Protein AF-A0AAD5VU36-F1 (afdb_monomer_lite)

pLDDT: mean 82.87, std 22.37, range [22.38, 98.81]

Foldseek 3Di:
DPQQFKKKWKKAWAFDDDPPPDDDDPDFDDQVLLQVQLLVLLCVPVNPVSCVQWVVFWGFPDADSVGRITIIMTTDVSVVSSVNSQQPRQDGPPGGTHMDGQDMDSDVVVSVVSCVVVSVVSVVVVVVVPPDDPDDDDPDDDDDDDDDDDDDDDDDDPPVVVVVVVVPPPPDDDDDDDDDDDDDDDDDDDDDDDDDDDDPPPPPDPDPPCCVVVDPPDPVNVVVVVVQVVCVVVVNRDDDPDPVVCVVDPDHFAEFAALQFLVLLVDPQLVVLLVVLCVVDPFAWFQPFFCVVGPDPLQVVLFVVLCVVLVFQTKDWAQWLLLVLLLCLAFVADEQAAEEEEPLPDVSVVNSVVNHNYDPLRDHYFYHLDLVSLLVSLVVRVVSHDPPYAYEYEYEQAGDAQRFGRPVVSNLVSNCVSCVVPRYAYEYEQASQALQDAQLRSGVCNNVVNSVSHQWYKYACVGNLVAGIIMIGHHPVSNVSSCVRRCSRGVDGGDGSSRSSSSVSSSVCSVVCVSVVLSVLLQVLLQVLQVVLVVLCVVLVQDVQAWDWDPNCHPPDDRGGQKTWTFGPCAPLLQVQCVVVSHHWDWDAPPSDDHNRTTTITGHHSPDDVVNSVSSSVSNSVSRVVVVVVVVVVVVVVVVVVVVVVVVVVVVVVVD

Sequence (656 aa):
MVRFKNRWLLVEFIPAVVPLDQTAPTSPLDSRKVYNALKQSILTNFGDTGWGAVGLSLTVKYFSAMTNVAIIRVGRDQHRIAWGGVTLLKEVEGWKIIPYVVHVSGTIKHAQLAAIAHNREVVARYRAKSKLPVTILFRSQPRIAQVNRLSLRAPTTKVAWIFALEALQMEHAVARKDGHEMENDGGGRRREETDPFPLPLSSYYCFPSMSSVLKPESALRKKLEAALASREHRWIRRRLPDPATASALTSPLTDFTSNDYLSLSSSKHLRSHFLNKLSKAPDVLGSGGSRLLVNGQAHSDLEDRLRRFFCAEAALVFNSGFDANVGFFSCIPQPGDTIVYDEYIHASVHDGMRASRVERSSLISFDHNSVQALRSALMKARDKLGKGQSVFVAVESLYSMDGTFAPLREMVEVTEEMFPGGNAYFIVDEAHSTGIYGPEGRGRVAMLGLENKVLARLHTFGKALAASGAVVVTNSLIKDYMINYARSLIYTTSLSYANIIAAEASFDMLKDGTASHLSKHLLSLSVYLTTTLTSSLEDHNIPSTLVSLHPSTTPHENDPSPIIPILTPHPRPLSTYLLAHGMNARPITWPTVPKGKDRVRVCLHAGNTKQEVDRLVWGVIRWAEEVLSAEATKRQNRMQVGMIRSDQQVMERSKL

Structure (mmCIF, N/CA/C/O backbone):
data_AF-A0AAD5VU36-F1
#
_entry.id   AF-A0AAD5VU36-F1
#
loop_
_atom_site.group_PDB
_atom_site.id
_atom_site.type_symbol
_atom_site.label_atom_id
_atom_site.label_alt_id
_atom_site.label_comp_id
_atom_site.label_asym_id
_atom_site.label_entity_id
_atom_site.label_seq_id
_atom_site.pdbx_PDB_ins_code
_atom_site.Cartn_x
_atom_site.Cartn_y
_atom_site.Cartn_z
_atom_site.occupancy
_atom_site.B_iso_or_equiv
_atom_site.auth_seq_id
_atom_site.auth_comp_id
_atom_site.auth_asym_id
_atom_site.auth_atom_id
_atom_site.pdbx_PDB_model_num
ATOM 1 N N . MET A 1 1 ? -24.219 6.114 15.633 1.00 36.16 1 MET A N 1
ATOM 2 C CA . MET A 1 1 ? -25.205 6.893 14.840 1.00 36.16 1 MET A CA 1
ATOM 3 C C . MET A 1 1 ? -25.358 8.286 15.464 1.00 36.16 1 MET A C 1
ATOM 5 O O . MET A 1 1 ? -25.946 8.398 16.532 1.00 36.16 1 MET A O 1
ATOM 9 N N . VAL A 1 2 ? -24.784 9.349 14.883 1.00 38.44 2 VAL A N 1
ATOM 10 C CA . VAL A 1 2 ? -24.915 10.712 15.445 1.00 38.44 2 VAL A CA 1
ATOM 11 C C . VAL A 1 2 ? -26.357 11.181 15.230 1.00 38.44 2 VAL A C 1
ATOM 13 O O . VAL A 1 2 ? -26.713 11.668 14.159 1.00 38.44 2 VAL A O 1
ATOM 16 N N . ARG A 1 3 ? -27.235 10.972 16.220 1.00 44.25 3 ARG A N 1
ATOM 17 C CA . ARG A 1 3 ? -28.615 11.472 16.165 1.00 44.25 3 ARG A CA 1
ATOM 18 C C . ARG A 1 3 ? -28.563 13.003 16.175 1.00 44.25 3 ARG A C 1
ATOM 20 O O . ARG A 1 3 ? -28.289 13.615 17.203 1.00 44.25 3 ARG A O 1
ATOM 27 N N . PHE A 1 4 ? -28.816 13.633 15.026 1.00 61.72 4 PHE A N 1
ATOM 28 C CA . PHE A 1 4 ? -28.927 15.091 14.942 1.00 61.72 4 PHE A CA 1
ATOM 29 C C . PHE A 1 4 ? -30.042 15.576 15.873 1.00 61.72 4 PHE A C 1
ATOM 31 O O . PHE A 1 4 ? -31.194 15.188 15.701 1.00 61.72 4 PHE A O 1
ATOM 38 N N . LYS A 1 5 ? -29.698 16.419 16.854 1.00 80.19 5 LYS A N 1
ATOM 39 C CA . LYS A 1 5 ? -30.640 16.904 17.878 1.00 80.19 5 LYS A CA 1
ATOM 40 C C . LYS A 1 5 ? -31.723 17.848 17.327 1.00 80.19 5 LYS A C 1
ATOM 42 O O . LYS A 1 5 ? -32.738 18.048 17.982 1.00 80.19 5 LYS A O 1
ATOM 47 N N . ASN A 1 6 ? -31.532 18.425 16.135 1.00 90.62 6 ASN A N 1
ATOM 48 C CA . ASN A 1 6 ? -32.425 19.440 15.562 1.00 90.62 6 ASN A CA 1
ATOM 49 C C . ASN A 1 6 ? -32.833 19.122 14.114 1.00 90.62 6 ASN A C 1
ATOM 51 O O . ASN A 1 6 ? -32.155 18.374 13.401 1.00 90.62 6 ASN A O 1
ATOM 55 N N . ARG A 1 7 ? -33.907 19.773 13.671 1.00 94.75 7 ARG A N 1
ATOM 56 C CA . ARG A 1 7 ? -34.338 19.914 12.279 1.00 94.75 7 ARG A CA 1
ATOM 57 C C . ARG A 1 7 ? -34.391 21.390 11.900 1.00 94.75 7 ARG A C 1
ATOM 59 O O . ARG A 1 7 ? -34.598 22.249 12.758 1.00 94.75 7 ARG A O 1
ATOM 66 N N . TRP A 1 8 ? -34.160 21.659 10.620 1.00 96.44 8 TRP A N 1
ATOM 67 C CA . TRP A 1 8 ? -34.087 23.008 10.068 1.00 96.44 8 TRP A CA 1
ATOM 68 C C . TRP A 1 8 ? -35.029 23.105 8.874 1.00 96.44 8 TRP A C 1
ATOM 70 O O . TRP A 1 8 ? -34.774 22.481 7.843 1.00 96.44 8 TRP A O 1
ATOM 80 N N . LEU A 1 9 ? -36.113 23.853 9.047 1.00 97.19 9 LEU A N 1
ATOM 81 C CA . LEU A 1 9 ? -37.123 24.136 8.035 1.00 97.19 9 LEU A CA 1
ATOM 82 C C . LEU A 1 9 ? -36.702 25.398 7.275 1.00 97.19 9 LEU A C 1
ATOM 84 O O . LEU A 1 9 ? -36.482 26.442 7.887 1.00 97.19 9 LEU A O 1
ATOM 88 N N . LEU A 1 10 ? -36.574 25.295 5.958 1.00 97.00 10 LEU A N 1
ATOM 89 C CA . LEU A 1 10 ? -36.448 26.427 5.049 1.00 97.00 10 LEU A CA 1
ATOM 90 C C . LEU A 1 10 ? -37.841 26.759 4.520 1.00 97.00 10 LEU A C 1
ATOM 92 O O . LEU A 1 10 ? -38.481 25.897 3.919 1.00 97.00 10 LEU A O 1
ATOM 96 N N . VAL A 1 11 ? -38.298 27.985 4.748 1.00 96.31 11 VAL A N 1
ATOM 97 C CA . VAL A 1 11 ? -39.667 28.407 4.437 1.00 96.31 11 VAL A CA 1
ATOM 98 C C . VAL A 1 11 ? -39.628 29.715 3.662 1.00 96.31 11 VAL A C 1
ATOM 100 O O . VAL A 1 11 ? -38.960 30.650 4.089 1.00 96.31 11 VAL A O 1
ATOM 103 N N . GLU A 1 12 ? -40.339 29.793 2.545 1.00 94.62 12 GLU A N 1
ATOM 104 C CA . GLU A 1 12 ? -40.649 31.045 1.851 1.00 94.62 12 GLU A CA 1
ATOM 105 C C . GLU A 1 12 ? -42.062 31.490 2.247 1.00 94.62 12 GLU A C 1
ATOM 107 O O . GLU A 1 12 ? -43.011 30.719 2.132 1.00 94.62 12 GLU A O 1
ATOM 112 N N . PHE A 1 13 ? -42.216 32.726 2.719 1.00 91.38 13 PHE A N 1
ATOM 113 C CA . PHE A 1 13 ? -43.519 33.319 3.014 1.00 91.38 13 PHE A CA 1
ATOM 114 C C . PHE A 1 13 ? -43.984 34.136 1.809 1.00 91.38 13 PHE A C 1
ATOM 116 O O . PHE A 1 13 ? -43.559 35.275 1.612 1.00 91.38 13 PHE A O 1
ATOM 123 N N . ILE A 1 14 ? -44.836 33.540 0.978 1.00 88.44 14 ILE A N 1
ATOM 124 C CA . ILE A 1 14 ? -45.296 34.156 -0.269 1.00 88.44 14 ILE A CA 1
ATOM 125 C C . ILE A 1 14 ? -46.452 35.111 0.059 1.00 88.44 14 ILE A C 1
ATOM 127 O O . ILE A 1 14 ? -47.455 34.645 0.592 1.00 88.44 14 ILE A O 1
ATOM 131 N N . PRO A 1 15 ? -46.373 36.418 -0.244 1.00 81.50 15 PRO A N 1
ATOM 132 C CA . PRO A 1 15 ? -47.500 37.326 -0.040 1.00 81.50 15 PRO A CA 1
ATOM 133 C C . PRO A 1 15 ? -48.712 36.890 -0.873 1.00 81.50 15 PRO A C 1
ATOM 135 O O . PRO A 1 15 ? -48.594 36.684 -2.084 1.00 81.50 15 PRO A O 1
ATOM 138 N N . ALA A 1 16 ? -49.872 36.743 -0.234 1.00 75.94 16 ALA A N 1
ATOM 139 C CA . ALA A 1 16 ? -51.127 36.505 -0.936 1.00 75.94 16 ALA A CA 1
ATOM 140 C C . ALA A 1 16 ? -51.608 37.813 -1.585 1.00 75.94 16 ALA A C 1
ATOM 142 O O . ALA A 1 16 ? -51.413 38.895 -1.032 1.00 75.94 16 ALA A O 1
ATOM 143 N N . VAL A 1 17 ? -52.234 37.727 -2.762 1.00 65.00 17 VAL A N 1
ATOM 144 C CA . VAL A 1 17 ? -52.776 38.901 -3.463 1.00 65.00 17 VAL A CA 1
ATOM 145 C C . VAL A 1 17 ? -53.882 39.523 -2.606 1.00 65.00 17 VAL A C 1
ATOM 147 O O . VAL A 1 17 ? -54.868 38.862 -2.284 1.00 65.00 17 VAL A O 1
ATOM 150 N N . VAL A 1 18 ? -53.699 40.783 -2.212 1.00 57.94 18 VAL A N 1
ATOM 151 C CA . VAL A 1 18 ? -54.674 41.540 -1.421 1.00 57.94 18 VAL A CA 1
ATOM 152 C C . VAL A 1 18 ? -55.620 42.278 -2.387 1.00 57.94 18 VAL A C 1
ATOM 154 O O . VAL A 1 18 ? -55.124 42.901 -3.327 1.00 57.94 18 VAL A O 1
ATOM 157 N N . PRO A 1 19 ? -56.955 42.214 -2.215 1.00 54.38 19 PRO A N 1
ATOM 158 C CA . PRO A 1 19 ? -57.892 43.052 -2.969 1.00 54.38 19 PRO A CA 1
ATOM 159 C C . PRO A 1 19 ? -57.599 44.546 -2.745 1.00 54.38 19 PRO A C 1
ATOM 161 O O . PRO A 1 19 ? -57.195 44.922 -1.648 1.00 54.38 19 PRO A O 1
ATOM 164 N N . LEU A 1 20 ? -57.830 45.389 -3.759 1.00 52.31 20 LEU A N 1
ATOM 165 C CA . LEU A 1 20 ? -57.458 46.820 -3.809 1.00 52.31 20 LEU A CA 1
ATOM 166 C C . LEU A 1 20 ? -57.952 47.699 -2.633 1.00 52.31 20 LEU A C 1
ATOM 168 O O . LEU A 1 20 ? -57.427 48.794 -2.459 1.00 52.31 20 LEU A O 1
ATOM 172 N N . ASP A 1 21 ? -58.889 47.217 -1.810 1.00 52.03 21 ASP A N 1
ATOM 173 C CA . ASP A 1 21 ? -59.520 47.957 -0.702 1.00 52.03 21 ASP A CA 1
ATOM 174 C C . ASP A 1 21 ? -58.898 47.731 0.693 1.00 52.03 21 ASP A C 1
ATOM 176 O O . ASP A 1 21 ? -59.400 48.259 1.685 1.00 52.03 21 ASP A O 1
ATOM 180 N N . GLN A 1 22 ? -57.814 46.956 0.825 1.00 55.53 22 GLN A N 1
ATOM 181 C CA . GLN A 1 22 ? -57.128 46.775 2.117 1.00 55.53 22 GLN A CA 1
ATOM 182 C C . GLN A 1 22 ? -55.772 47.489 2.118 1.00 55.53 22 GLN A C 1
ATOM 184 O O . GLN A 1 22 ? -54.900 47.209 1.295 1.00 55.53 22 GLN A O 1
ATOM 189 N N . THR A 1 23 ? -55.582 48.410 3.066 1.00 54.50 23 THR A N 1
ATOM 190 C CA . THR A 1 23 ? -54.321 49.132 3.261 1.00 54.50 23 THR A CA 1
ATOM 191 C C . THR A 1 23 ? -53.199 48.153 3.613 1.00 54.50 23 THR A C 1
ATOM 193 O O . THR A 1 23 ? -53.307 47.355 4.544 1.00 54.50 23 THR A O 1
ATOM 196 N N . ALA A 1 24 ? -52.109 48.190 2.841 1.00 55.03 24 ALA A N 1
ATOM 197 C CA . ALA A 1 24 ? -50.944 47.351 3.097 1.00 55.03 24 ALA A CA 1
ATOM 198 C C . ALA A 1 24 ? -50.347 47.674 4.486 1.00 55.03 24 ALA A C 1
ATOM 200 O O . ALA A 1 24 ? -50.258 48.854 4.845 1.00 55.03 24 ALA A O 1
ATOM 201 N N . PRO A 1 25 ? -49.917 46.670 5.274 1.00 60.59 25 PRO A N 1
ATOM 202 C CA . PRO A 1 25 ? -49.359 46.906 6.602 1.00 60.59 25 PRO A CA 1
ATOM 203 C C . PRO A 1 25 ? -48.132 47.829 6.550 1.00 60.59 25 PRO A C 1
ATOM 205 O O . PRO A 1 25 ? -47.252 47.674 5.704 1.00 60.59 25 PRO A O 1
ATOM 208 N N . THR A 1 26 ? -48.037 48.765 7.495 1.00 57.38 26 THR A N 1
ATOM 209 C CA . THR A 1 26 ? -47.053 49.866 7.488 1.00 57.38 26 THR A CA 1
ATOM 210 C C . THR A 1 26 ? -45.616 49.457 7.820 1.00 57.38 26 THR A C 1
ATOM 212 O O . THR A 1 26 ? -44.704 50.266 7.663 1.00 57.38 26 THR A O 1
ATOM 215 N N . SER A 1 27 ? -45.375 48.220 8.277 1.00 69.12 27 SER A N 1
ATOM 216 C CA . SER A 1 27 ? -44.035 47.759 8.661 1.00 69.12 27 SER A CA 1
ATOM 217 C C . SER A 1 27 ? -43.659 46.413 8.023 1.00 69.12 27 SER A C 1
ATOM 219 O O . SER A 1 27 ? -44.480 45.488 8.004 1.00 69.12 27 SER A O 1
ATOM 221 N N . PRO A 1 28 ? -42.411 46.268 7.530 1.00 75.06 28 PRO A N 1
ATOM 222 C CA . PRO A 1 28 ? -41.965 45.072 6.821 1.00 75.06 28 PRO A CA 1
ATOM 223 C C . PRO A 1 28 ? -41.945 43.844 7.735 1.00 75.06 28 PRO A C 1
ATOM 225 O O . PRO A 1 28 ? -41.862 43.956 8.964 1.00 75.06 28 PRO A O 1
ATOM 228 N N . LEU A 1 29 ? -42.020 42.659 7.129 1.00 81.69 29 LEU A N 1
ATOM 229 C CA . LEU A 1 29 ? -41.838 41.398 7.840 1.00 81.69 29 LEU A CA 1
ATOM 230 C C . LEU A 1 29 ? -40.407 41.296 8.385 1.00 81.69 29 LEU A C 1
ATOM 232 O O . LEU A 1 29 ? -39.444 41.686 7.726 1.00 81.69 29 LEU A O 1
ATOM 236 N N . ASP A 1 30 ? -40.273 40.743 9.587 1.00 87.00 30 ASP A N 1
ATOM 237 C CA . ASP A 1 30 ? -38.987 40.467 10.218 1.00 87.00 30 ASP A CA 1
ATOM 238 C C . ASP A 1 30 ? -39.012 39.118 10.959 1.00 87.00 30 ASP A C 1
ATOM 240 O O . ASP A 1 30 ? -40.049 38.459 11.096 1.00 87.00 30 ASP A O 1
ATOM 244 N N . SER A 1 31 ? -37.848 38.686 11.446 1.00 89.12 31 SER A N 1
ATOM 245 C CA . SER A 1 31 ? -37.698 37.398 12.131 1.00 89.12 31 SER A CA 1
ATOM 246 C C . SER A 1 31 ? -38.507 37.291 13.429 1.00 89.12 31 SER A C 1
ATOM 248 O O . SER A 1 31 ? -38.929 36.186 13.783 1.00 89.12 31 SER A O 1
ATOM 250 N N . ARG A 1 32 ? -38.739 38.404 14.137 1.00 91.00 32 ARG A N 1
ATOM 251 C CA . ARG A 1 32 ? -39.485 38.431 15.402 1.00 91.00 32 ARG A CA 1
ATOM 252 C C . ARG A 1 32 ? -40.977 38.255 15.145 1.00 91.00 32 ARG A C 1
ATOM 254 O O . ARG A 1 32 ? -41.613 37.459 15.831 1.00 91.00 32 ARG A O 1
ATOM 261 N N . LYS A 1 33 ? -41.511 38.930 14.127 1.00 91.94 33 LYS A N 1
ATOM 262 C CA . LYS A 1 33 ? -42.907 38.797 13.693 1.00 91.94 33 LYS A CA 1
ATOM 263 C C . LYS A 1 33 ? -43.217 37.380 13.223 1.00 91.94 33 LYS A C 1
ATOM 265 O O . LYS A 1 33 ? -44.189 36.784 13.678 1.00 91.94 33 LYS A O 1
ATOM 270 N N . VAL A 1 34 ? -42.339 36.795 12.402 1.00 92.62 34 VAL A N 1
ATOM 271 C CA . VAL A 1 34 ? -42.470 35.396 11.952 1.00 92.62 34 VAL A CA 1
ATOM 272 C C . VAL A 1 34 ? -42.456 34.427 13.135 1.00 92.62 34 VAL A C 1
ATOM 274 O O . VAL A 1 34 ? -43.263 33.501 13.184 1.00 92.62 34 VAL A O 1
ATOM 277 N N . TYR A 1 35 ? -41.570 34.639 14.112 1.00 95.62 35 TYR A N 1
ATOM 278 C CA . TYR A 1 35 ? -41.531 33.811 15.316 1.00 95.62 35 TYR A CA 1
ATOM 279 C C . TYR A 1 35 ? -42.824 33.916 16.137 1.00 95.62 35 TYR A C 1
ATOM 281 O O . TYR A 1 35 ? -43.376 32.890 16.534 1.00 95.62 35 TYR A O 1
ATOM 289 N N . ASN A 1 36 ? -43.322 35.133 16.371 1.00 94.62 36 ASN A N 1
ATOM 290 C CA . ASN A 1 36 ? -44.547 35.361 17.138 1.00 94.62 36 ASN A CA 1
ATOM 291 C C . ASN A 1 36 ? -45.770 34.746 16.451 1.00 94.62 36 ASN A C 1
ATOM 293 O O . ASN A 1 36 ? -46.542 34.048 17.106 1.00 94.62 36 ASN A O 1
ATOM 297 N N . ALA A 1 37 ? -45.908 34.937 15.138 1.00 94.62 37 ALA A N 1
ATOM 298 C CA . ALA A 1 37 ? -46.989 34.337 14.366 1.00 94.62 37 ALA A CA 1
ATOM 299 C C . ALA A 1 37 ? -46.920 32.806 14.413 1.00 94.62 37 ALA A C 1
ATOM 301 O O . ALA A 1 37 ? -47.924 32.148 14.675 1.00 94.62 37 ALA A O 1
ATOM 302 N N . LEU A 1 38 ? -45.726 32.222 14.257 1.00 95.44 38 LEU A N 1
ATOM 303 C CA . LEU A 1 38 ? -45.553 30.775 14.362 1.00 95.44 38 LEU A CA 1
ATOM 304 C C . LEU A 1 38 ? -45.892 30.249 15.764 1.00 95.44 38 LEU A C 1
ATOM 306 O O . LEU A 1 38 ? -46.557 29.223 15.880 1.00 95.44 38 LEU A O 1
ATOM 310 N N . LYS A 1 39 ? -45.485 30.953 16.826 1.00 95.94 39 LYS A N 1
ATOM 311 C CA . LYS A 1 39 ? -45.876 30.616 18.202 1.00 95.94 39 LYS A CA 1
ATOM 312 C C . LYS A 1 39 ? -47.399 30.595 18.350 1.00 95.94 39 LYS A C 1
ATOM 314 O O . LYS A 1 39 ? -47.931 29.619 18.872 1.00 95.94 39 LYS A O 1
ATOM 319 N N . GLN A 1 40 ? -48.089 31.632 17.875 1.00 95.19 40 GLN A N 1
ATOM 320 C CA . GLN A 1 40 ? -49.549 31.711 17.963 1.00 95.19 40 GLN A CA 1
ATOM 321 C C . GLN A 1 40 ? -50.246 30.639 17.125 1.00 95.19 40 GLN A C 1
ATOM 323 O O . GLN A 1 40 ? -51.196 30.022 17.597 1.00 95.19 40 GLN A O 1
ATOM 328 N N . SER A 1 41 ? -49.737 30.342 15.927 1.00 95.62 41 SER A N 1
ATOM 329 C CA . SER A 1 41 ? -50.240 29.239 15.101 1.00 95.62 41 SER A CA 1
ATOM 330 C C . SER A 1 41 ? -50.123 27.897 15.822 1.00 95.62 41 SER A C 1
ATOM 332 O O . SER A 1 41 ? -51.059 27.100 15.807 1.00 95.62 41 SER A O 1
ATOM 334 N N . ILE A 1 42 ? -49.002 27.653 16.505 1.00 96.00 42 ILE A N 1
ATOM 335 C CA . ILE A 1 42 ? -48.804 26.409 17.252 1.00 96.00 42 ILE A CA 1
ATOM 336 C C . ILE A 1 42 ? -49.737 26.340 18.463 1.00 96.00 42 ILE A C 1
ATOM 338 O O . ILE A 1 42 ? -50.375 25.312 18.657 1.00 96.00 42 ILE A O 1
ATOM 342 N N . LEU A 1 43 ? -49.875 27.425 19.230 1.00 94.88 43 LEU A N 1
ATOM 343 C CA . LEU A 1 43 ? -50.814 27.487 20.356 1.00 94.88 43 LEU A CA 1
ATOM 344 C C . LEU A 1 43 ? -52.265 27.270 19.908 1.00 94.88 43 LEU A C 1
ATOM 346 O O . LEU A 1 43 ? -52.986 26.490 20.517 1.00 94.88 43 LEU A O 1
ATOM 350 N N . THR A 1 44 ? -52.673 27.903 18.810 1.00 95.25 44 THR A N 1
ATOM 351 C CA . THR A 1 44 ? -54.051 27.825 18.302 1.00 95.25 44 THR A CA 1
ATOM 352 C C . THR A 1 44 ? -54.387 26.429 17.780 1.00 95.25 44 THR A C 1
ATOM 354 O O . THR A 1 44 ? -55.461 25.910 18.058 1.00 95.25 44 THR A O 1
ATOM 357 N N . ASN A 1 45 ? -53.478 25.809 17.020 1.00 95.31 45 ASN A N 1
ATOM 358 C CA . ASN A 1 45 ? -53.768 24.558 16.310 1.00 95.31 45 ASN A CA 1
ATOM 359 C C . ASN A 1 45 ? -53.322 23.295 17.065 1.00 95.31 45 ASN A C 1
ATOM 361 O O . ASN A 1 45 ? -53.803 22.206 16.764 1.00 95.31 45 ASN A O 1
ATOM 365 N N . PHE A 1 46 ? -52.391 23.417 18.014 1.00 93.50 46 PHE A N 1
ATOM 366 C CA . PHE A 1 46 ? -51.818 22.287 18.757 1.00 93.50 46 PHE A CA 1
ATOM 367 C C . PHE A 1 46 ? -51.867 22.474 20.283 1.00 93.50 46 PHE A C 1
ATOM 369 O O . PHE A 1 46 ? -51.370 21.615 21.012 1.00 93.50 46 PHE A O 1
ATOM 376 N N . GLY A 1 47 ? -52.461 23.567 20.773 1.00 93.25 47 GLY A N 1
ATOM 377 C CA . GLY A 1 47 ? -52.648 23.842 22.196 1.00 93.25 47 GLY A CA 1
ATOM 378 C C . GLY A 1 47 ? -51.352 24.086 22.975 1.00 93.25 47 GLY A C 1
ATOM 379 O O . GLY A 1 47 ? -50.240 24.116 22.433 1.00 93.25 47 GLY A O 1
ATOM 380 N N . ASP A 1 48 ? -51.498 24.216 24.293 1.00 93.25 48 ASP A N 1
ATOM 381 C CA . ASP A 1 48 ? -50.375 24.413 25.218 1.00 93.25 48 ASP A CA 1
ATOM 382 C C . ASP A 1 48 ? -49.406 23.226 25.227 1.00 93.25 48 ASP A C 1
ATOM 384 O O . ASP A 1 48 ? -48.201 23.405 25.408 1.00 93.25 48 ASP A O 1
ATOM 388 N N . THR A 1 49 ? -49.901 22.013 24.971 1.00 91.19 49 THR A N 1
ATOM 389 C CA . THR A 1 49 ? -49.076 20.802 24.865 1.00 91.19 49 THR A CA 1
ATOM 390 C C . THR A 1 49 ? -48.182 20.843 23.627 1.00 91.19 49 THR A C 1
ATOM 392 O O . THR A 1 49 ? -46.985 20.559 23.719 1.00 91.19 49 THR A O 1
ATOM 395 N N . GLY A 1 50 ? -48.720 21.269 22.480 1.00 92.31 50 GLY A N 1
ATOM 396 C CA . GLY A 1 50 ? -47.953 21.479 21.257 1.00 92.31 50 GLY A CA 1
ATOM 397 C C . GLY A 1 50 ? -46.889 22.559 21.425 1.00 92.31 50 GLY A C 1
ATOM 398 O O . GLY A 1 50 ? -45.734 22.352 21.044 1.00 92.31 50 GLY A O 1
ATOM 399 N N . TRP A 1 51 ? -47.242 23.685 22.055 1.00 95.50 51 TRP A N 1
ATOM 400 C CA . TRP A 1 51 ? -46.274 24.738 22.361 1.00 95.50 51 TRP A CA 1
ATOM 401 C C . TRP A 1 51 ? -45.208 24.276 23.359 1.00 95.50 51 TRP A C 1
ATOM 403 O O . TRP A 1 51 ? -44.021 24.499 23.118 1.00 95.50 51 TRP A O 1
ATOM 413 N N . GLY A 1 52 ? -45.589 23.573 24.427 1.00 90.62 52 GLY A N 1
ATOM 414 C CA . GLY A 1 52 ? -44.661 23.006 25.407 1.00 90.62 52 GLY A CA 1
ATOM 415 C C . GLY A 1 52 ? -43.649 22.042 24.779 1.00 90.62 52 GLY A C 1
ATOM 416 O O . GLY A 1 52 ? -42.474 22.050 25.148 1.00 90.62 52 GLY A O 1
ATOM 417 N N . ALA A 1 53 ? -44.066 21.280 23.764 1.00 90.56 53 ALA A N 1
ATOM 418 C CA . ALA A 1 53 ? -43.212 20.326 23.061 1.00 90.56 53 ALA A CA 1
ATOM 419 C C . ALA A 1 53 ? -42.119 20.985 22.195 1.00 90.56 53 ALA A C 1
ATOM 421 O O . ALA A 1 53 ? -41.032 20.423 22.038 1.00 90.56 53 ALA A O 1
ATOM 422 N N . VAL A 1 54 ? -42.377 22.167 21.620 1.00 94.12 54 VAL A N 1
ATOM 423 C CA . VAL A 1 54 ? -41.432 22.825 20.695 1.00 94.12 54 VAL A CA 1
ATOM 424 C C . VAL A 1 54 ? -40.794 24.096 21.246 1.00 94.12 54 VAL A C 1
ATOM 426 O O . VAL A 1 54 ? -39.689 24.430 20.814 1.00 94.12 54 VAL A O 1
ATOM 429 N N . GLY A 1 55 ? -41.434 24.786 22.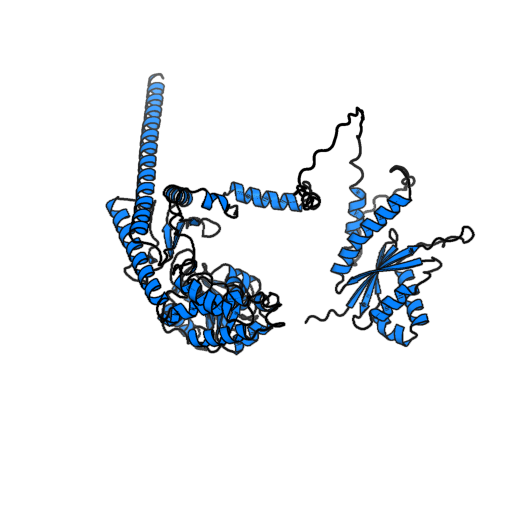191 1.00 90.69 55 GLY A N 1
ATOM 430 C CA . GLY A 1 55 ? -41.146 26.173 22.570 1.00 90.69 55 GLY A CA 1
ATOM 431 C C . GLY A 1 55 ? -39.711 26.425 23.029 1.00 90.69 55 GLY A C 1
ATOM 432 O O . GLY A 1 55 ? -39.116 27.429 22.652 1.00 90.69 55 GLY A O 1
ATOM 433 N N . LEU A 1 56 ? -39.100 25.477 23.750 1.00 90.00 56 LEU A N 1
ATOM 434 C CA . LEU A 1 56 ? -37.698 25.581 24.189 1.00 90.00 56 LEU A CA 1
ATOM 435 C C . LEU A 1 56 ? -36.681 25.431 23.044 1.00 90.00 56 LEU A C 1
ATOM 437 O O . LEU A 1 56 ? -35.528 25.842 23.164 1.00 90.00 56 LEU A O 1
ATOM 441 N N . SER A 1 57 ? -37.081 24.804 21.937 1.00 92.38 57 SER A N 1
ATOM 442 C CA . SER A 1 57 ? -36.191 24.449 20.825 1.00 92.38 57 SER A CA 1
ATOM 443 C C . SER A 1 57 ? -36.444 25.252 19.546 1.00 92.38 57 SER A C 1
ATOM 445 O O . SER A 1 57 ? -35.568 25.304 18.673 1.00 92.38 57 SER A O 1
ATOM 447 N N . LEU A 1 58 ? -37.625 25.865 19.434 1.00 96.00 58 LEU A N 1
ATOM 448 C CA . LEU A 1 58 ? -38.079 26.601 18.266 1.00 96.00 58 LEU A CA 1
ATOM 449 C C . LEU A 1 58 ? -37.388 27.965 18.189 1.00 96.00 58 LEU A C 1
ATOM 451 O O . LEU A 1 58 ? -37.514 28.786 19.089 1.00 96.00 58 LEU A O 1
ATOM 455 N N . THR A 1 59 ? -36.665 28.234 17.103 1.00 94.88 59 THR A N 1
ATOM 456 C CA . THR A 1 59 ? -36.043 29.548 16.866 1.00 94.88 59 THR A CA 1
ATOM 457 C C . THR A 1 59 ? -36.014 29.891 15.379 1.00 94.88 59 THR A C 1
ATOM 459 O O . THR A 1 59 ? -35.651 29.051 14.556 1.00 94.88 59 THR A O 1
ATOM 462 N N . VAL A 1 60 ? -36.320 31.141 15.022 1.00 95.44 60 VAL A N 1
ATOM 463 C CA . VAL A 1 60 ? -36.076 31.671 13.670 1.00 95.44 60 VAL A CA 1
ATOM 464 C C . VAL A 1 60 ? -34.625 32.140 13.611 1.00 95.44 60 VAL A C 1
ATOM 466 O O . VAL A 1 60 ? -34.235 33.091 14.283 1.00 95.44 60 VAL A O 1
ATOM 469 N N . LYS A 1 61 ? -33.788 31.420 12.866 1.00 92.69 61 LYS A N 1
ATOM 470 C CA . LYS A 1 61 ? -32.334 31.639 12.821 1.00 92.69 61 LYS A CA 1
ATOM 471 C C . LYS A 1 61 ? -31.903 32.611 11.737 1.00 92.69 61 LYS A C 1
ATOM 473 O O . LYS A 1 61 ? -30.821 33.180 11.835 1.00 92.69 61 LYS A O 1
ATOM 478 N N . TYR A 1 62 ? -32.734 32.778 10.719 1.00 91.56 62 TYR A N 1
ATOM 479 C CA . TYR A 1 62 ? -32.514 33.697 9.616 1.00 91.56 62 TYR A CA 1
ATOM 480 C C . TYR A 1 62 ? -33.864 34.091 9.025 1.00 91.56 62 TYR A C 1
ATOM 482 O O . TYR A 1 62 ? -34.757 33.247 8.952 1.00 91.56 62 TYR A O 1
ATOM 490 N N . PHE A 1 63 ? -33.982 35.344 8.596 1.00 92.81 63 PHE A N 1
ATOM 491 C CA . PHE A 1 63 ? -35.082 35.846 7.782 1.00 92.81 63 PHE A CA 1
ATOM 492 C C . PHE A 1 63 ? -34.534 36.882 6.793 1.00 92.81 63 PHE A C 1
ATOM 494 O O . PHE A 1 63 ? -33.725 37.727 7.175 1.00 92.81 63 PHE A O 1
ATOM 501 N N . SER A 1 64 ? -34.968 36.811 5.538 1.00 88.00 64 SER A N 1
ATOM 502 C CA . SER A 1 64 ? -34.648 37.775 4.484 1.00 88.00 64 SER A CA 1
ATOM 503 C C . SER A 1 64 ? -35.877 38.619 4.177 1.00 88.00 64 SER A C 1
ATOM 505 O O . SER A 1 64 ? -36.830 38.099 3.606 1.00 88.00 64 SER A O 1
ATOM 507 N N . ALA A 1 65 ? -35.846 39.918 4.482 1.00 82.88 65 ALA A N 1
ATOM 508 C CA . ALA A 1 65 ? -36.941 40.832 4.137 1.00 82.88 65 ALA A CA 1
ATOM 509 C C . ALA A 1 65 ? -37.076 41.072 2.619 1.00 82.88 65 ALA A C 1
ATOM 511 O O . ALA A 1 65 ? -38.126 41.488 2.151 1.00 82.88 65 ALA A O 1
ATOM 512 N N . MET A 1 66 ? -36.027 40.786 1.837 1.00 80.75 66 MET A N 1
ATOM 513 C CA . MET A 1 66 ? -36.045 40.941 0.378 1.00 80.75 66 MET A CA 1
ATOM 514 C C . MET A 1 66 ? -36.733 39.767 -0.329 1.00 80.75 66 MET A C 1
ATOM 516 O O . MET A 1 66 ? -37.355 39.944 -1.371 1.00 80.75 66 MET A O 1
ATOM 520 N N . THR A 1 67 ? -36.592 38.554 0.208 1.00 85.56 67 THR A N 1
ATOM 521 C CA . THR A 1 67 ? -37.103 37.325 -0.425 1.00 85.56 67 THR A CA 1
ATOM 522 C C . THR A 1 67 ? -38.184 36.623 0.389 1.00 85.56 67 THR A C 1
ATOM 524 O O . THR A 1 67 ? -38.732 35.631 -0.072 1.00 85.56 67 THR A O 1
ATOM 527 N N . ASN A 1 68 ? -38.495 37.120 1.588 1.00 90.25 68 ASN A N 1
ATOM 528 C CA . ASN A 1 68 ? -39.389 36.506 2.572 1.00 90.25 68 ASN A CA 1
ATOM 529 C C . ASN A 1 68 ? -39.020 35.057 2.935 1.00 90.25 68 ASN A C 1
ATOM 531 O O . ASN A 1 68 ? -39.875 34.255 3.303 1.00 90.25 68 ASN A O 1
ATOM 535 N N . VAL A 1 69 ? -37.734 34.710 2.845 1.00 93.25 69 VAL A N 1
ATOM 536 C CA . VAL A 1 69 ? -37.227 33.369 3.165 1.00 93.25 69 VAL A CA 1
ATOM 537 C C . VAL A 1 69 ? -36.712 33.316 4.600 1.00 93.25 69 VAL A C 1
ATOM 539 O O . VAL A 1 69 ? -35.919 34.164 5.012 1.00 93.25 69 VAL A O 1
ATOM 542 N N . ALA A 1 70 ? -37.107 32.282 5.342 1.00 95.31 70 ALA A N 1
ATOM 543 C CA . ALA A 1 70 ? -36.711 32.025 6.719 1.00 95.31 70 ALA A CA 1
ATOM 544 C C . ALA A 1 70 ? -36.053 30.653 6.901 1.00 95.31 70 ALA A C 1
ATOM 546 O O . ALA A 1 70 ? -36.437 29.673 6.264 1.00 95.31 70 ALA A O 1
ATOM 547 N N . ILE A 1 71 ? -35.113 30.564 7.846 1.00 96.75 71 ILE A N 1
ATOM 548 C CA . ILE A 1 71 ? -34.611 29.285 8.368 1.00 96.75 71 ILE A CA 1
ATOM 549 C C . ILE A 1 71 ? -35.078 29.137 9.812 1.00 96.75 71 ILE A C 1
ATOM 551 O O . ILE A 1 71 ? -34.682 29.914 10.684 1.00 96.75 71 ILE A O 1
ATOM 555 N N . ILE A 1 72 ? -35.874 28.106 10.074 1.00 97.06 72 ILE A N 1
ATOM 556 C CA . ILE A 1 72 ? -36.486 27.831 11.373 1.00 97.06 72 ILE A CA 1
ATOM 557 C C . ILE A 1 72 ? -35.879 26.552 11.943 1.00 97.06 72 ILE A C 1
ATOM 559 O O . ILE A 1 72 ? -35.913 25.492 11.322 1.00 97.06 72 ILE A O 1
ATOM 563 N N . ARG A 1 73 ? -35.297 26.648 13.136 1.00 96.31 73 ARG A N 1
ATOM 564 C CA . ARG A 1 73 ? -34.752 25.515 13.886 1.00 96.31 73 ARG A CA 1
ATOM 565 C C . ARG A 1 73 ? -35.799 25.009 14.869 1.00 96.31 73 ARG A C 1
ATOM 567 O O . ARG A 1 73 ? -36.407 25.815 15.561 1.00 96.31 73 ARG A O 1
ATOM 574 N N . VAL A 1 74 ? -35.913 23.692 14.996 1.00 96.06 74 VAL A N 1
ATOM 575 C CA . VAL A 1 74 ? -36.724 23.009 16.017 1.00 96.06 74 VAL A CA 1
ATOM 576 C C . VAL A 1 74 ? -36.046 21.703 16.447 1.00 96.06 74 VAL A C 1
ATOM 578 O O . VAL A 1 74 ? -35.221 21.154 15.710 1.00 96.06 74 VAL A O 1
ATOM 581 N N . GLY A 1 75 ? -36.353 21.198 17.642 1.00 93.25 75 GLY A N 1
ATOM 582 C CA . GLY A 1 75 ? -35.933 19.870 18.093 1.00 93.25 75 GLY A CA 1
ATOM 583 C C . GLY A 1 75 ? -36.385 18.766 17.130 1.00 93.25 75 GLY A C 1
ATOM 584 O O . GLY A 1 75 ? -37.442 18.857 16.505 1.00 93.25 75 GLY A O 1
ATOM 585 N N . ARG A 1 76 ? -35.565 17.721 16.969 1.00 90.38 76 ARG A N 1
ATOM 586 C CA . ARG A 1 76 ? -35.815 16.665 15.974 1.00 90.38 76 ARG A CA 1
ATOM 587 C C . ARG A 1 76 ? -37.143 15.948 16.192 1.00 90.38 76 ARG A C 1
ATOM 589 O O . ARG A 1 76 ? -37.856 15.727 15.220 1.00 90.38 76 ARG A O 1
ATOM 596 N N . ASP A 1 77 ? -37.451 15.565 17.421 1.00 87.50 77 ASP A N 1
ATOM 597 C CA . ASP A 1 77 ? -38.556 14.636 17.670 1.00 87.50 77 ASP A CA 1
ATOM 598 C C . ASP A 1 77 ? -39.922 15.309 17.469 1.00 87.50 77 ASP A C 1
ATOM 600 O O . ASP A 1 77 ? -40.865 14.665 17.027 1.00 87.50 77 ASP A O 1
ATOM 604 N N . GLN A 1 78 ? -39.984 16.635 17.641 1.00 87.00 78 GLN A N 1
ATOM 605 C CA . GLN A 1 78 ? -41.213 17.434 17.563 1.00 87.00 78 GLN A CA 1
ATOM 606 C C . GLN A 1 78 ? -41.270 18.363 16.337 1.00 87.00 78 GLN A C 1
ATOM 608 O O . GLN A 1 78 ? -42.111 19.256 16.245 1.00 87.00 78 GLN A O 1
ATOM 613 N N . HIS A 1 79 ? -40.393 18.158 15.345 1.00 92.06 79 HIS A N 1
ATOM 614 C CA . HIS A 1 79 ? -40.323 19.029 14.164 1.00 92.06 79 HIS A CA 1
ATOM 615 C C . HIS A 1 79 ? -41.602 19.042 13.317 1.00 92.06 79 HIS A C 1
ATOM 617 O O . HIS A 1 79 ? -41.848 20.022 12.619 1.00 92.06 79 HIS A O 1
ATOM 623 N N . ARG A 1 80 ? -42.412 17.976 13.378 1.00 94.31 80 ARG A N 1
ATOM 624 C CA . ARG A 1 80 ? -43.694 17.887 12.663 1.00 94.31 80 ARG A CA 1
ATOM 625 C C . ARG A 1 80 ? -44.722 18.886 13.195 1.00 94.31 80 ARG A C 1
ATOM 627 O O . ARG A 1 80 ? -45.470 19.425 12.394 1.00 94.31 80 ARG A O 1
ATOM 634 N N . ILE A 1 81 ? -44.705 19.189 14.496 1.00 94.25 81 ILE A N 1
ATOM 635 C CA . ILE A 1 81 ? -45.578 20.209 15.102 1.00 94.25 81 ILE A CA 1
ATOM 636 C C . ILE A 1 81 ? -45.189 21.596 14.583 1.00 94.25 81 ILE A C 1
ATOM 638 O O . ILE A 1 81 ? -46.042 22.355 14.139 1.00 94.25 81 ILE A O 1
ATOM 642 N N . ALA A 1 82 ? -43.890 21.909 14.553 1.00 93.94 82 ALA A N 1
ATOM 643 C CA . ALA A 1 82 ? -43.417 23.176 13.996 1.00 93.94 82 ALA A CA 1
ATOM 644 C C . ALA A 1 82 ? -43.671 23.291 12.486 1.00 93.94 82 ALA A C 1
ATOM 646 O O . ALA A 1 82 ? -44.034 24.366 12.021 1.00 93.94 82 ALA A O 1
ATOM 647 N N . TRP A 1 83 ? -43.521 22.200 11.724 1.00 95.94 83 TRP A N 1
ATOM 648 C CA . TRP A 1 83 ? -43.905 22.172 10.310 1.00 95.94 83 TRP A CA 1
ATOM 649 C C . TRP A 1 83 ? -45.406 22.444 10.165 1.00 95.94 83 TRP A C 1
ATOM 651 O O . TRP A 1 83 ? -45.771 23.387 9.471 1.00 95.94 83 TRP A O 1
ATOM 661 N N . GLY A 1 84 ? -46.257 21.694 10.871 1.00 94.56 84 GLY A N 1
ATOM 662 C CA . GLY A 1 84 ? -47.707 21.888 10.868 1.00 94.56 84 GLY A CA 1
ATOM 663 C C . GLY A 1 84 ? -48.103 23.328 11.202 1.00 94.56 84 GLY A C 1
ATOM 664 O O . GLY A 1 84 ? -48.861 23.952 10.462 1.00 94.56 84 GLY A O 1
ATOM 665 N N . GLY A 1 85 ? -47.505 23.896 12.252 1.00 95.00 85 GLY A N 1
ATOM 666 C CA . GLY A 1 85 ? -47.695 25.292 12.640 1.00 95.00 85 GLY A CA 1
ATOM 667 C C . GLY A 1 85 ? -47.294 26.282 11.547 1.00 95.00 85 GLY A C 1
ATOM 668 O O . GLY A 1 85 ? -48.018 27.245 11.318 1.00 95.00 85 GLY A O 1
ATOM 669 N N . VAL A 1 86 ? -46.190 26.037 10.830 1.00 95.25 86 VAL A N 1
ATOM 670 C CA . VAL A 1 86 ? -45.796 26.859 9.675 1.00 95.25 86 VAL A CA 1
ATOM 671 C C . VAL A 1 86 ? -46.828 26.751 8.562 1.00 95.25 86 VAL A C 1
ATOM 673 O O . VAL A 1 86 ? -47.258 27.778 8.062 1.00 95.25 86 VAL A O 1
ATOM 676 N N . THR A 1 87 ? -47.236 25.542 8.173 1.00 92.38 87 THR A N 1
ATOM 677 C CA . THR A 1 87 ? -48.152 25.330 7.038 1.00 92.38 87 THR A CA 1
ATOM 678 C C . THR A 1 87 ? -49.555 25.881 7.267 1.00 92.38 87 THR A C 1
ATOM 680 O O . THR A 1 87 ? -50.253 26.172 6.303 1.00 92.38 87 THR A O 1
ATOM 683 N N . LEU A 1 88 ? -49.966 26.034 8.529 1.00 92.94 88 LEU A N 1
ATOM 684 C CA . LEU A 1 88 ? -51.273 26.574 8.907 1.00 92.94 88 LEU A CA 1
ATOM 685 C C . LEU A 1 88 ? -51.276 28.102 9.078 1.00 92.94 88 LEU A C 1
ATOM 687 O O . LEU A 1 88 ? -52.332 28.680 9.338 1.00 92.94 88 LEU A O 1
ATOM 691 N N . LEU A 1 89 ? -50.129 28.775 8.920 1.00 91.56 89 LEU A N 1
ATOM 692 C CA . LEU A 1 89 ? -50.081 30.235 8.930 1.00 91.56 89 LEU A CA 1
ATOM 693 C C . LEU A 1 89 ? -50.815 30.802 7.714 1.00 91.56 89 LEU A C 1
ATOM 695 O O . LEU A 1 89 ? -50.474 30.497 6.576 1.00 91.56 89 LEU A O 1
ATOM 699 N N . LYS A 1 90 ? -51.794 31.668 7.976 1.00 87.31 90 LYS A N 1
ATOM 700 C CA . LYS A 1 90 ? -52.521 32.430 6.948 1.00 87.31 90 LYS A CA 1
ATOM 701 C C . LYS A 1 90 ? -52.078 33.890 6.891 1.00 87.31 90 LYS A C 1
ATOM 703 O O . LYS A 1 90 ? -52.183 34.536 5.850 1.00 87.31 90 LYS A O 1
ATOM 708 N N . GLU A 1 91 ? -51.569 34.406 8.006 1.00 88.38 91 GLU A N 1
ATOM 709 C CA . GLU A 1 91 ? -51.092 35.777 8.122 1.00 88.38 91 GLU A CA 1
ATOM 710 C C . GLU A 1 91 ? -49.942 35.911 9.126 1.00 88.38 91 GLU A C 1
ATOM 712 O O . GLU A 1 91 ? -49.778 35.086 10.027 1.00 88.38 91 GLU A O 1
ATOM 717 N N . VAL A 1 92 ? -49.141 36.964 8.964 1.00 88.00 92 VAL A N 1
ATOM 718 C CA . VAL A 1 92 ? -48.094 37.376 9.907 1.00 88.00 92 VAL A CA 1
ATOM 719 C C . VAL A 1 92 ? -48.211 38.885 10.107 1.00 88.00 92 VAL A C 1
ATOM 721 O O . VAL A 1 92 ? -47.853 39.644 9.212 1.00 88.00 92 VAL A O 1
ATOM 724 N N . GLU A 1 93 ? -48.706 39.329 11.268 1.00 82.06 93 GLU A N 1
ATOM 725 C CA . GLU A 1 93 ? -48.840 40.763 11.613 1.00 82.06 93 GLU A CA 1
ATOM 726 C C . GLU A 1 93 ? -49.562 41.570 10.512 1.00 82.06 93 GLU A C 1
ATOM 728 O O . GLU A 1 93 ? -49.045 42.561 9.993 1.00 82.06 93 GLU A O 1
ATOM 733 N N . GLY A 1 94 ? -50.733 41.081 10.085 1.00 75.88 94 GLY A N 1
ATOM 734 C CA . GLY A 1 94 ? -51.560 41.690 9.034 1.00 75.88 94 GLY A CA 1
ATOM 735 C C . GLY A 1 94 ? -51.124 41.387 7.594 1.00 75.88 94 GLY A C 1
ATOM 736 O O . GLY A 1 94 ? -51.872 41.661 6.657 1.00 75.88 94 GLY A O 1
ATOM 737 N N . TRP A 1 95 ? -49.951 40.782 7.378 1.00 80.88 95 TRP A N 1
ATOM 738 C CA . TRP A 1 95 ? -49.545 40.309 6.053 1.00 80.88 95 TRP A CA 1
ATOM 739 C C . TRP A 1 95 ? -50.194 38.963 5.750 1.00 80.88 95 TRP A C 1
ATOM 741 O O . TRP A 1 95 ? -49.785 37.955 6.324 1.00 80.88 95 TRP A O 1
ATOM 751 N N . LYS A 1 96 ? -51.148 38.913 4.814 1.00 85.38 96 LYS A N 1
ATOM 752 C CA . LYS A 1 96 ? -51.662 37.637 4.291 1.00 85.38 96 LYS A CA 1
ATOM 753 C C . LYS A 1 96 ? -50.556 36.917 3.525 1.00 85.38 96 LYS A C 1
ATOM 755 O O . LYS A 1 96 ? -50.019 37.458 2.556 1.00 85.38 96 LYS A O 1
ATOM 760 N N . ILE A 1 97 ? -50.210 35.706 3.955 1.00 88.75 97 ILE A N 1
ATOM 761 C CA . ILE A 1 97 ? -49.115 34.924 3.374 1.00 88.75 97 ILE A CA 1
ATOM 762 C C . ILE A 1 97 ? -49.526 33.478 3.110 1.00 88.75 97 ILE A C 1
ATOM 764 O O . ILE A 1 97 ? -50.422 32.935 3.748 1.00 88.75 97 ILE A O 1
ATOM 768 N N . ILE A 1 98 ? -48.837 32.856 2.159 1.00 90.50 98 ILE A N 1
ATOM 769 C CA . ILE A 1 98 ? -48.886 31.429 1.870 1.00 90.50 98 ILE A CA 1
ATOM 770 C C . ILE A 1 98 ? -47.498 30.866 2.208 1.00 90.50 98 ILE A C 1
ATOM 772 O O . ILE A 1 98 ? -46.523 31.173 1.514 1.00 90.50 98 ILE A O 1
ATOM 776 N N . PRO A 1 99 ? -47.367 30.089 3.293 1.00 92.62 99 PRO A N 1
ATOM 777 C CA . PRO A 1 99 ? -46.096 29.520 3.709 1.00 92.62 99 PRO A CA 1
ATOM 778 C C . PRO A 1 99 ? -45.736 28.330 2.812 1.00 92.62 99 PRO A C 1
ATOM 780 O O . PRO A 1 99 ? -46.445 27.326 2.765 1.00 92.62 99 PRO A O 1
ATOM 783 N N . TYR A 1 100 ? -44.599 28.415 2.129 1.00 93.56 100 TYR A N 1
ATOM 784 C CA . TYR A 1 100 ? -44.057 27.342 1.304 1.00 93.56 100 TYR A CA 1
ATOM 785 C C . TYR A 1 100 ? -42.811 26.752 1.964 1.00 93.56 100 TYR A C 1
ATOM 787 O O . TYR A 1 100 ? -41.753 27.382 2.020 1.00 93.56 100 TYR A O 1
ATOM 795 N N . VAL A 1 101 ? -42.927 25.534 2.501 1.00 94.50 101 VAL A N 1
ATOM 796 C CA . VAL A 1 101 ? -41.787 24.820 3.095 1.00 94.50 101 VAL A CA 1
ATOM 797 C C . VAL A 1 101 ? -40.948 24.213 1.974 1.00 94.50 101 VAL A C 1
ATOM 799 O O . VAL A 1 101 ? -41.266 23.157 1.440 1.00 94.50 101 VAL A O 1
ATOM 802 N N . VAL A 1 102 ? -39.860 24.895 1.635 1.00 92.62 102 VAL A N 1
ATOM 803 C CA . VAL A 1 102 ? -38.961 24.558 0.524 1.00 92.62 102 VAL A CA 1
ATOM 804 C C . VAL A 1 102 ? -38.134 23.312 0.832 1.00 92.62 102 VAL A C 1
ATOM 806 O O . VAL A 1 102 ? -37.896 22.473 -0.033 1.00 92.62 102 VAL A O 1
ATOM 809 N N . HIS A 1 103 ? -37.627 23.203 2.062 1.00 92.81 103 HIS A N 1
ATOM 810 C CA . HIS A 1 103 ? -36.696 22.138 2.423 1.00 92.81 103 HIS A CA 1
ATOM 811 C C . HIS A 1 103 ? -36.682 21.862 3.927 1.00 92.81 103 HIS A C 1
ATOM 813 O O . HIS A 1 103 ? -36.778 22.783 4.738 1.00 92.81 103 HIS A O 1
ATOM 819 N N . VAL A 1 104 ? -36.468 20.601 4.316 1.00 93.88 104 VAL A N 1
ATOM 820 C CA . VAL A 1 104 ? -36.248 20.206 5.714 1.00 93.88 104 VAL A CA 1
ATOM 821 C C . VAL A 1 104 ? -34.942 19.441 5.825 1.00 93.88 104 VAL A C 1
ATOM 823 O O . VAL A 1 104 ? -34.777 18.380 5.232 1.00 93.88 104 VAL A O 1
ATOM 826 N N . SER A 1 105 ? -34.008 19.962 6.618 1.00 91.62 105 SER A N 1
ATOM 827 C CA . SER A 1 105 ? -32.658 19.404 6.714 1.00 91.62 105 SER A CA 1
ATOM 828 C C . SER A 1 105 ? -32.272 18.977 8.129 1.00 91.62 105 SER A C 1
ATOM 830 O O . SER A 1 105 ? -32.817 19.434 9.140 1.00 91.62 105 SER A O 1
ATOM 832 N N . GLY A 1 106 ? -31.293 18.069 8.205 1.00 89.94 106 GLY A N 1
ATOM 833 C CA . GLY A 1 106 ? -30.717 17.594 9.465 1.00 89.94 106 GLY A CA 1
ATOM 834 C C . GLY A 1 106 ? -29.663 18.525 10.076 1.00 89.94 106 GLY A C 1
ATOM 835 O O . GLY A 1 106 ? -29.382 18.413 11.268 1.00 89.94 106 GLY A O 1
ATOM 836 N N . THR A 1 107 ? -29.088 19.455 9.302 1.00 89.00 107 THR A N 1
ATOM 837 C CA . THR A 1 107 ? -28.055 20.393 9.777 1.00 89.00 107 THR A CA 1
ATOM 838 C C . THR A 1 107 ? -28.245 21.794 9.196 1.00 89.00 107 THR A C 1
ATOM 840 O O . THR A 1 107 ? -28.700 21.946 8.065 1.00 89.00 107 THR A O 1
ATOM 843 N N . ILE A 1 108 ? -27.816 22.825 9.936 1.00 89.12 108 ILE A N 1
ATOM 844 C CA . ILE A 1 108 ? -27.915 24.228 9.495 1.00 89.12 108 ILE A CA 1
ATOM 845 C C . ILE A 1 108 ? -27.181 24.484 8.174 1.00 89.12 108 ILE A C 1
ATOM 847 O O . ILE A 1 108 ? -27.658 25.261 7.357 1.00 89.12 108 ILE A O 1
ATOM 851 N N . LYS A 1 109 ? -26.056 23.795 7.930 1.00 86.56 109 LYS A N 1
ATOM 852 C CA . LYS A 1 109 ? -25.264 23.954 6.703 1.00 86.56 109 LYS A CA 1
ATOM 853 C C . LYS A 1 109 ? -26.072 23.577 5.457 1.00 86.56 109 LYS A C 1
ATOM 855 O O . LYS A 1 109 ? -26.009 24.287 4.461 1.00 86.56 109 LYS A O 1
ATOM 860 N N . HIS A 1 110 ? -26.856 22.500 5.519 1.00 88.81 110 HIS A N 1
ATOM 861 C CA . HIS A 1 110 ? -27.716 22.103 4.401 1.00 88.81 110 HIS A CA 1
ATOM 862 C C . HIS A 1 110 ? -28.887 23.076 4.220 1.00 88.81 110 HIS A C 1
ATOM 864 O O . HIS A 1 110 ? -29.163 23.462 3.089 1.00 88.81 110 HIS A O 1
ATOM 870 N N . ALA A 1 111 ? -29.502 23.558 5.310 1.00 88.44 111 ALA A N 1
ATOM 871 C CA . ALA A 1 111 ? -30.514 24.618 5.227 1.00 88.44 111 ALA A CA 1
ATOM 872 C C . ALA A 1 111 ? -29.964 25.906 4.591 1.00 88.44 111 ALA A C 1
ATOM 874 O O . ALA A 1 111 ? -30.641 26.517 3.776 1.00 88.44 111 ALA A O 1
ATOM 875 N N . GLN A 1 112 ? -28.732 26.305 4.925 1.00 85.88 112 GLN A N 1
ATOM 876 C CA . GLN A 1 112 ? -28.081 27.493 4.360 1.00 85.88 112 GLN A CA 1
ATOM 877 C C . GLN A 1 112 ? -27.789 27.340 2.866 1.00 85.88 112 GLN A C 1
ATOM 879 O O . GLN A 1 112 ? -28.039 28.266 2.101 1.00 85.88 112 GLN A O 1
ATOM 884 N N . LEU A 1 113 ? -27.293 26.178 2.434 1.00 87.19 113 LEU A N 1
ATOM 885 C CA . LEU A 1 113 ? -27.057 25.910 1.013 1.00 87.19 113 LEU A CA 1
ATOM 886 C C . LEU A 1 113 ? -28.369 25.897 0.218 1.00 87.19 113 LEU A C 1
ATOM 888 O O . LEU A 1 113 ? -28.440 26.527 -0.837 1.00 87.19 113 LEU A O 1
ATOM 892 N N . ALA A 1 114 ? -29.415 25.259 0.754 1.00 88.31 114 ALA A N 1
ATOM 893 C CA . ALA A 1 114 ? -30.748 25.280 0.158 1.00 88.31 114 ALA A CA 1
ATOM 894 C C . ALA A 1 114 ? -31.323 26.707 0.100 1.00 88.31 114 ALA A C 1
ATOM 896 O O . ALA A 1 114 ? -31.881 27.099 -0.920 1.00 88.31 114 ALA A O 1
ATOM 897 N N . ALA A 1 115 ? -31.116 27.520 1.143 1.00 88.50 115 ALA A N 1
ATOM 898 C CA . ALA A 1 115 ? -31.552 28.915 1.169 1.00 88.50 115 ALA A CA 1
ATOM 899 C C . ALA A 1 115 ? -30.854 29.766 0.101 1.00 88.50 115 ALA A C 1
ATOM 901 O O . ALA A 1 115 ? -31.506 30.579 -0.544 1.00 88.50 115 ALA A O 1
ATOM 902 N N . ILE A 1 116 ? -29.545 29.577 -0.114 1.00 85.56 116 ILE A N 1
ATOM 903 C CA . ILE A 1 116 ? -28.792 30.292 -1.157 1.00 85.56 116 ILE A CA 1
ATOM 904 C C . ILE A 1 116 ? -29.316 29.925 -2.549 1.00 85.56 116 ILE A C 1
ATOM 906 O O . ILE A 1 116 ? -29.511 30.815 -3.376 1.00 85.56 116 ILE A O 1
ATOM 910 N N . ALA A 1 117 ? -29.549 28.635 -2.807 1.00 86.25 117 ALA A N 1
ATOM 911 C CA . ALA A 1 117 ? -30.094 28.174 -4.080 1.00 86.25 117 ALA A CA 1
ATOM 912 C C . ALA A 1 117 ? -31.504 28.740 -4.323 1.00 86.25 117 ALA A C 1
ATOM 914 O O . ALA A 1 117 ? -31.738 29.372 -5.351 1.00 86.25 117 ALA A O 1
ATOM 915 N N . HIS A 1 118 ? -32.395 28.614 -3.336 1.00 88.81 118 HIS A N 1
ATOM 916 C CA . HIS A 1 118 ? -33.779 29.084 -3.427 1.00 88.81 118 HIS A CA 1
ATOM 917 C C . HIS A 1 118 ? -33.883 30.609 -3.545 1.00 88.81 118 HIS A C 1
ATOM 919 O O . HIS A 1 118 ? -34.630 31.124 -4.370 1.00 88.81 118 HIS A O 1
ATOM 925 N N . ASN A 1 119 ? -33.080 31.367 -2.788 1.00 83.94 119 ASN A N 1
ATOM 926 C CA . ASN A 1 119 ? -33.071 32.832 -2.873 1.00 83.94 119 ASN A CA 1
ATOM 927 C C . ASN A 1 119 ? -32.723 33.334 -4.280 1.00 83.94 119 ASN A C 1
ATOM 929 O O . ASN A 1 119 ? -33.288 34.336 -4.715 1.00 83.94 119 ASN A O 1
ATOM 933 N N . ARG A 1 120 ? -31.821 32.658 -5.007 1.00 82.75 120 ARG A N 1
ATOM 934 C CA . ARG A 1 120 ? -31.497 33.027 -6.397 1.00 82.75 120 ARG A CA 1
ATOM 935 C C . ARG A 1 120 ? -32.714 32.889 -7.308 1.00 82.75 120 ARG A C 1
ATOM 937 O O . ARG A 1 120 ? -32.954 33.769 -8.130 1.00 82.75 120 ARG A O 1
ATOM 944 N N . GLU A 1 121 ? -33.496 31.832 -7.123 1.00 84.44 121 GLU A N 1
ATOM 945 C CA . GLU A 1 121 ? -34.729 31.595 -7.873 1.00 84.44 121 GLU A CA 1
ATOM 946 C C . GLU A 1 121 ? -35.820 32.614 -7.516 1.00 84.44 121 GLU A C 1
ATOM 948 O O . GLU A 1 121 ? -36.444 33.190 -8.404 1.00 84.44 121 GLU A O 1
ATOM 953 N N . VAL A 1 122 ? -36.018 32.913 -6.228 1.00 80.81 122 VAL A N 1
ATOM 954 C CA . VAL A 1 122 ? -36.979 33.933 -5.765 1.00 80.81 122 VAL A CA 1
ATOM 955 C C . VAL A 1 122 ? -36.637 35.312 -6.340 1.00 80.81 122 VAL A C 1
ATOM 957 O O . VAL A 1 122 ? -37.505 35.984 -6.893 1.00 80.81 122 VAL A O 1
ATOM 960 N N . VAL A 1 123 ? -35.364 35.722 -6.282 1.00 77.75 123 VAL A N 1
ATOM 961 C CA . VAL A 1 123 ? -34.909 37.003 -6.849 1.00 77.75 123 VAL A CA 1
ATOM 962 C C . VAL A 1 123 ? -35.108 37.038 -8.365 1.00 77.75 123 VAL A C 1
ATOM 964 O O . VAL A 1 123 ? -35.554 38.056 -8.893 1.00 77.75 123 VAL A O 1
ATOM 967 N N . ALA A 1 124 ? -34.827 35.941 -9.075 1.00 72.81 124 ALA A N 1
ATOM 968 C CA . ALA A 1 124 ? -35.094 35.848 -10.508 1.00 72.81 124 ALA A CA 1
ATOM 969 C C . ALA A 1 124 ? -36.598 35.973 -10.821 1.00 72.81 124 ALA A C 1
ATOM 971 O O . ALA A 1 124 ? -36.967 36.723 -11.725 1.00 72.81 124 ALA A O 1
ATOM 972 N N . ARG A 1 125 ? -37.469 35.326 -10.031 1.00 79.31 125 ARG A N 1
ATOM 973 C CA . ARG A 1 125 ? -38.934 35.438 -10.154 1.00 79.31 125 ARG A CA 1
ATOM 974 C C . ARG A 1 125 ? -39.426 36.868 -9.917 1.00 79.31 125 ARG A C 1
ATOM 976 O O . ARG A 1 125 ? -40.251 37.352 -10.690 1.00 79.31 125 ARG A O 1
ATOM 983 N N . TYR A 1 126 ? -38.914 37.567 -8.901 1.00 71.25 126 TYR A N 1
ATOM 984 C CA . TYR A 1 126 ? -39.278 38.969 -8.660 1.00 71.25 126 TYR A CA 1
ATOM 985 C C . TYR A 1 126 ? -38.792 39.900 -9.773 1.00 71.25 126 TYR A C 1
ATOM 987 O O . TYR A 1 126 ? -39.568 40.737 -10.226 1.00 71.25 126 TYR A O 1
ATOM 995 N N . ARG A 1 127 ? -37.572 39.698 -10.291 1.00 65.31 127 ARG A N 1
ATOM 996 C CA . ARG A 1 127 ? -37.051 40.452 -11.447 1.00 65.31 127 ARG A CA 1
ATOM 997 C C . ARG A 1 127 ? -37.883 40.239 -12.712 1.00 65.31 127 ARG A C 1
ATOM 999 O O . ARG A 1 127 ? -38.127 41.190 -13.445 1.00 65.31 127 ARG A O 1
ATOM 1006 N N . ALA A 1 128 ? -38.340 39.011 -12.959 1.00 67.88 128 ALA A N 1
ATOM 1007 C CA . ALA A 1 128 ? -39.196 38.701 -14.104 1.00 67.88 128 ALA A CA 1
ATOM 1008 C C . ALA A 1 128 ? -40.584 39.359 -13.988 1.00 67.88 128 ALA A C 1
ATOM 1010 O O . ALA A 1 128 ? -41.137 39.813 -14.988 1.00 67.88 128 ALA A O 1
ATOM 1011 N N . LYS A 1 129 ? -41.137 39.453 -12.769 1.00 61.25 129 LYS A N 1
ATOM 1012 C CA . LYS A 1 129 ? -42.438 40.092 -12.514 1.00 61.25 129 LYS A CA 1
ATOM 1013 C C . LYS A 1 129 ? -42.396 41.624 -12.558 1.00 61.25 129 LYS A C 1
ATOM 1015 O O . LYS A 1 129 ? -43.411 42.224 -12.891 1.00 61.25 129 LYS A O 1
ATOM 1020 N N . SER A 1 130 ? -41.267 42.266 -12.247 1.00 55.38 130 SER A N 1
ATOM 1021 C CA . SER A 1 130 ? -41.202 43.727 -12.086 1.00 55.38 130 SER A CA 1
ATOM 1022 C C . SER A 1 130 ? -41.073 44.547 -13.381 1.00 55.38 130 SER A C 1
ATOM 1024 O O . SER A 1 130 ? -41.091 45.765 -13.271 1.00 55.38 130 SER A O 1
ATOM 1026 N N . LYS A 1 131 ? -40.932 43.933 -14.577 1.00 48.03 131 LYS A N 1
ATOM 1027 C CA . LYS A 1 131 ? -40.834 44.583 -15.920 1.00 48.03 131 LYS A CA 1
ATOM 1028 C C . LYS A 1 131 ? -40.132 45.971 -15.960 1.00 48.03 131 LYS A C 1
ATOM 1030 O O . LYS A 1 131 ? -40.523 46.837 -16.736 1.00 48.03 131 LYS A O 1
ATOM 1035 N N . LEU A 1 132 ? -39.087 46.200 -15.163 1.00 33.06 132 LEU A N 1
ATOM 1036 C CA . LEU A 1 132 ? -38.385 47.490 -15.085 1.00 33.06 132 LEU A CA 1
ATOM 1037 C C . LEU A 1 132 ? -36.972 47.374 -15.678 1.00 33.06 132 LEU A C 1
ATOM 1039 O O . LEU A 1 132 ? -36.257 46.430 -15.324 1.00 33.06 132 LEU A O 1
ATOM 1043 N N . PRO A 1 133 ? -36.538 48.318 -16.539 1.00 35.94 133 PRO A N 1
ATOM 1044 C CA . PRO A 1 133 ? -35.152 48.400 -16.982 1.00 35.94 133 PRO A CA 1
ATOM 1045 C C . PRO A 1 133 ? -34.233 48.836 -15.833 1.00 35.94 133 PRO A C 1
ATOM 1047 O O . PRO A 1 133 ? -34.614 49.605 -14.948 1.00 35.94 133 PRO A O 1
ATOM 1050 N N . VAL A 1 134 ? -32.995 48.348 -15.864 1.00 40.97 134 VAL A N 1
ATOM 1051 C CA . VAL A 1 134 ? -31.960 48.570 -14.845 1.00 40.97 134 VAL A CA 1
ATOM 1052 C C . VAL A 1 134 ? -31.431 50.009 -14.915 1.00 40.97 134 VAL A C 1
ATOM 1054 O O . VAL A 1 134 ? -30.375 50.222 -15.499 1.00 40.97 134 VAL A O 1
ATOM 1057 N N . THR A 1 135 ? -32.131 51.020 -14.373 1.00 33.91 135 THR A N 1
ATOM 1058 C CA . THR A 1 135 ? -31.489 52.341 -14.113 1.00 33.91 135 THR A CA 1
ATOM 1059 C C . THR A 1 135 ? -32.142 53.286 -13.088 1.00 33.91 135 THR A C 1
ATOM 1061 O O . THR A 1 135 ? -31.559 54.330 -12.819 1.00 33.91 135 THR A O 1
ATOM 1064 N N . ILE A 1 136 ? -33.291 53.016 -12.456 1.00 32.22 136 ILE A N 1
ATOM 1065 C CA . ILE A 1 136 ? -33.893 54.020 -11.545 1.00 32.22 136 ILE A CA 1
ATOM 1066 C C . ILE A 1 136 ? -34.363 53.376 -10.244 1.00 32.22 136 ILE A C 1
ATOM 1068 O O . ILE A 1 136 ? -35.474 52.873 -10.177 1.00 32.22 136 ILE A O 1
ATOM 1072 N N . LEU A 1 137 ? -33.503 53.397 -9.219 1.00 27.41 137 LEU A N 1
ATOM 1073 C CA . LEU A 1 137 ? -33.868 53.356 -7.790 1.00 27.41 137 LEU A CA 1
ATOM 1074 C C . LEU A 1 137 ? -32.653 53.726 -6.905 1.00 27.41 137 LEU A C 1
ATOM 1076 O O . LEU A 1 137 ? -32.357 53.072 -5.917 1.00 27.41 137 LEU A O 1
ATOM 1080 N N . PHE A 1 138 ? -31.925 54.788 -7.260 1.00 31.11 138 PHE A N 1
ATOM 1081 C CA . PHE A 1 138 ? -30.998 55.460 -6.340 1.00 31.11 138 PHE A CA 1
ATOM 1082 C C . PHE A 1 138 ? -31.061 56.969 -6.573 1.00 31.11 138 PHE A C 1
ATOM 1084 O O . PHE A 1 138 ? -30.316 57.539 -7.365 1.00 31.11 138 PHE A O 1
ATOM 1091 N N . ARG A 1 139 ? -31.981 57.633 -5.873 1.00 27.70 139 ARG A N 1
ATOM 1092 C CA . ARG A 1 139 ? -31.933 59.084 -5.678 1.00 27.70 139 ARG A CA 1
ATOM 1093 C C . ARG A 1 139 ? -32.475 59.441 -4.296 1.00 27.70 139 ARG A C 1
ATOM 1095 O O . ARG A 1 139 ? -33.637 59.794 -4.161 1.00 27.70 139 ARG A O 1
ATOM 1102 N N . SER A 1 140 ? -31.602 59.321 -3.296 1.00 26.45 140 SER A N 1
ATOM 1103 C CA . SER A 1 140 ? -31.509 60.204 -2.118 1.00 26.45 140 SER A CA 1
ATOM 1104 C C . SER A 1 140 ? -30.470 59.649 -1.128 1.00 26.45 140 SER A C 1
ATOM 1106 O O . SER A 1 140 ? -30.732 58.725 -0.366 1.00 26.45 140 SER A O 1
ATOM 1108 N N . GLN A 1 141 ? -29.254 60.205 -1.142 1.00 31.80 141 GLN A N 1
ATOM 1109 C CA . GLN A 1 141 ? -28.392 60.189 0.051 1.00 31.80 141 GLN A CA 1
ATOM 1110 C C . GLN A 1 141 ? -28.883 61.267 1.047 1.00 31.80 141 GLN A C 1
ATOM 1112 O O . GLN A 1 141 ? -29.606 62.176 0.631 1.00 31.80 141 GLN A O 1
ATOM 1117 N N . PRO A 1 142 ? -28.446 61.243 2.323 1.00 31.80 142 PRO A N 1
ATOM 1118 C CA . PRO A 1 142 ? -27.251 62.035 2.640 1.00 31.80 142 PRO A CA 1
ATOM 1119 C C . PRO A 1 142 ? -26.243 61.366 3.603 1.00 31.80 142 PRO A C 1
ATOM 1121 O O . PRO A 1 142 ? -26.593 60.829 4.646 1.00 31.80 142 PRO A O 1
ATOM 1124 N N . ARG A 1 143 ? -24.967 61.469 3.204 1.00 28.98 143 ARG A N 1
ATOM 1125 C CA . ARG A 1 143 ? -23.740 61.778 3.976 1.00 28.98 143 ARG A CA 1
ATOM 1126 C C . ARG A 1 143 ? -23.670 61.432 5.479 1.00 28.98 143 ARG A C 1
ATOM 1128 O O . ARG A 1 143 ? -24.311 62.074 6.300 1.00 28.98 143 ARG A O 1
ATOM 1135 N N . ILE A 1 144 ? -22.685 60.598 5.831 1.00 27.58 144 ILE A N 1
ATOM 1136 C CA . ILE A 1 144 ? -21.994 60.558 7.140 1.00 27.58 144 ILE A CA 1
ATOM 1137 C C . ILE A 1 144 ? -20.491 60.441 6.806 1.00 27.58 144 ILE A C 1
ATOM 1139 O O . ILE A 1 144 ? -20.076 59.449 6.217 1.00 27.58 144 ILE A O 1
ATOM 1143 N N . ALA A 1 145 ? -19.711 61.527 6.802 1.00 25.23 145 ALA A N 1
ATOM 1144 C CA . ALA A 1 145 ? -19.032 62.164 7.941 1.00 25.23 145 ALA A CA 1
ATOM 1145 C C . ALA A 1 145 ? -18.023 61.236 8.654 1.00 25.23 145 ALA A C 1
ATOM 1147 O O . ALA A 1 145 ? -18.390 60.263 9.305 1.00 25.23 145 ALA A O 1
ATOM 1148 N N . GLN A 1 146 ? -16.735 61.570 8.517 1.00 29.42 146 GLN A N 1
ATOM 1149 C CA . GLN A 1 146 ? -15.622 60.996 9.275 1.00 29.42 146 GLN A CA 1
ATOM 1150 C C . GLN A 1 146 ? -15.842 61.181 10.784 1.00 29.42 146 GLN A C 1
ATOM 1152 O O . GLN A 1 146 ? -16.022 62.311 11.231 1.00 29.42 146 GLN A O 1
ATOM 1157 N N . VAL A 1 147 ? -15.726 60.106 11.573 1.00 27.38 147 VAL A N 1
ATOM 1158 C CA . VAL A 1 147 ? -15.451 60.188 13.017 1.00 27.38 147 VAL A CA 1
ATOM 1159 C C . VAL A 1 147 ? -14.418 59.129 13.411 1.00 27.38 147 VAL A C 1
ATOM 1161 O O . VAL A 1 147 ? -14.481 57.969 13.007 1.00 27.38 147 VAL A O 1
ATOM 1164 N N . ASN A 1 148 ? -13.443 59.610 14.179 1.00 25.02 148 ASN A N 1
ATOM 1165 C CA . ASN A 1 148 ? -12.249 58.962 14.705 1.00 25.02 148 ASN A CA 1
ATOM 1166 C C . ASN A 1 148 ? -12.494 57.774 15.651 1.00 25.02 148 ASN A C 1
ATOM 1168 O O . ASN A 1 148 ? -13.556 57.606 16.245 1.00 25.02 148 ASN A O 1
ATOM 1172 N N . ARG A 1 149 ? -11.411 57.008 15.846 1.00 29.81 149 ARG A N 1
ATOM 1173 C CA . ARG A 1 149 ? -11.198 56.018 16.913 1.00 29.81 149 ARG A CA 1
ATOM 1174 C C . ARG A 1 149 ? -11.667 56.527 18.284 1.00 29.81 149 ARG A C 1
ATOM 1176 O O . ARG A 1 149 ? -11.119 57.511 18.765 1.00 29.81 149 ARG A O 1
ATOM 1183 N N . LEU A 1 150 ? -12.529 55.754 18.950 1.00 22.38 150 LEU A N 1
ATOM 1184 C CA . LEU A 1 150 ? -12.393 55.339 20.356 1.00 22.38 150 LEU A CA 1
ATOM 1185 C C . LEU A 1 150 ? -13.465 54.289 20.719 1.00 22.38 150 LEU A C 1
ATOM 1187 O O . LEU A 1 150 ? -14.651 54.521 20.544 1.00 22.38 150 LEU A O 1
ATOM 1191 N N . SER A 1 151 ? -12.990 53.148 21.237 1.00 26.98 151 SER A N 1
ATOM 1192 C CA . SER A 1 151 ? -13.607 52.281 22.259 1.00 26.98 151 SER A CA 1
ATOM 1193 C C . SER A 1 151 ? -15.089 51.864 22.124 1.00 26.98 151 SER A C 1
ATOM 1195 O O . SER A 1 151 ? -15.968 52.666 22.407 1.00 26.98 151 SER A O 1
ATOM 1197 N N . LEU A 1 152 ? -15.358 50.563 21.889 1.00 23.23 152 LEU A N 1
ATOM 1198 C CA . LEU A 1 152 ? -16.149 49.677 22.784 1.00 23.23 152 LEU A CA 1
ATOM 1199 C C . LEU A 1 152 ? -16.492 48.306 22.140 1.00 23.23 152 LEU A C 1
ATOM 1201 O O . LEU A 1 152 ? -17.012 48.224 21.037 1.00 23.23 152 LEU A O 1
ATOM 1205 N N . ARG A 1 153 ? -16.171 47.247 22.900 1.00 23.78 153 ARG A N 1
ATOM 1206 C CA . ARG A 1 153 ? -16.774 45.898 23.054 1.00 23.78 153 ARG A CA 1
ATOM 1207 C C . ARG A 1 153 ? -17.587 45.255 21.902 1.00 23.78 153 ARG A C 1
ATOM 1209 O O . ARG A 1 153 ? -18.584 45.777 21.426 1.00 23.78 153 ARG A O 1
ATOM 1216 N N . ALA A 1 154 ? -17.205 44.012 21.584 1.00 27.06 154 ALA A N 1
ATOM 1217 C CA . ALA A 1 154 ? -17.892 43.058 20.699 1.00 27.06 154 ALA A CA 1
ATOM 1218 C C . ALA A 1 154 ? -19.372 42.787 21.086 1.00 27.06 154 ALA A C 1
ATOM 1220 O O . ALA A 1 154 ? -19.736 42.947 22.251 1.00 27.06 154 ALA A O 1
ATOM 1221 N N . PRO A 1 155 ? -20.203 42.280 20.146 1.00 30.81 155 PRO A N 1
ATOM 1222 C CA . PRO A 1 155 ? -20.257 40.828 19.973 1.00 30.81 155 PRO A CA 1
ATOM 1223 C C . PRO A 1 155 ? -20.178 40.336 18.518 1.00 30.81 155 PRO A C 1
ATOM 1225 O O . PRO A 1 155 ? -20.472 41.006 17.533 1.00 30.81 155 PRO A O 1
ATOM 1228 N N . THR A 1 156 ? -19.749 39.087 18.431 1.00 42.09 156 THR A N 1
ATOM 1229 C CA . THR A 1 156 ? -19.473 38.254 17.267 1.00 42.09 156 THR A CA 1
ATOM 1230 C C . THR A 1 156 ? -20.727 37.867 16.476 1.00 42.09 156 THR A C 1
ATOM 1232 O O . THR A 1 156 ? -21.516 37.053 16.933 1.00 42.09 156 THR A O 1
ATOM 1235 N N . THR A 1 157 ? -20.849 38.303 15.216 1.00 32.84 157 THR A N 1
ATOM 1236 C CA . THR A 1 157 ? -21.418 37.465 14.137 1.00 32.84 157 THR A CA 1
ATOM 1237 C C . THR A 1 157 ? -20.836 37.853 12.769 1.00 32.84 157 THR A C 1
ATOM 1239 O O . THR A 1 157 ? -21.045 38.941 12.247 1.00 32.84 157 THR A O 1
ATOM 1242 N N . LYS A 1 158 ? -20.121 36.909 12.143 1.00 33.28 158 LYS A N 1
ATOM 1243 C CA . LYS A 1 158 ? -19.482 37.002 10.809 1.00 33.28 158 LYS A CA 1
ATOM 1244 C C . LYS A 1 158 ? -20.465 37.131 9.624 1.00 33.28 158 LYS A C 1
ATOM 1246 O O . LYS A 1 158 ? -20.035 37.103 8.477 1.00 33.28 158 LYS A O 1
ATOM 1251 N N . VAL A 1 159 ? -21.772 37.218 9.879 1.00 36.41 159 VAL A N 1
ATOM 1252 C CA . VAL A 1 159 ? -22.825 37.037 8.862 1.00 36.41 159 VAL A CA 1
ATOM 1253 C C . VAL A 1 159 ? -23.239 38.356 8.199 1.00 36.41 159 VAL A C 1
ATOM 1255 O O . VAL A 1 159 ? -23.584 38.347 7.024 1.00 36.41 159 VAL A O 1
ATOM 1258 N N . ALA A 1 160 ? -23.121 39.496 8.885 1.00 31.97 160 ALA A N 1
ATOM 1259 C CA . ALA A 1 160 ? -23.440 40.802 8.297 1.00 31.97 160 ALA A CA 1
ATOM 1260 C C . ALA A 1 160 ? -22.368 41.296 7.298 1.00 31.97 160 ALA A C 1
ATOM 1262 O O . ALA A 1 160 ? -22.685 41.953 6.312 1.00 31.97 160 ALA A O 1
ATOM 1263 N N . TRP A 1 161 ? -21.101 40.922 7.512 1.00 31.20 161 TRP A N 1
ATOM 1264 C CA . TRP A 1 161 ? -19.959 41.414 6.729 1.00 31.20 161 TRP A CA 1
ATOM 1265 C C . TRP A 1 161 ? -19.879 40.871 5.294 1.00 31.20 161 TRP A C 1
ATOM 1267 O O . TRP A 1 161 ? -19.368 41.558 4.416 1.00 31.20 161 TRP A O 1
ATOM 1277 N N . ILE A 1 162 ? -20.393 39.665 5.032 1.00 37.88 162 ILE A N 1
ATOM 1278 C CA . ILE A 1 162 ? -20.324 39.044 3.695 1.00 37.88 162 ILE A CA 1
ATOM 1279 C C . ILE A 1 162 ? -21.335 39.680 2.729 1.00 37.88 162 ILE A C 1
ATOM 1281 O O . ILE A 1 162 ? -21.046 39.811 1.546 1.00 37.88 162 ILE A O 1
ATOM 1285 N N . PHE A 1 163 ? -22.482 40.146 3.230 1.00 35.69 163 PHE A N 1
ATOM 1286 C CA . PHE A 1 163 ? -23.523 40.749 2.392 1.00 35.69 163 PHE A CA 1
ATOM 1287 C C . PHE A 1 163 ? -23.273 42.231 2.072 1.00 35.69 163 PHE A C 1
ATOM 1289 O O . PHE A 1 163 ? -23.688 42.695 1.015 1.00 35.69 163 PHE A O 1
ATOM 1296 N N . ALA A 1 164 ? -22.561 42.966 2.934 1.00 31.44 164 ALA A N 1
ATOM 1297 C CA . ALA A 1 164 ? -22.219 44.369 2.680 1.00 31.44 164 ALA A CA 1
ATOM 1298 C C . ALA A 1 164 ? -21.143 44.544 1.586 1.00 31.44 164 ALA A C 1
ATOM 1300 O O . ALA A 1 164 ? -21.136 45.556 0.892 1.00 31.44 164 ALA A O 1
ATOM 1301 N N . LEU A 1 165 ? -20.251 43.559 1.404 1.00 33.34 165 LEU A N 1
ATOM 1302 C CA . LEU A 1 165 ? -19.145 43.644 0.442 1.00 33.34 165 LEU A CA 1
ATOM 1303 C C . LEU A 1 165 ? -19.557 43.369 -1.016 1.00 33.34 165 LEU A C 1
ATOM 1305 O O . LEU A 1 165 ? -18.948 43.929 -1.924 1.00 33.34 165 LEU A O 1
ATOM 1309 N N . GLU A 1 166 ? -20.586 42.552 -1.263 1.00 38.31 166 GLU A N 1
ATOM 1310 C CA . GLU A 1 166 ? -21.033 42.240 -2.635 1.00 38.31 166 GLU A CA 1
ATOM 1311 C C . GLU A 1 166 ? -21.881 43.357 -3.266 1.00 38.31 166 GLU A C 1
ATOM 1313 O O . GLU A 1 166 ? -21.922 43.469 -4.490 1.00 38.31 166 GLU A O 1
ATOM 1318 N N . ALA A 1 167 ? -22.498 44.233 -2.463 1.00 30.59 167 ALA A N 1
ATOM 1319 C CA . ALA A 1 167 ? -23.258 45.377 -2.975 1.00 30.59 167 ALA A CA 1
ATOM 1320 C C . ALA A 1 167 ? -22.362 46.465 -3.608 1.00 30.59 167 ALA A C 1
ATOM 1322 O O . ALA A 1 167 ? -22.816 47.191 -4.486 1.00 30.59 167 ALA A O 1
ATOM 1323 N N . LEU A 1 168 ? -21.087 46.548 -3.205 1.00 29.36 168 LEU A N 1
ATOM 1324 C CA . LEU A 1 168 ? -20.121 47.555 -3.673 1.00 29.36 168 LEU A CA 1
ATOM 1325 C C . LEU A 1 168 ? -19.360 47.160 -4.953 1.00 29.36 168 LEU A C 1
ATOM 1327 O O . LEU A 1 168 ? -18.740 48.013 -5.575 1.00 29.36 168 LEU A O 1
ATOM 1331 N N . GLN A 1 169 ? -19.379 45.888 -5.372 1.00 32.97 169 GLN A N 1
ATOM 1332 C CA . GLN A 1 169 ? -18.553 45.405 -6.496 1.00 32.97 169 GLN A CA 1
ATOM 1333 C C . GLN A 1 169 ? -19.270 45.339 -7.858 1.00 32.97 169 GLN A C 1
ATOM 1335 O O . GLN A 1 169 ? -18.657 44.927 -8.843 1.00 32.97 169 GLN A O 1
ATOM 1340 N N . MET A 1 170 ? -20.538 45.755 -7.953 1.00 34.09 170 MET A N 1
ATOM 1341 C CA . MET A 1 170 ? -21.336 45.649 -9.188 1.00 34.09 170 MET A CA 1
ATOM 1342 C C . MET A 1 170 ? -21.445 46.932 -10.036 1.00 34.09 170 MET A C 1
ATOM 1344 O O . MET A 1 170 ? -22.118 46.907 -11.062 1.00 34.09 170 MET A O 1
ATOM 1348 N N . GLU A 1 171 ? -20.759 48.027 -9.692 1.00 29.98 171 GLU A N 1
ATOM 1349 C CA . GLU A 1 171 ? -20.883 49.307 -10.421 1.00 29.98 171 GLU A CA 1
ATOM 1350 C C . GLU A 1 171 ? -20.144 49.393 -11.775 1.00 29.98 171 GLU A C 1
ATOM 1352 O O . GLU A 1 171 ? -20.353 50.357 -12.502 1.00 29.98 171 GLU A O 1
ATOM 1357 N N . HIS A 1 172 ? -19.322 48.415 -12.182 1.00 30.03 172 HIS A N 1
ATOM 1358 C CA . HIS A 1 172 ? -18.326 48.667 -13.243 1.00 30.03 172 HIS A CA 1
ATOM 1359 C C . HIS A 1 172 ? -18.392 47.863 -14.552 1.00 30.03 172 HIS A C 1
ATOM 1361 O O . HIS A 1 172 ? -17.445 47.941 -15.333 1.00 30.03 172 HIS A O 1
ATOM 1367 N N . ALA A 1 173 ? -19.459 47.125 -14.874 1.00 28.14 173 ALA A N 1
ATOM 1368 C CA . ALA A 1 173 ? -19.436 46.338 -16.116 1.00 28.14 173 ALA A CA 1
ATOM 1369 C C . ALA A 1 173 ? -20.794 46.110 -16.793 1.00 28.14 173 ALA A C 1
ATOM 1371 O O . ALA A 1 173 ? -21.264 44.978 -16.831 1.00 28.14 173 ALA A O 1
ATOM 1372 N N . VAL A 1 174 ? -21.378 47.148 -17.407 1.00 25.97 174 VAL A N 1
ATOM 1373 C CA . VAL A 1 174 ? -22.225 46.985 -18.608 1.00 25.97 174 VAL A CA 1
ATOM 1374 C C . VAL A 1 174 ? -22.088 48.217 -19.510 1.00 25.97 174 VAL A C 1
ATOM 1376 O O . VAL A 1 174 ? -22.691 49.252 -19.252 1.00 25.97 174 VAL A O 1
ATOM 1379 N N . ALA A 1 175 ? -21.341 48.089 -20.607 1.00 24.80 175 ALA A N 1
ATOM 1380 C CA . ALA A 1 175 ? -21.553 48.894 -21.804 1.00 24.80 175 ALA A CA 1
ATOM 1381 C C . ALA A 1 175 ? -21.157 48.081 -23.046 1.00 24.80 175 ALA A C 1
ATOM 1383 O O . ALA A 1 175 ? -20.023 47.621 -23.152 1.00 24.80 175 ALA A O 1
ATOM 1384 N N . ARG A 1 176 ? -22.110 48.017 -23.982 1.00 28.36 176 ARG A N 1
ATOM 1385 C CA . ARG A 1 176 ? -22.060 47.547 -25.378 1.00 28.36 176 ARG A CA 1
ATOM 1386 C C . ARG A 1 176 ? -22.555 46.128 -25.661 1.00 28.36 176 ARG A C 1
ATOM 1388 O O . ARG A 1 176 ? -21.989 45.118 -25.255 1.00 28.36 176 ARG A O 1
ATOM 1395 N N . LYS A 1 177 ? -23.639 46.145 -26.428 1.00 30.44 177 LYS A N 1
ATOM 1396 C CA . LYS A 1 177 ? -24.348 45.084 -27.125 1.00 30.44 177 LYS A CA 1
ATOM 1397 C C . LYS A 1 177 ? -24.609 45.609 -28.555 1.00 30.44 177 LYS A C 1
ATOM 1399 O O . LYS A 1 177 ? -24.446 46.808 -28.781 1.00 30.44 177 LYS A O 1
ATOM 1404 N N . ASP A 1 178 ? -25.083 44.705 -29.412 1.00 28.30 178 ASP A N 1
ATOM 1405 C CA . ASP A 1 178 ? -25.842 44.910 -30.669 1.00 28.30 178 ASP A CA 1
ATOM 1406 C C . ASP A 1 178 ? -25.023 44.837 -31.980 1.00 28.30 178 ASP A C 1
ATOM 1408 O O . ASP A 1 178 ? -23.898 45.322 -32.027 1.00 28.30 178 ASP A O 1
ATOM 1412 N N . GLY A 1 179 ? -25.494 44.210 -33.075 1.00 25.09 179 GLY A N 1
ATOM 1413 C CA . GLY A 1 179 ? -26.787 43.560 -33.372 1.00 25.09 179 GLY A CA 1
ATOM 1414 C C . GLY A 1 179 ? -26.848 42.914 -34.786 1.00 25.09 179 GLY A C 1
ATOM 1415 O O . GLY A 1 179 ? -25.822 42.872 -35.457 1.00 25.09 179 GLY A O 1
ATOM 1416 N N . HIS A 1 180 ? -28.067 42.476 -35.180 1.00 26.75 180 HIS A N 1
ATOM 1417 C CA . HIS A 1 180 ? -28.631 42.170 -36.534 1.00 26.75 180 HIS A CA 1
ATOM 1418 C C . HIS A 1 180 ? -28.042 40.991 -37.369 1.00 26.75 180 HIS A C 1
ATOM 1420 O O . HIS A 1 180 ? -26.885 40.650 -37.188 1.00 26.75 180 HIS A O 1
ATOM 1426 N N . GLU A 1 181 ? -28.743 40.247 -38.253 1.00 25.33 181 GLU A N 1
ATOM 1427 C CA . GLU A 1 181 ? -30.032 40.382 -38.981 1.00 25.33 181 GLU A CA 1
ATOM 1428 C C . GLU A 1 181 ? -30.510 39.013 -39.578 1.00 25.33 181 GLU A C 1
ATOM 1430 O O . GLU A 1 181 ? -29.771 38.032 -39.513 1.00 25.33 181 GLU A O 1
ATOM 1435 N N . MET A 1 182 ? -31.740 38.935 -40.128 1.00 26.97 182 MET A N 1
ATOM 1436 C CA . MET A 1 182 ? -32.382 37.754 -40.769 1.00 26.97 182 MET A CA 1
ATOM 1437 C C . MET A 1 182 ? -32.266 37.760 -42.309 1.00 26.97 182 MET A C 1
ATOM 1439 O O . MET A 1 182 ? -32.259 38.849 -42.864 1.00 26.97 182 MET A O 1
ATOM 1443 N N . GLU A 1 183 ? -32.379 36.596 -42.985 1.00 26.41 183 GLU A N 1
ATOM 1444 C CA . GLU A 1 183 ? -33.060 36.473 -44.303 1.00 26.41 183 GLU A CA 1
ATOM 1445 C C . GLU A 1 183 ? -33.430 35.020 -44.721 1.00 26.41 183 GLU A C 1
ATOM 1447 O O . GLU A 1 183 ? -32.866 34.050 -44.213 1.00 26.41 183 GLU A O 1
ATOM 1452 N N . ASN A 1 184 ? -34.431 34.912 -45.612 1.00 28.16 184 ASN A N 1
ATOM 1453 C CA . ASN A 1 184 ? -35.214 33.747 -46.086 1.00 28.16 184 ASN A CA 1
ATOM 1454 C C . ASN A 1 184 ? -34.783 33.236 -47.484 1.00 28.16 184 ASN A C 1
ATOM 1456 O O . ASN A 1 184 ? -34.323 34.038 -48.282 1.00 28.16 184 ASN A O 1
ATOM 1460 N N . ASP A 1 185 ? -35.068 31.957 -47.797 1.00 26.78 185 ASP A N 1
ATOM 1461 C CA . ASP A 1 185 ? -35.597 31.381 -49.075 1.00 26.78 185 ASP A CA 1
ATOM 1462 C C . ASP A 1 185 ? -35.398 29.844 -49.046 1.00 26.78 185 ASP A C 1
ATOM 1464 O O . ASP A 1 185 ? -34.502 29.362 -48.362 1.00 26.78 185 ASP A O 1
ATOM 1468 N N . GLY A 1 186 ? -36.130 28.928 -49.691 1.00 25.75 186 GLY A N 1
ATOM 1469 C CA . GLY A 1 186 ? -37.215 28.894 -50.676 1.00 25.75 186 GLY A CA 1
ATOM 1470 C C . GLY A 1 186 ? -37.485 27.394 -50.985 1.00 25.75 186 GLY A C 1
ATOM 1471 O O . GLY A 1 186 ? -36.624 26.546 -50.750 1.00 25.75 186 GLY A O 1
ATOM 1472 N N . GLY A 1 187 ? -38.702 27.022 -51.403 1.00 25.27 187 GLY A N 1
ATOM 1473 C CA . GLY A 1 187 ? -39.202 25.631 -51.380 1.00 25.27 187 GLY A CA 1
ATOM 1474 C C . GLY A 1 187 ? -38.883 24.712 -52.578 1.00 25.27 187 GLY A C 1
ATOM 1475 O O . GLY A 1 187 ? -38.394 25.143 -53.615 1.00 25.27 187 GLY A O 1
ATOM 1476 N N . GLY A 1 188 ? -39.262 23.427 -52.455 1.00 25.66 188 GLY A N 1
ATOM 1477 C CA . GLY A 1 188 ? -39.300 22.460 -53.566 1.00 25.66 188 GLY A CA 1
ATOM 1478 C C . GLY A 1 188 ? -39.693 21.028 -53.151 1.00 25.66 188 GLY A C 1
ATOM 1479 O O . GLY A 1 188 ? -38.993 20.386 -52.380 1.00 25.66 188 GLY A O 1
ATOM 1480 N N . ARG A 1 189 ? -40.823 20.518 -53.669 1.00 28.81 189 ARG A N 1
ATOM 1481 C CA . ARG A 1 189 ? -41.346 19.142 -53.477 1.00 28.81 189 ARG A CA 1
ATOM 1482 C C . ARG A 1 189 ? -40.609 18.112 -54.353 1.00 28.81 189 ARG A C 1
ATOM 1484 O O . ARG A 1 189 ? -40.456 18.383 -55.542 1.00 28.81 189 ARG A O 1
ATOM 1491 N N . ARG A 1 190 ? -40.384 16.881 -53.855 1.00 26.50 190 ARG A N 1
ATOM 1492 C CA . ARG A 1 190 ? -40.561 15.619 -54.624 1.00 26.50 190 ARG A CA 1
ATOM 1493 C C . ARG A 1 190 ? -40.569 14.344 -53.750 1.00 26.50 190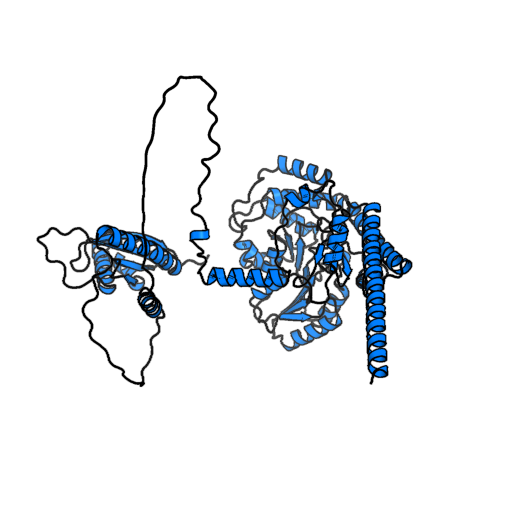 ARG A C 1
ATOM 1495 O O . ARG A 1 190 ? -39.673 14.136 -52.952 1.00 26.50 190 ARG A O 1
ATOM 1502 N N . ARG A 1 191 ? -41.642 13.575 -53.979 1.00 25.98 191 ARG A N 1
ATOM 1503 C CA . ARG A 1 191 ? -41.938 12.125 -53.926 1.00 25.98 191 ARG A CA 1
ATOM 1504 C C . ARG A 1 191 ? -41.124 11.132 -53.074 1.00 25.98 191 ARG A C 1
ATOM 1506 O O . ARG A 1 191 ? -39.910 11.052 -53.158 1.00 25.98 191 ARG A O 1
ATOM 1513 N N . GLU A 1 192 ? -41.937 10.325 -52.389 1.00 30.62 192 GLU A N 1
ATOM 1514 C CA . GLU A 1 192 ? -41.775 8.977 -51.832 1.00 30.62 192 GLU A CA 1
ATOM 1515 C C . GLU A 1 192 ? -40.732 8.075 -52.503 1.00 30.62 192 GLU A C 1
ATOM 1517 O O . GLU A 1 192 ? -40.832 7.781 -53.691 1.00 30.62 192 GLU A O 1
ATOM 1522 N N . GLU A 1 193 ? -39.842 7.527 -51.677 1.00 27.25 193 GLU A N 1
ATOM 1523 C CA . GLU A 1 193 ? -39.331 6.164 -51.800 1.00 27.25 193 GLU A CA 1
ATOM 1524 C C . GLU A 1 193 ? -39.099 5.626 -50.381 1.00 27.25 193 GLU A C 1
ATOM 1526 O O . GLU A 1 193 ? -38.542 6.294 -49.509 1.00 27.25 193 GLU A O 1
ATOM 1531 N N . THR A 1 194 ? -39.665 4.454 -50.122 1.00 37.34 194 THR A N 1
ATOM 1532 C CA . THR A 1 194 ? -39.626 3.730 -48.854 1.00 37.34 194 THR A CA 1
ATOM 1533 C C . THR A 1 194 ? -38.240 3.140 -48.627 1.00 37.34 194 THR A C 1
ATOM 1535 O O . THR A 1 194 ? -37.854 2.234 -49.360 1.00 37.34 194 THR A O 1
ATOM 1538 N N . ASP A 1 195 ? -37.548 3.588 -47.581 1.00 29.00 195 ASP A N 1
ATOM 1539 C CA . ASP A 1 195 ? -36.337 2.945 -47.066 1.00 29.00 195 ASP A CA 1
ATOM 1540 C C . ASP A 1 195 ? -36.357 2.941 -45.521 1.00 29.00 195 ASP A C 1
ATOM 1542 O O . ASP A 1 195 ? -36.992 3.804 -44.900 1.00 29.00 195 ASP A O 1
ATOM 1546 N N . PRO A 1 196 ? -35.754 1.930 -44.871 1.00 30.94 196 PRO A N 1
ATOM 1547 C CA . PRO A 1 196 ? -36.019 1.572 -43.485 1.00 30.94 196 PRO A CA 1
ATOM 1548 C C . PRO A 1 196 ? -35.486 2.642 -42.535 1.00 30.94 196 PRO A C 1
ATOM 1550 O O . PRO A 1 196 ? -34.327 3.033 -42.627 1.00 30.94 196 PRO A O 1
ATOM 1553 N N . PHE A 1 197 ? -36.334 3.079 -41.598 1.00 26.91 197 PHE A N 1
ATOM 1554 C CA . PHE A 1 197 ? -36.008 4.012 -40.514 1.00 26.91 197 PHE A CA 1
ATOM 1555 C C . PHE A 1 197 ? -34.582 3.797 -39.965 1.00 26.91 197 PHE A C 1
ATOM 1557 O O . PHE A 1 197 ? -34.363 2.852 -39.200 1.00 26.91 197 PHE A O 1
ATOM 1564 N N . PRO A 1 198 ? -33.615 4.690 -40.252 1.00 32.56 198 PRO A N 1
ATOM 1565 C CA . PRO A 1 198 ? -32.421 4.774 -39.444 1.00 32.56 198 PRO A CA 1
ATOM 1566 C C . PRO A 1 198 ? -32.821 5.548 -38.190 1.00 32.56 198 PRO A C 1
ATOM 1568 O O . PRO A 1 198 ? -33.113 6.744 -38.237 1.00 32.56 198 PRO A O 1
ATOM 1571 N N . LEU A 1 199 ? -32.886 4.859 -37.051 1.00 31.88 199 LEU A N 1
ATOM 1572 C CA . LEU A 1 199 ? -32.968 5.525 -35.754 1.00 31.88 199 LEU A CA 1
ATOM 1573 C C . LEU A 1 199 ? -31.808 6.535 -35.664 1.00 31.88 199 LEU A C 1
ATOM 1575 O O . LEU A 1 199 ? -30.651 6.125 -35.795 1.00 31.88 199 LEU A O 1
ATOM 1579 N N . PRO A 1 200 ? -32.063 7.837 -35.442 1.00 32.84 200 PRO A N 1
ATOM 1580 C CA . PRO A 1 200 ? -30.987 8.802 -35.330 1.00 32.84 200 PRO A CA 1
ATOM 1581 C C . PRO A 1 200 ? -30.254 8.575 -34.004 1.00 32.84 200 PRO A C 1
ATOM 1583 O O . PRO A 1 200 ? -30.713 8.960 -32.928 1.00 32.84 200 PRO A O 1
ATOM 1586 N N . LEU A 1 201 ? -29.078 7.953 -34.093 1.00 38.81 201 LEU A N 1
ATOM 1587 C CA . LEU A 1 201 ? -28.046 7.931 -33.058 1.00 38.81 201 LEU A CA 1
ATOM 1588 C C . LEU A 1 201 ? -27.468 9.348 -32.870 1.00 38.81 201 LEU A C 1
ATOM 1590 O O . LEU A 1 201 ? -26.321 9.604 -33.217 1.00 38.81 201 LEU A O 1
ATOM 1594 N N . SER A 1 202 ? -28.246 10.305 -32.352 1.00 38.06 202 SER A N 1
ATOM 1595 C CA . SER A 1 202 ? -27.685 11.604 -31.934 1.00 38.06 202 SER A CA 1
ATOM 1596 C C . SER A 1 202 ? -28.495 12.380 -30.885 1.00 38.06 202 SER A C 1
ATOM 1598 O O . SER A 1 202 ? -28.354 13.598 -30.780 1.00 38.06 202 SER A O 1
ATOM 1600 N N . SER A 1 203 ? -29.331 11.723 -30.078 1.00 34.62 203 SER A N 1
ATOM 1601 C CA . SER A 1 203 ? -30.095 12.388 -29.005 1.00 34.62 203 SER A CA 1
ATOM 1602 C C . SER A 1 203 ? -29.584 12.093 -27.587 1.00 34.62 203 SER A C 1
ATOM 1604 O O . SER A 1 203 ? -30.301 12.302 -26.609 1.00 34.62 203 SER A O 1
ATOM 1606 N N . TYR A 1 204 ? -28.328 11.661 -27.431 1.00 39.44 204 TYR A N 1
ATOM 1607 C CA . TYR A 1 204 ? -27.727 11.501 -26.106 1.00 39.44 204 TYR A CA 1
ATOM 1608 C C . TYR A 1 204 ? -27.135 12.826 -25.599 1.00 39.44 204 TYR A C 1
ATOM 1610 O O . TYR A 1 204 ? -26.032 13.219 -25.956 1.00 39.44 204 TYR A O 1
ATOM 1618 N N . TYR A 1 205 ? -27.903 13.481 -24.725 1.00 40.41 205 TYR A N 1
ATOM 1619 C CA . TYR A 1 205 ? -27.465 14.399 -23.667 1.00 40.41 205 TYR A CA 1
ATOM 1620 C C . TYR A 1 205 ? -26.483 15.517 -24.057 1.00 40.41 205 TYR A C 1
ATOM 1622 O O . TYR A 1 205 ? -25.276 15.434 -23.829 1.00 40.41 205 TYR A O 1
ATOM 1630 N N . CYS A 1 206 ? -27.027 16.663 -24.473 1.00 36.94 206 CYS A N 1
ATOM 1631 C CA . CYS A 1 206 ? -26.339 17.938 -24.286 1.00 36.94 206 CYS A CA 1
ATOM 1632 C C . CYS A 1 206 ? -26.334 18.261 -22.780 1.00 36.94 206 CYS A C 1
ATOM 1634 O O . CYS A 1 206 ? -27.273 18.855 -22.249 1.00 36.94 206 CYS A O 1
ATOM 1636 N N . PHE A 1 207 ? -25.312 17.800 -22.053 1.00 44.41 207 PHE A N 1
ATOM 1637 C CA . PHE A 1 207 ? -25.079 18.276 -20.692 1.00 44.41 207 PHE A CA 1
ATOM 1638 C C . PHE A 1 207 ? -24.806 19.787 -20.764 1.00 44.41 207 PHE A C 1
ATOM 1640 O O . PHE A 1 207 ? -23.925 20.186 -21.533 1.00 44.41 207 PHE A O 1
ATOM 1647 N N . PRO A 1 208 ? -25.479 20.648 -19.972 1.00 48.69 208 PRO A N 1
ATOM 1648 C CA . PRO A 1 208 ? -24.993 22.010 -19.792 1.00 48.69 208 PRO A CA 1
ATOM 1649 C C . PRO A 1 208 ? -23.532 21.906 -19.350 1.00 48.69 208 PRO A C 1
ATOM 1651 O O . PRO A 1 208 ? -23.220 21.183 -18.399 1.00 48.69 208 PRO A O 1
ATOM 1654 N N . SER A 1 209 ? -22.620 22.540 -20.092 1.00 50.12 209 SER A N 1
ATOM 1655 C CA . SER A 1 209 ? -21.196 22.280 -19.908 1.00 50.12 209 SER A CA 1
ATOM 1656 C C . SER A 1 209 ? -20.817 22.557 -18.450 1.00 50.12 209 SER A C 1
ATOM 1658 O O . SER A 1 209 ? -21.097 23.631 -17.910 1.00 50.12 209 SER A O 1
ATOM 1660 N N . MET A 1 210 ? -20.161 21.604 -17.776 1.00 52.75 210 MET A N 1
ATOM 1661 C CA . MET A 1 210 ? -19.662 21.822 -16.406 1.00 52.75 210 MET A CA 1
ATOM 1662 C C . MET A 1 210 ? -18.692 23.018 -16.328 1.00 52.75 210 MET A C 1
ATOM 1664 O O . MET A 1 210 ? -18.443 23.547 -15.244 1.00 52.75 210 MET A O 1
ATOM 1668 N N . SER A 1 211 ? -18.186 23.501 -17.473 1.00 54.16 211 SER A N 1
ATOM 1669 C CA . SER A 1 211 ? -17.435 24.755 -17.577 1.00 54.16 211 SER A CA 1
ATOM 1670 C C . SER A 1 211 ? -18.249 26.003 -17.206 1.00 54.16 211 SER A C 1
ATOM 1672 O O . SER A 1 211 ? -17.649 27.005 -16.825 1.00 54.16 211 SER A O 1
ATOM 1674 N N . SER A 1 212 ? -19.586 25.943 -17.218 1.00 58.66 212 SER A N 1
ATOM 1675 C CA . SER A 1 212 ? -20.459 27.020 -16.724 1.00 58.66 212 SER A CA 1
ATOM 1676 C C . SER A 1 212 ? -20.418 27.191 -15.195 1.00 58.66 212 SER A C 1
ATOM 1678 O O . SER A 1 212 ? -20.669 28.287 -14.691 1.00 58.66 212 SER A O 1
ATOM 1680 N N . VAL A 1 213 ? -20.055 26.138 -14.448 1.00 74.50 213 VAL A N 1
ATOM 1681 C CA . VAL A 1 213 ? -20.004 26.149 -12.973 1.00 74.50 213 VAL A CA 1
ATOM 1682 C C . VAL A 1 213 ? -18.659 26.669 -12.465 1.00 74.50 213 VAL A C 1
ATOM 1684 O O . VAL A 1 213 ? -18.614 27.481 -11.540 1.00 74.50 213 VAL A O 1
ATOM 1687 N N . LEU A 1 214 ? -17.554 26.235 -13.078 1.00 78.88 214 LEU A N 1
ATOM 1688 C CA . LEU A 1 214 ? -16.206 26.688 -12.736 1.00 78.88 214 LEU A CA 1
ATOM 1689 C C . LEU A 1 214 ? -15.711 27.717 -13.762 1.00 78.88 214 LEU A C 1
ATOM 1691 O O . LEU A 1 214 ? -14.886 27.421 -14.635 1.00 78.88 214 LEU A O 1
ATOM 1695 N N . LYS A 1 215 ? -16.234 28.942 -13.637 1.00 83.75 215 LYS A N 1
ATOM 1696 C CA . LYS A 1 215 ? -15.934 30.032 -14.570 1.00 83.75 215 LYS A CA 1
ATOM 1697 C C . LYS A 1 215 ? -14.421 30.317 -14.668 1.00 83.75 215 LYS A C 1
ATOM 1699 O O . LYS A 1 215 ? -13.729 30.196 -13.644 1.00 83.75 215 LYS A O 1
ATOM 1704 N N . PRO A 1 216 ? -13.903 30.699 -15.854 1.00 79.19 216 PRO A N 1
ATOM 1705 C CA . PRO A 1 216 ? -12.491 31.040 -16.088 1.00 79.19 216 PRO A CA 1
ATOM 1706 C C . PRO A 1 216 ? -11.892 31.988 -15.041 1.00 79.19 216 PRO A C 1
ATOM 1708 O O . PRO A 1 216 ? -10.795 31.776 -14.530 1.00 79.19 216 PRO A O 1
ATOM 1711 N N . GLU A 1 217 ? -12.651 33.004 -14.652 1.00 83.75 217 GLU A N 1
ATOM 1712 C CA . GLU A 1 217 ? -12.243 34.043 -13.714 1.00 83.75 217 GLU A CA 1
ATOM 1713 C C . GLU A 1 217 ? -12.249 33.600 -12.241 1.00 83.75 217 GLU A C 1
ATOM 1715 O O . GLU A 1 217 ? -11.716 34.315 -11.386 1.00 83.75 217 GLU A O 1
ATOM 1720 N N . SER A 1 218 ? -12.806 32.424 -11.926 1.00 91.00 218 SER A N 1
ATOM 1721 C CA . SER A 1 218 ? -12.973 31.974 -10.544 1.00 91.00 218 SER A CA 1
ATOM 1722 C C . SER A 1 218 ? -11.634 31.742 -9.838 1.00 91.00 218 SER A C 1
ATOM 1724 O O . SER A 1 218 ? -10.696 31.137 -10.364 1.00 91.00 218 SER A O 1
ATOM 1726 N N . ALA A 1 219 ? -11.558 32.179 -8.579 1.00 93.19 219 ALA A N 1
ATOM 1727 C CA . ALA A 1 219 ? -10.356 32.021 -7.764 1.00 93.19 219 ALA A CA 1
ATOM 1728 C C . ALA A 1 219 ? -9.958 30.546 -7.572 1.00 93.19 219 ALA A C 1
ATOM 1730 O O . ALA A 1 219 ? -8.770 30.235 -7.494 1.00 93.19 219 ALA A O 1
ATOM 1731 N N . LEU A 1 220 ? -10.936 29.632 -7.504 1.00 91.50 220 LEU A N 1
ATOM 1732 C CA . LEU A 1 220 ? -10.670 28.198 -7.403 1.00 91.50 220 LEU A CA 1
ATOM 1733 C C . LEU A 1 220 ? -9.986 27.678 -8.669 1.00 91.50 220 LEU A C 1
ATOM 1735 O O . LEU A 1 220 ? -8.949 27.030 -8.561 1.00 91.50 220 LEU A O 1
ATOM 1739 N N . ARG A 1 221 ? -10.517 28.003 -9.854 1.00 92.38 221 ARG A N 1
ATOM 1740 C CA . ARG A 1 221 ? -9.929 27.579 -11.127 1.00 92.38 221 ARG A CA 1
ATOM 1741 C C . ARG A 1 221 ? -8.493 28.054 -11.273 1.00 92.38 221 ARG A C 1
ATOM 1743 O O . ARG A 1 221 ? -7.619 27.221 -11.477 1.00 92.38 221 ARG A O 1
ATOM 1750 N N . LYS A 1 222 ? -8.243 29.347 -11.039 1.00 92.31 222 LYS A N 1
ATOM 1751 C CA . LYS A 1 222 ? -6.893 29.932 -11.087 1.00 92.31 222 LYS A CA 1
ATOM 1752 C C . LYS A 1 222 ? -5.914 29.192 -10.172 1.00 92.31 222 LYS A C 1
ATOM 1754 O O . LYS A 1 222 ? -4.803 28.879 -10.586 1.00 92.31 222 LYS A O 1
ATOM 1759 N N . LYS A 1 223 ? -6.326 28.858 -8.941 1.00 94.69 223 LYS A N 1
ATOM 1760 C CA . LYS A 1 223 ? -5.491 28.093 -7.996 1.00 94.69 223 LYS A CA 1
ATOM 1761 C C . LYS A 1 223 ? -5.217 26.665 -8.478 1.00 94.69 223 LYS A C 1
ATOM 1763 O O . LYS A 1 223 ? -4.088 26.196 -8.352 1.00 94.69 223 LYS A O 1
ATOM 1768 N N . LEU A 1 224 ? -6.225 25.975 -9.017 1.00 94.94 224 LEU A N 1
ATOM 1769 C CA . LEU A 1 224 ? -6.075 24.612 -9.538 1.00 94.94 224 LEU A CA 1
ATOM 1770 C C . LEU A 1 224 ? -5.192 24.579 -10.793 1.00 94.94 224 LEU A C 1
ATOM 1772 O O . LEU A 1 224 ? -4.272 23.767 -10.864 1.00 94.94 224 LEU A O 1
ATOM 1776 N N . GLU A 1 225 ? -5.420 25.484 -11.745 1.00 94.19 225 GLU A N 1
ATOM 1777 C CA . GLU A 1 225 ? -4.613 25.630 -12.961 1.00 94.19 225 GLU A CA 1
ATOM 1778 C C . GLU A 1 225 ? -3.165 25.983 -12.621 1.00 94.19 225 GLU A C 1
ATOM 1780 O O . GLU A 1 225 ? -2.261 25.310 -13.104 1.00 94.19 225 GLU A O 1
ATOM 1785 N N . ALA A 1 226 ? -2.926 26.938 -11.716 1.00 93.44 226 ALA A N 1
ATOM 1786 C CA . ALA A 1 226 ? -1.578 27.265 -11.254 1.00 93.44 226 ALA A CA 1
ATOM 1787 C C . ALA A 1 226 ? -0.878 26.056 -10.605 1.00 93.44 226 ALA A C 1
ATOM 1789 O O . ALA A 1 226 ? 0.295 25.792 -10.875 1.00 93.44 226 ALA A O 1
ATOM 1790 N N . ALA A 1 227 ? -1.590 25.271 -9.787 1.00 93.06 227 ALA A N 1
ATOM 1791 C CA . ALA A 1 227 ? -1.036 24.065 -9.173 1.00 93.06 227 ALA A CA 1
ATOM 1792 C C . ALA A 1 227 ? -0.716 22.964 -10.203 1.00 93.06 227 ALA A C 1
ATOM 1794 O O . ALA A 1 227 ? 0.286 22.258 -10.058 1.00 93.06 227 ALA A O 1
ATOM 1795 N N . LEU A 1 228 ? -1.546 22.804 -11.239 1.00 95.06 228 LEU A N 1
ATOM 1796 C CA . LEU A 1 228 ? -1.311 21.853 -12.328 1.00 95.06 228 LEU A CA 1
ATOM 1797 C C . LEU A 1 228 ? -0.188 22.320 -13.260 1.00 95.06 228 LEU A C 1
ATOM 1799 O O . LEU A 1 228 ? 0.679 21.511 -13.577 1.00 95.06 228 LEU A O 1
ATOM 1803 N N . ALA A 1 229 ? -0.141 23.603 -13.620 1.00 93.50 229 ALA A N 1
ATOM 1804 C CA . ALA A 1 229 ? 0.933 24.210 -14.404 1.00 93.50 229 ALA A CA 1
ATOM 1805 C C . ALA A 1 229 ? 2.280 24.121 -13.671 1.00 93.50 229 ALA A C 1
ATOM 1807 O O . ALA A 1 229 ? 3.281 23.734 -14.263 1.00 93.50 229 ALA A O 1
ATOM 1808 N N . SER A 1 230 ? 2.300 24.353 -12.352 1.00 92.25 230 SER A N 1
ATOM 1809 C CA . SER A 1 230 ? 3.485 24.128 -11.510 1.00 92.25 230 SER A CA 1
ATOM 1810 C C . SER A 1 230 ? 3.967 22.675 -11.549 1.00 92.25 230 SER A C 1
ATOM 1812 O O . SER A 1 230 ? 5.171 22.413 -11.500 1.00 92.25 230 SER A O 1
ATOM 1814 N N . ARG A 1 231 ? 3.045 21.704 -11.600 1.00 90.81 231 ARG A N 1
ATOM 1815 C CA . ARG A 1 231 ? 3.406 20.289 -11.753 1.00 90.81 231 ARG A CA 1
ATOM 1816 C C . ARG A 1 231 ? 3.872 19.966 -13.169 1.00 90.81 231 ARG A C 1
ATOM 1818 O O . ARG A 1 231 ? 4.797 19.177 -13.296 1.00 90.81 231 ARG A O 1
ATOM 1825 N N . GLU A 1 232 ? 3.267 20.558 -14.194 1.00 91.06 232 GLU A N 1
ATOM 1826 C CA . GLU A 1 232 ? 3.671 20.399 -15.597 1.00 91.06 232 GLU A CA 1
ATOM 1827 C C . GLU A 1 232 ? 5.090 20.935 -15.818 1.00 91.06 232 GLU A C 1
ATOM 1829 O O . GLU A 1 232 ? 5.942 20.210 -16.311 1.00 91.06 232 GLU A O 1
ATOM 1834 N N . HIS A 1 233 ? 5.382 22.149 -15.344 1.00 88.19 233 HIS A N 1
ATOM 1835 C CA . HIS A 1 233 ? 6.698 22.782 -15.465 1.00 88.19 233 HIS A CA 1
ATOM 1836 C C . HIS A 1 233 ? 7.809 21.995 -14.753 1.00 88.19 233 HIS A C 1
ATOM 1838 O O . HIS A 1 233 ? 8.934 21.908 -15.232 1.00 88.19 233 HIS A O 1
ATOM 1844 N N . ARG A 1 234 ? 7.482 21.372 -13.614 1.00 81.75 234 ARG A N 1
ATOM 1845 C CA . ARG A 1 234 ? 8.385 20.457 -12.894 1.00 81.75 234 ARG A CA 1
ATOM 1846 C C . ARG A 1 234 ? 8.361 19.030 -13.439 1.00 81.75 234 ARG A C 1
ATOM 1848 O O . ARG A 1 234 ? 8.998 18.155 -12.863 1.00 81.75 234 ARG A O 1
ATOM 1855 N N . TRP A 1 235 ? 7.590 18.778 -14.491 1.00 79.12 235 TRP A N 1
ATOM 1856 C CA . TRP A 1 235 ? 7.393 17.471 -15.101 1.00 79.12 235 TRP A CA 1
ATOM 1857 C C . TRP A 1 235 ? 6.930 16.372 -14.130 1.00 79.12 235 TRP A C 1
ATOM 1859 O O . TRP A 1 235 ? 7.323 15.218 -14.261 1.00 79.12 235 TRP A O 1
ATOM 1869 N N . ILE A 1 236 ? 6.107 16.712 -13.139 1.00 82.69 236 ILE A N 1
ATOM 1870 C CA . ILE A 1 236 ? 5.543 15.784 -12.138 1.00 82.69 236 ILE A CA 1
ATOM 1871 C C . ILE A 1 236 ? 4.009 15.763 -12.156 1.00 82.69 236 ILE A C 1
ATOM 1873 O O . ILE A 1 236 ? 3.358 15.334 -11.195 1.00 82.69 236 ILE A O 1
ATOM 1877 N N . ARG A 1 237 ? 3.392 16.280 -13.223 1.00 87.62 237 ARG A N 1
ATOM 1878 C CA . ARG A 1 237 ? 1.946 16.166 -13.409 1.00 87.62 237 ARG A CA 1
ATOM 1879 C C . ARG A 1 237 ? 1.613 14.734 -13.809 1.00 87.62 237 ARG A C 1
ATOM 1881 O O . ARG A 1 237 ? 2.055 14.247 -14.841 1.00 87.62 237 ARG A O 1
ATOM 1888 N N . ARG A 1 238 ? 0.799 14.077 -12.989 1.00 86.12 238 ARG A N 1
ATOM 1889 C CA . ARG A 1 238 ? 0.296 12.729 -13.260 1.00 86.12 238 ARG A CA 1
ATOM 1890 C C . ARG A 1 238 ? -0.842 12.799 -14.275 1.00 86.12 238 ARG A C 1
ATOM 1892 O O . ARG A 1 238 ? -1.667 13.713 -14.211 1.00 86.12 238 ARG A O 1
ATOM 1899 N N . ARG A 1 239 ? -0.888 11.827 -15.180 1.00 83.06 239 ARG A N 1
ATOM 1900 C CA . ARG A 1 239 ? -1.983 11.598 -16.128 1.00 83.06 239 ARG A CA 1
ATOM 1901 C C . ARG A 1 239 ? -2.317 10.113 -16.098 1.00 83.06 239 ARG A C 1
ATOM 1903 O O . ARG A 1 239 ? -1.422 9.300 -15.863 1.00 83.06 239 ARG A O 1
ATOM 1910 N N . LEU A 1 240 ? -3.587 9.774 -16.300 1.00 81.25 240 LEU A N 1
ATOM 1911 C CA . LEU A 1 240 ? -3.930 8.390 -16.603 1.00 81.25 240 LEU A CA 1
ATOM 1912 C C . LEU A 1 240 ? -3.286 8.043 -17.955 1.00 81.25 240 LEU A C 1
ATOM 1914 O O . LEU A 1 240 ? -3.346 8.881 -18.859 1.00 81.25 240 LEU A O 1
ATOM 1918 N N . PRO A 1 241 ? -2.631 6.879 -18.089 1.00 70.94 241 PRO A N 1
ATOM 1919 C CA . PRO A 1 241 ? -2.179 6.406 -19.389 1.00 70.94 241 PRO A CA 1
ATOM 1920 C C . PRO A 1 241 ? -3.378 6.299 -20.331 1.00 70.94 241 PRO A C 1
ATOM 1922 O O . PRO A 1 241 ? -4.430 5.811 -19.919 1.00 70.94 241 PRO A O 1
ATOM 1925 N N . ASP A 1 242 ? -3.227 6.762 -21.568 1.00 71.31 242 ASP A N 1
ATOM 1926 C CA . ASP A 1 242 ? -4.255 6.569 -22.585 1.00 71.31 242 ASP A CA 1
ATOM 1927 C C . ASP A 1 242 ? -4.301 5.070 -22.959 1.00 71.31 242 ASP A C 1
ATOM 1929 O O . ASP A 1 242 ? -3.269 4.513 -23.359 1.00 71.31 242 ASP A O 1
ATOM 1933 N N . PRO A 1 243 ? -5.457 4.391 -22.804 1.00 64.94 243 PRO A N 1
ATOM 1934 C CA . PRO A 1 243 ? -5.602 2.982 -23.161 1.00 64.94 243 PRO A CA 1
ATOM 1935 C C . PRO A 1 243 ? -5.224 2.698 -24.621 1.00 64.94 243 PRO A C 1
ATOM 1937 O O . PRO A 1 243 ? -4.688 1.630 -24.921 1.00 64.94 243 PRO A O 1
ATOM 1940 N N . ALA A 1 244 ? -5.445 3.661 -25.523 1.00 58.91 244 ALA A N 1
ATOM 1941 C CA . ALA A 1 244 ? -5.121 3.523 -26.936 1.00 58.91 244 ALA A CA 1
ATOM 1942 C C . ALA A 1 244 ? -3.609 3.480 -27.181 1.00 58.91 244 ALA A C 1
ATOM 1944 O O . ALA A 1 244 ? -3.172 2.794 -28.093 1.00 58.91 244 ALA A O 1
ATOM 1945 N N . THR A 1 245 ? -2.782 4.125 -26.351 1.00 53.97 245 THR A N 1
ATOM 1946 C CA . THR A 1 245 ? -1.317 4.094 -26.524 1.00 53.97 245 THR A CA 1
ATOM 1947 C C . THR A 1 245 ? -0.727 2.711 -26.235 1.00 53.97 245 THR A C 1
ATOM 1949 O O . THR A 1 245 ? 0.285 2.347 -26.823 1.00 53.97 245 THR A O 1
ATOM 1952 N N . ALA A 1 246 ? -1.366 1.916 -25.369 1.00 51.00 246 ALA A N 1
ATOM 1953 C CA . ALA A 1 246 ? -0.995 0.516 -25.151 1.00 51.00 246 ALA A CA 1
ATOM 1954 C C . ALA A 1 246 ? -1.485 -0.399 -26.291 1.00 51.00 246 ALA A C 1
ATOM 1956 O O . ALA A 1 246 ? -0.817 -1.370 -26.627 1.00 51.00 246 ALA A O 1
ATOM 1957 N N . SER A 1 247 ? -2.628 -0.060 -26.901 1.00 46.03 247 SER A N 1
ATOM 1958 C CA . SER A 1 247 ? -3.235 -0.767 -28.039 1.00 46.03 247 SER A CA 1
ATOM 1959 C C . SER A 1 247 ? -2.630 -0.399 -29.404 1.00 46.03 247 SER A C 1
ATOM 1961 O O . SER A 1 247 ? -2.817 -1.140 -30.363 1.00 46.03 247 SER A O 1
ATOM 1963 N N . ALA A 1 248 ? -1.962 0.754 -29.513 1.00 45.59 248 ALA A N 1
ATOM 1964 C CA . ALA A 1 248 ? -1.344 1.277 -30.736 1.00 45.59 248 ALA A CA 1
ATOM 1965 C C . ALA A 1 248 ? 0.074 0.734 -30.984 1.00 45.59 248 ALA A C 1
ATOM 1967 O O . ALA A 1 248 ? 0.683 1.039 -32.008 1.00 45.59 248 ALA A O 1
ATOM 1968 N N . LEU A 1 249 ? 0.615 -0.054 -30.054 1.00 54.03 249 LEU A N 1
ATOM 1969 C CA . LEU A 1 249 ? 1.878 -0.754 -30.243 1.00 54.03 249 LEU A CA 1
ATOM 1970 C C . LEU A 1 249 ? 1.612 -2.033 -31.040 1.00 54.03 249 LEU A C 1
ATOM 1972 O O . LEU A 1 249 ? 0.735 -2.820 -30.698 1.00 54.03 249 LEU A O 1
ATOM 1976 N N . THR A 1 250 ? 2.372 -2.238 -32.115 1.00 48.19 250 THR A N 1
ATOM 1977 C CA . THR A 1 250 ? 2.216 -3.360 -33.059 1.00 48.19 250 THR A CA 1
ATOM 1978 C C . THR A 1 250 ? 2.546 -4.732 -32.458 1.00 48.19 250 THR A C 1
ATOM 1980 O O . THR A 1 250 ? 2.246 -5.752 -33.071 1.00 48.19 250 THR A O 1
ATOM 1983 N N . SER A 1 251 ? 3.134 -4.771 -31.257 1.00 58.09 251 SER A N 1
ATOM 1984 C CA . SER A 1 251 ? 3.449 -5.980 -30.493 1.00 58.09 251 SER A CA 1
ATOM 1985 C C . SER A 1 251 ? 3.166 -5.744 -29.001 1.00 58.09 251 SER A C 1
ATOM 1987 O O . SER A 1 251 ? 3.425 -4.636 -28.515 1.00 58.09 251 SER A O 1
ATOM 1989 N N . PRO A 1 252 ? 2.641 -6.738 -28.255 1.00 77.25 252 PRO A N 1
ATOM 1990 C CA . PRO A 1 252 ? 2.440 -6.604 -26.817 1.00 77.25 252 PRO A CA 1
ATOM 1991 C C . PRO A 1 252 ? 3.775 -6.343 -26.106 1.00 77.25 252 PRO A C 1
ATOM 1993 O O . PRO A 1 252 ? 4.748 -7.074 -26.287 1.00 77.25 252 PRO A O 1
ATOM 1996 N N . LEU A 1 253 ? 3.818 -5.288 -25.287 1.00 87.12 253 LEU A N 1
ATOM 1997 C CA . LEU A 1 253 ? 4.985 -4.958 -24.469 1.00 87.12 253 LEU A CA 1
ATOM 1998 C C . LEU A 1 253 ? 5.263 -6.064 -23.448 1.00 87.12 253 LEU A C 1
ATOM 2000 O O . LEU A 1 253 ? 4.338 -6.569 -22.811 1.00 87.12 253 LEU A O 1
ATOM 2004 N N . THR A 1 254 ? 6.541 -6.357 -23.216 1.00 93.50 254 THR A N 1
ATOM 2005 C CA . THR A 1 254 ? 6.957 -7.141 -22.050 1.00 93.50 254 THR A CA 1
ATOM 2006 C C . THR A 1 254 ? 6.710 -6.317 -20.788 1.00 93.50 254 THR A C 1
ATOM 2008 O O . THR A 1 254 ? 7.218 -5.198 -20.658 1.00 93.50 254 THR A O 1
ATOM 2011 N N . ASP A 1 255 ? 5.893 -6.838 -19.875 1.00 93.69 255 ASP A N 1
ATOM 2012 C CA . ASP A 1 255 ? 5.562 -6.154 -18.628 1.00 93.69 255 ASP A CA 1
ATOM 2013 C C . ASP A 1 255 ? 6.679 -6.338 -17.597 1.00 93.69 255 ASP A C 1
ATOM 2015 O O . ASP A 1 255 ? 7.024 -7.459 -17.243 1.00 93.69 255 ASP A O 1
ATOM 2019 N N . PHE A 1 256 ? 7.210 -5.216 -17.109 1.00 96.25 256 PHE A N 1
ATOM 2020 C CA . PHE A 1 256 ? 8.139 -5.136 -15.982 1.00 96.25 256 PHE A CA 1
ATOM 2021 C C . PHE A 1 256 ? 7.667 -4.114 -14.935 1.00 96.25 256 PHE A C 1
ATOM 2023 O O . PHE A 1 256 ? 8.466 -3.541 -14.194 1.00 96.25 256 PHE A O 1
ATOM 2030 N N . THR A 1 257 ? 6.371 -3.791 -14.916 1.00 92.62 257 THR A N 1
ATOM 2031 C CA . THR A 1 257 ? 5.814 -2.691 -14.116 1.00 92.62 257 THR A CA 1
ATOM 2032 C C . THR A 1 257 ? 4.702 -3.136 -13.181 1.00 92.62 257 THR A C 1
ATOM 2034 O O . THR A 1 257 ? 4.614 -2.608 -12.066 1.00 92.62 257 THR A O 1
ATOM 2037 N N . SER A 1 258 ? 3.807 -4.024 -13.626 1.00 94.00 258 SER A N 1
ATOM 2038 C CA . SER A 1 258 ? 2.654 -4.400 -12.806 1.00 94.00 258 SER A CA 1
ATOM 2039 C C . SER A 1 258 ? 3.083 -5.095 -11.509 1.00 94.00 258 SER A C 1
ATOM 2041 O O . SER A 1 258 ? 4.193 -5.606 -11.383 1.00 94.00 258 SER A O 1
ATOM 2043 N N . ASN A 1 259 ? 2.190 -5.111 -10.518 1.00 95.94 259 ASN A N 1
ATOM 2044 C CA . ASN A 1 259 ? 2.420 -5.830 -9.264 1.00 95.94 259 ASN A CA 1
ATOM 2045 C C . ASN A 1 259 ? 1.799 -7.246 -9.285 1.00 95.94 259 ASN A C 1
ATOM 2047 O O . ASN A 1 259 ? 1.593 -7.825 -8.219 1.00 95.94 259 ASN A O 1
ATOM 2051 N N . ASP A 1 260 ? 1.461 -7.795 -10.459 1.00 96.19 260 ASP A N 1
ATOM 2052 C CA . ASP A 1 260 ? 0.941 -9.165 -10.604 1.00 96.19 260 ASP A CA 1
ATOM 2053 C C . ASP A 1 260 ? 2.093 -10.180 -10.577 1.00 96.19 260 ASP A C 1
ATOM 2055 O O . ASP A 1 260 ? 2.397 -10.850 -11.560 1.00 96.19 260 ASP A O 1
ATOM 2059 N N . TYR A 1 261 ? 2.795 -10.240 -9.444 1.00 97.75 261 TYR A N 1
ATOM 2060 C CA . TYR A 1 261 ? 4.062 -10.964 -9.291 1.00 97.75 261 TYR A CA 1
ATOM 2061 C C . TYR A 1 261 ? 3.999 -12.431 -9.723 1.00 97.75 261 TYR A C 1
ATOM 2063 O O . TYR A 1 261 ? 4.956 -12.954 -10.280 1.00 97.75 261 TYR A O 1
ATOM 2071 N N . LEU A 1 262 ? 2.872 -13.102 -9.503 1.00 97.75 262 LEU A N 1
ATOM 2072 C CA . LEU A 1 262 ? 2.702 -14.510 -9.861 1.00 97.75 262 LEU A CA 1
ATOM 2073 C C . LEU A 1 262 ? 2.044 -14.703 -11.237 1.00 97.75 262 LEU A C 1
ATOM 2075 O O . LEU A 1 262 ? 1.744 -15.833 -11.611 1.00 97.75 262 LEU A O 1
ATOM 2079 N N . SER A 1 263 ? 1.817 -13.620 -11.988 1.00 96.94 263 SER A N 1
ATOM 2080 C CA . SER A 1 263 ? 1.119 -13.625 -13.280 1.00 96.94 263 SER A CA 1
ATOM 2081 C C . SER A 1 263 ? -0.241 -14.326 -13.218 1.00 96.94 263 SER A C 1
ATOM 2083 O O . SER A 1 263 ? -0.653 -15.024 -14.149 1.00 96.94 263 SER A O 1
ATOM 2085 N N . LEU A 1 264 ? -0.948 -14.176 -12.096 1.00 96.19 264 LEU A N 1
ATOM 2086 C CA . LEU A 1 264 ? -2.218 -14.860 -11.892 1.00 96.19 264 LEU A CA 1
ATOM 2087 C C . LEU A 1 264 ? -3.352 -14.194 -12.673 1.00 96.19 264 LEU A C 1
ATOM 2089 O O . LEU A 1 264 ? -4.301 -14.880 -13.048 1.00 96.19 264 LEU A O 1
ATOM 2093 N N . SER A 1 265 ? -3.245 -12.900 -12.995 1.00 93.69 265 SER A N 1
ATOM 2094 C CA . SER A 1 265 ? -4.295 -12.179 -13.728 1.00 93.69 265 SER A CA 1
ATOM 2095 C C . SER A 1 265 ? -4.531 -12.723 -15.143 1.00 93.69 265 SER A C 1
ATOM 2097 O O . SER A 1 265 ? -5.654 -12.671 -15.646 1.00 93.69 265 SER A O 1
ATOM 2099 N N . SER A 1 266 ? -3.501 -13.300 -15.769 1.00 92.00 266 SER A N 1
ATOM 2100 C CA . SER A 1 266 ? -3.568 -13.951 -17.084 1.00 92.00 266 SER A CA 1
ATOM 2101 C C . SER A 1 266 ? -3.668 -15.483 -17.002 1.00 92.00 266 SER A C 1
ATOM 2103 O O . SER A 1 266 ? -3.758 -16.161 -18.031 1.00 92.00 266 SER A O 1
ATOM 2105 N N . SER A 1 267 ? -3.705 -16.053 -15.791 1.00 94.81 267 SER A N 1
ATOM 2106 C CA . SER A 1 267 ? -3.737 -17.500 -15.578 1.00 94.81 267 SER A CA 1
ATOM 2107 C C . SER A 1 267 ? -5.071 -18.112 -16.011 1.00 94.81 267 SER A C 1
ATOM 2109 O O . SER A 1 267 ? -6.134 -17.856 -15.436 1.00 94.81 267 SER A O 1
ATOM 2111 N N . LYS A 1 268 ? -5.013 -19.019 -16.996 1.00 95.12 268 LYS A N 1
ATOM 2112 C CA . LYS A 1 268 ? -6.168 -19.842 -17.405 1.00 95.12 268 LYS A CA 1
ATOM 2113 C C . LYS A 1 268 ? -6.671 -20.726 -16.261 1.00 95.12 268 LYS A C 1
ATOM 2115 O O . LYS A 1 268 ? -7.871 -20.991 -16.178 1.00 95.12 268 LYS A O 1
ATOM 2120 N N . HIS A 1 269 ? -5.765 -21.162 -15.385 1.00 93.69 269 HIS A N 1
ATOM 2121 C CA . HIS A 1 269 ? -6.102 -21.982 -14.229 1.00 93.69 269 HIS A CA 1
ATOM 2122 C C . HIS A 1 269 ? -6.910 -21.170 -13.208 1.00 93.69 269 HIS A C 1
ATOM 2124 O O . HIS A 1 269 ? -8.037 -21.557 -12.897 1.00 93.69 269 HIS A O 1
ATOM 2130 N N . LEU A 1 270 ? -6.427 -19.980 -12.814 1.00 96.44 270 LEU A N 1
ATOM 2131 C CA . LEU A 1 270 ? -7.179 -19.090 -11.918 1.00 96.44 270 LEU A CA 1
ATOM 2132 C C . LEU A 1 270 ? -8.543 -18.729 -12.507 1.00 96.44 270 LEU A C 1
ATOM 2134 O O . LEU A 1 270 ? -9.562 -18.825 -11.825 1.00 96.44 270 LEU A O 1
ATOM 2138 N N . ARG A 1 271 ? -8.581 -18.367 -13.797 1.00 97.12 271 ARG A N 1
ATOM 2139 C CA . ARG A 1 271 ? -9.830 -18.048 -14.500 1.00 97.12 271 ARG A CA 1
ATOM 2140 C C . ARG A 1 271 ? -10.839 -19.192 -14.407 1.00 97.12 271 ARG A C 1
ATOM 2142 O O . ARG A 1 271 ? -12.016 -18.939 -14.167 1.00 97.12 271 ARG A O 1
ATOM 2149 N N . SER A 1 272 ? -10.394 -20.433 -14.579 1.00 96.00 272 SER A N 1
ATOM 2150 C CA . SER A 1 272 ? -11.267 -21.610 -14.503 1.00 96.00 272 SER A CA 1
ATOM 2151 C C . SER A 1 272 ? -11.799 -21.832 -13.083 1.00 96.00 272 SER A C 1
ATOM 2153 O O . SER A 1 272 ? -13.000 -22.041 -12.911 1.00 96.00 272 SER A O 1
ATOM 2155 N N . HIS A 1 273 ? -10.943 -21.705 -12.060 1.00 95.25 273 HIS A N 1
ATOM 2156 C CA . HIS A 1 273 ? -11.352 -21.781 -10.651 1.00 95.25 273 HIS A CA 1
ATOM 2157 C C . HIS A 1 273 ? -12.372 -20.697 -10.293 1.00 95.25 273 HIS A C 1
ATOM 2159 O O . HIS A 1 273 ? -13.417 -20.995 -9.710 1.00 95.25 273 HIS A O 1
ATOM 2165 N N . PHE A 1 274 ? -12.093 -19.456 -10.693 1.00 97.56 274 PHE A N 1
ATOM 2166 C CA . PHE A 1 274 ? -12.981 -18.322 -10.488 1.00 97.56 274 PHE A CA 1
ATOM 2167 C C . PHE A 1 274 ? -14.348 -18.553 -11.137 1.00 97.56 274 PHE A C 1
ATOM 2169 O O . PHE A 1 274 ? -15.355 -18.477 -10.443 1.00 97.56 274 PHE A O 1
ATOM 2176 N N . LEU A 1 275 ? -14.402 -18.897 -12.431 1.00 97.69 275 LEU A N 1
ATOM 2177 C CA . LEU A 1 275 ? -15.666 -19.114 -13.148 1.00 97.69 275 LEU A CA 1
ATOM 2178 C C . LEU A 1 275 ? -16.485 -20.267 -12.556 1.00 97.69 275 LEU A C 1
ATOM 2180 O O . LEU A 1 275 ? -17.701 -20.148 -12.417 1.00 97.69 275 LEU A O 1
ATOM 2184 N N . ASN A 1 276 ? -15.828 -21.358 -12.156 1.00 97.00 276 ASN A N 1
ATOM 2185 C CA . ASN A 1 276 ? -16.492 -22.481 -11.498 1.00 97.00 276 ASN A CA 1
ATOM 2186 C C . ASN A 1 276 ? -17.131 -22.059 -10.164 1.00 97.00 276 ASN A C 1
ATOM 2188 O O . ASN A 1 276 ? -18.305 -22.354 -9.941 1.00 97.00 276 ASN A O 1
ATOM 2192 N N . LYS A 1 277 ? -16.409 -21.330 -9.300 1.00 96.69 277 LYS A N 1
ATOM 2193 C CA . LYS A 1 277 ? -16.985 -20.805 -8.049 1.00 96.69 277 LYS A CA 1
ATOM 2194 C C . LYS A 1 277 ? -18.097 -19.791 -8.316 1.00 96.69 277 LYS A C 1
ATOM 2196 O O . LYS A 1 277 ? -19.153 -19.880 -7.703 1.00 96.69 277 LYS A O 1
ATOM 2201 N N . LEU A 1 278 ? -17.881 -18.877 -9.263 1.00 96.81 278 LEU A N 1
ATOM 2202 C CA . LEU A 1 278 ? -18.839 -17.841 -9.646 1.00 96.81 278 LEU A CA 1
ATOM 2203 C C . LEU A 1 278 ? -20.177 -18.447 -10.085 1.00 96.81 278 LEU A C 1
ATOM 2205 O O . LEU A 1 278 ? -21.222 -17.980 -9.654 1.00 96.81 278 LEU A O 1
ATOM 2209 N N . SER A 1 279 ? -20.141 -19.517 -10.888 1.00 96.81 279 SER A N 1
ATOM 2210 C CA . SER A 1 279 ? -21.344 -20.204 -11.385 1.00 96.81 279 SER A CA 1
ATOM 2211 C C . SER A 1 279 ? -22.175 -20.898 -10.299 1.00 96.81 279 SER A C 1
ATOM 2213 O O . SER A 1 279 ? -23.346 -21.190 -10.522 1.00 96.81 279 SER A O 1
ATOM 2215 N N . LYS A 1 280 ? -21.571 -21.175 -9.137 1.00 96.00 280 LYS A N 1
ATOM 2216 C CA . LYS A 1 280 ? -22.190 -21.891 -8.010 1.00 96.00 280 LYS A CA 1
ATOM 2217 C C . LYS A 1 280 ? -22.576 -20.967 -6.857 1.00 96.00 280 LYS A C 1
ATOM 2219 O O . LYS A 1 280 ? -23.255 -21.409 -5.934 1.00 96.00 280 LYS A O 1
ATOM 2224 N N . ALA A 1 281 ? -22.104 -19.723 -6.871 1.00 94.94 281 ALA A N 1
ATOM 2225 C CA . ALA A 1 281 ? -22.336 -18.783 -5.789 1.00 94.94 281 ALA A CA 1
ATOM 2226 C C . ALA A 1 281 ? -23.785 -18.261 -5.824 1.00 94.94 281 ALA A C 1
ATOM 2228 O O . ALA A 1 281 ? -24.268 -17.902 -6.900 1.00 94.94 281 ALA A O 1
ATOM 2229 N N . PRO A 1 282 ? -24.473 -18.181 -4.670 1.00 92.81 282 PRO A N 1
ATOM 2230 C CA . PRO A 1 282 ? -25.835 -17.650 -4.607 1.00 92.81 282 PRO A CA 1
ATOM 2231 C C . PRO A 1 282 ? -25.870 -16.144 -4.893 1.00 92.81 282 PRO A C 1
ATOM 2233 O O . PRO A 1 282 ? -26.766 -15.660 -5.579 1.00 92.81 282 PRO A O 1
ATOM 2236 N N . ASP A 1 283 ? -24.853 -15.421 -4.418 1.00 91.19 283 ASP A N 1
ATOM 2237 C CA . ASP A 1 283 ? -24.681 -13.990 -4.613 1.00 91.19 283 ASP A CA 1
ATOM 2238 C C . ASP A 1 283 ? -23.390 -13.719 -5.387 1.00 91.19 283 ASP A C 1
ATOM 2240 O O . ASP A 1 283 ? -22.320 -14.225 -5.047 1.00 91.19 283 ASP A O 1
ATOM 2244 N N . VAL A 1 284 ? -23.482 -12.891 -6.429 1.00 93.31 284 VAL A N 1
ATOM 2245 C CA . VAL A 1 284 ? -22.349 -12.619 -7.332 1.00 93.31 284 VAL A CA 1
ATOM 2246 C C . VAL A 1 284 ? -21.988 -11.136 -7.392 1.00 93.31 284 VAL A C 1
ATOM 2248 O O . VAL A 1 284 ? -20.814 -10.779 -7.466 1.00 93.31 284 VAL A O 1
ATOM 2251 N N . LEU A 1 285 ? -22.976 -10.245 -7.359 1.00 93.69 285 LEU A N 1
ATOM 2252 C CA . LEU A 1 285 ? -22.760 -8.822 -7.621 1.00 93.69 285 LEU A CA 1
ATOM 2253 C C . LEU A 1 285 ? -22.484 -8.031 -6.329 1.00 93.69 285 LEU A C 1
ATOM 2255 O O . LEU A 1 285 ? -21.814 -8.515 -5.417 1.00 93.69 285 LEU A O 1
ATOM 2259 N N . GLY A 1 286 ? -22.870 -6.755 -6.289 1.00 91.25 286 GLY A N 1
ATOM 2260 C CA . GLY A 1 286 ? -22.543 -5.852 -5.186 1.00 91.25 286 GLY A CA 1
ATOM 2261 C C . GLY A 1 286 ? -23.018 -6.362 -3.821 1.00 91.25 286 GLY A C 1
ATOM 2262 O O . GLY A 1 286 ? -24.026 -7.048 -3.713 1.00 91.25 286 GLY A O 1
ATOM 2263 N N . SER A 1 287 ? -22.311 -5.958 -2.767 1.00 92.62 287 SER A N 1
ATOM 2264 C CA . SER A 1 287 ? -22.632 -6.309 -1.376 1.00 92.62 287 SER A CA 1
ATOM 2265 C C . SER A 1 287 ? -23.874 -5.600 -0.820 1.00 92.62 287 SER A C 1
ATOM 2267 O O . SER A 1 287 ? -24.328 -5.924 0.269 1.00 92.62 287 SER A O 1
ATOM 2269 N N . GLY A 1 288 ? -24.413 -4.602 -1.529 1.00 91.06 288 GLY A N 1
ATOM 2270 C CA . GLY A 1 288 ? -25.634 -3.887 -1.141 1.00 91.06 288 GLY A CA 1
ATOM 2271 C C . GLY A 1 288 ? -25.472 -2.862 -0.010 1.00 91.06 288 GLY A C 1
ATOM 2272 O O . GLY A 1 288 ? -26.416 -2.128 0.275 1.00 91.06 288 GLY A O 1
ATOM 2273 N N . GLY A 1 289 ? -24.295 -2.746 0.613 1.00 91.69 289 GLY A N 1
ATOM 2274 C CA . GLY A 1 289 ? -24.068 -1.763 1.672 1.00 91.69 289 GLY A CA 1
ATOM 2275 C C . GLY A 1 289 ? -22.716 -1.879 2.366 1.00 91.69 289 GLY A C 1
ATOM 2276 O O . GLY A 1 289 ? -21.837 -2.644 1.965 1.00 91.69 289 GLY A O 1
ATOM 2277 N N . SER A 1 290 ? -22.533 -1.079 3.418 1.00 91.62 290 SER A N 1
ATOM 2278 C CA . SER A 1 290 ? -21.356 -1.183 4.283 1.00 91.62 290 SER A CA 1
ATOM 2279 C C . SER A 1 290 ? -21.427 -2.404 5.193 1.00 91.62 290 SER A C 1
ATOM 2281 O O . SER A 1 290 ? -22.519 -2.878 5.513 1.00 91.62 290 SER A O 1
ATOM 2283 N N . ARG A 1 291 ? -20.262 -2.879 5.657 1.00 89.06 291 ARG A N 1
ATOM 2284 C CA . ARG A 1 291 ? -20.132 -4.131 6.427 1.00 89.06 291 ARG A CA 1
ATOM 2285 C C . ARG A 1 291 ? -21.045 -4.189 7.649 1.00 89.06 291 ARG A C 1
ATOM 2287 O O . ARG A 1 291 ? -21.562 -5.248 7.962 1.00 89.06 291 ARG A O 1
ATOM 2294 N N . LEU A 1 292 ? -21.270 -3.061 8.327 1.00 88.94 292 LEU A N 1
ATOM 2295 C CA . LEU A 1 292 ? -22.113 -3.012 9.528 1.00 88.94 292 LEU A CA 1
ATOM 2296 C C . LEU A 1 292 ? -23.620 -3.053 9.248 1.00 88.94 292 LEU A C 1
ATOM 2298 O O . LEU A 1 292 ? -24.390 -3.359 10.153 1.00 88.94 292 LEU A O 1
ATOM 2302 N N . LEU A 1 293 ? -24.051 -2.682 8.042 1.00 86.81 293 LEU A N 1
ATOM 2303 C CA . LEU A 1 293 ? -25.468 -2.687 7.670 1.00 86.81 293 LEU A CA 1
ATOM 2304 C C . LEU A 1 293 ? -25.844 -3.960 6.919 1.00 86.81 293 LEU A C 1
ATOM 2306 O O . LEU A 1 293 ? -26.951 -4.461 7.081 1.00 86.81 293 LEU A O 1
ATOM 2310 N N . VAL A 1 294 ? -24.922 -4.456 6.095 1.00 85.00 294 VAL A N 1
ATOM 2311 C CA . VAL A 1 294 ? -25.103 -5.637 5.258 1.00 85.00 294 VAL A CA 1
ATOM 2312 C C . VAL A 1 294 ? -23.812 -6.454 5.331 1.00 85.00 294 VAL A C 1
ATOM 2314 O O . VAL A 1 294 ? -22.857 -6.198 4.595 1.00 85.00 294 VAL A O 1
ATOM 2317 N N . ASN A 1 295 ? -23.762 -7.404 6.270 1.00 83.62 295 ASN A N 1
ATOM 2318 C CA . ASN A 1 295 ? -22.671 -8.374 6.378 1.00 83.62 295 ASN A CA 1
ATOM 2319 C C . ASN A 1 295 ? -23.122 -9.702 5.764 1.00 83.62 295 ASN A C 1
ATOM 2321 O O . ASN A 1 295 ? -23.882 -10.440 6.390 1.00 83.62 295 ASN A O 1
ATOM 2325 N N . GLY A 1 296 ? -22.680 -9.989 4.540 1.00 86.19 296 GLY A N 1
ATOM 2326 C CA . GLY A 1 296 ? -22.971 -11.261 3.882 1.00 86.19 296 GLY A CA 1
ATOM 2327 C C . GLY A 1 296 ? -22.166 -12.411 4.491 1.00 86.19 296 GLY A C 1
ATOM 2328 O O . GLY A 1 296 ? -21.047 -12.207 4.969 1.00 86.19 296 GLY A O 1
ATOM 2329 N N . GLN A 1 297 ? -22.709 -13.631 4.434 1.00 92.06 297 GLN A N 1
ATOM 2330 C CA . GLN A 1 297 ? -22.031 -14.838 4.928 1.00 92.06 297 GLN A CA 1
ATOM 2331 C C . GLN A 1 297 ? -20.658 -15.033 4.262 1.00 92.06 297 GLN A C 1
ATOM 2333 O O . GLN A 1 297 ? -19.681 -15.323 4.944 1.00 92.06 297 GLN A O 1
ATOM 2338 N N . ALA A 1 298 ? -20.551 -14.731 2.964 1.00 94.69 298 ALA A N 1
ATOM 2339 C CA . ALA A 1 298 ? -19.305 -14.819 2.204 1.00 94.69 298 ALA A CA 1
ATOM 2340 C C . ALA A 1 298 ? -18.155 -13.969 2.788 1.00 94.69 298 ALA A C 1
ATOM 2342 O O . ALA A 1 298 ? -16.996 -14.373 2.718 1.00 94.69 298 ALA A O 1
ATOM 2343 N N . HIS A 1 299 ? -18.441 -12.802 3.385 1.00 95.56 299 HIS A N 1
ATOM 2344 C CA . HIS A 1 299 ? -17.404 -11.995 4.044 1.00 95.56 299 HIS A CA 1
ATOM 2345 C C . HIS A 1 299 ? -16.898 -12.674 5.318 1.00 95.56 299 HIS A C 1
ATOM 2347 O O . HIS A 1 299 ? -15.692 -12.689 5.559 1.00 95.56 299 HIS A O 1
ATOM 2353 N N . SER A 1 300 ? -17.813 -13.227 6.118 1.00 94.94 300 SER A N 1
ATOM 2354 C CA . SER A 1 300 ? -17.486 -13.956 7.349 1.00 94.94 300 SER A CA 1
ATOM 2355 C C . SER A 1 300 ? -16.691 -15.229 7.051 1.00 94.94 300 SER A C 1
ATOM 2357 O O . SER A 1 300 ? -15.681 -15.478 7.706 1.00 94.94 300 SER A O 1
ATOM 2359 N N . ASP A 1 301 ? -17.096 -15.988 6.030 1.00 96.69 301 ASP A N 1
ATOM 2360 C CA . ASP A 1 301 ? -16.420 -17.219 5.604 1.00 96.69 301 ASP A CA 1
ATOM 2361 C C . ASP A 1 301 ? -15.006 -16.929 5.093 1.00 96.69 301 ASP A C 1
ATOM 2363 O O . ASP A 1 301 ? -14.051 -17.615 5.468 1.00 96.69 301 ASP A O 1
ATOM 2367 N N . LEU A 1 302 ? -14.847 -15.865 4.294 1.00 97.44 302 LEU A N 1
ATOM 2368 C CA . LEU A 1 302 ? -13.531 -15.418 3.852 1.00 97.44 302 LEU A CA 1
ATOM 2369 C C . LEU A 1 302 ? -12.657 -15.021 5.052 1.00 97.44 302 LEU A C 1
ATOM 2371 O O . LEU A 1 302 ? -11.513 -15.450 5.131 1.00 97.44 302 LEU A O 1
ATOM 2375 N N . GLU A 1 303 ? -13.163 -14.238 6.007 1.00 98.19 303 GLU A N 1
ATOM 2376 C CA . GLU A 1 303 ? -12.397 -13.863 7.206 1.00 98.19 303 GLU A CA 1
ATOM 2377 C C . GLU A 1 303 ? -11.974 -15.082 8.039 1.00 98.19 303 GLU A C 1
ATOM 2379 O O . GLU A 1 303 ? -10.819 -15.174 8.459 1.00 98.19 303 GLU A O 1
ATOM 2384 N N . ASP A 1 304 ? -12.867 -16.045 8.247 1.00 98.44 304 ASP A N 1
ATOM 2385 C CA . ASP A 1 304 ? -12.563 -17.271 8.986 1.00 98.44 304 ASP A CA 1
ATOM 2386 C C . ASP A 1 304 ? -11.527 -18.141 8.254 1.00 98.44 304 ASP A C 1
ATOM 2388 O O . ASP A 1 304 ? -10.568 -18.633 8.857 1.00 98.44 304 ASP A O 1
ATOM 2392 N N . ARG A 1 305 ? -11.633 -18.255 6.926 1.00 98.12 305 ARG A N 1
ATOM 2393 C CA . ARG A 1 305 ? -10.602 -18.882 6.091 1.00 98.12 305 ARG A CA 1
ATOM 2394 C C . ARG A 1 305 ? -9.253 -18.176 6.239 1.00 98.12 305 ARG A C 1
ATOM 2396 O O . ARG A 1 305 ? -8.238 -18.845 6.435 1.00 98.12 305 ARG A O 1
ATOM 2403 N N . LEU A 1 306 ? -9.231 -16.846 6.151 1.00 98.38 306 LEU A N 1
ATOM 2404 C CA . LEU A 1 306 ? -8.001 -16.054 6.195 1.00 98.38 306 LEU A CA 1
ATOM 2405 C C . LEU A 1 306 ? -7.320 -16.132 7.560 1.00 98.38 306 LEU A C 1
ATOM 2407 O O . LEU A 1 306 ? -6.103 -16.292 7.601 1.00 98.38 306 LEU A O 1
ATOM 2411 N N . ARG A 1 307 ? -8.064 -16.091 8.675 1.00 97.75 307 ARG A N 1
ATOM 2412 C CA . ARG A 1 307 ? -7.443 -16.231 10.004 1.00 97.75 307 ARG A CA 1
ATOM 2413 C C . ARG A 1 307 ? -6.760 -17.594 10.154 1.00 97.75 307 ARG A C 1
ATOM 2415 O O . ARG A 1 307 ? -5.662 -17.661 10.692 1.00 97.75 307 ARG A O 1
ATOM 2422 N N . ARG A 1 308 ? -7.376 -18.673 9.645 1.00 97.69 308 ARG A N 1
ATOM 2423 C CA . ARG A 1 308 ? -6.777 -20.018 9.674 1.00 97.69 308 ARG A CA 1
ATOM 2424 C C . ARG A 1 308 ? -5.542 -20.088 8.785 1.00 97.69 308 ARG A C 1
ATOM 2426 O O . ARG A 1 308 ? -4.525 -20.619 9.211 1.00 97.69 308 ARG A O 1
ATOM 2433 N N . PHE A 1 309 ? -5.631 -19.545 7.570 1.00 97.75 309 PHE A N 1
ATOM 2434 C CA . PHE A 1 309 ? -4.522 -19.538 6.619 1.00 97.75 309 PHE A CA 1
ATOM 2435 C C . PHE A 1 309 ? -3.306 -18.781 7.166 1.00 97.75 309 PHE A C 1
ATOM 2437 O O . PHE A 1 309 ? -2.199 -19.300 7.134 1.00 97.75 309 PHE A O 1
ATOM 2444 N N . PHE A 1 310 ? -3.508 -17.591 7.728 1.00 97.31 310 PHE A N 1
ATOM 2445 C CA . PHE A 1 310 ? -2.428 -16.773 8.285 1.00 97.31 310 PHE A CA 1
ATOM 2446 C C . PHE A 1 310 ? -2.074 -17.115 9.740 1.00 97.31 310 PHE A C 1
ATOM 2448 O O . PHE A 1 310 ? -1.357 -16.341 10.367 1.00 97.31 310 PHE A O 1
ATOM 2455 N N . CYS A 1 311 ? -2.578 -18.219 10.306 1.00 95.56 311 CYS A N 1
ATOM 2456 C CA . CYS A 1 311 ? -2.325 -18.603 11.702 1.00 95.56 311 CYS A CA 1
ATOM 2457 C C . CYS A 1 311 ? -2.583 -17.463 12.710 1.00 95.56 311 CYS A C 1
ATOM 2459 O O . CYS A 1 311 ? -1.785 -17.218 13.610 1.00 95.56 311 CYS A O 1
ATOM 2461 N N . ALA A 1 312 ? -3.690 -16.736 12.547 1.00 97.00 312 ALA A N 1
ATOM 2462 C CA . ALA A 1 312 ? -4.058 -15.606 13.392 1.00 97.00 312 ALA A CA 1
ATOM 2463 C C . ALA A 1 312 ? -5.365 -15.864 14.151 1.00 97.00 312 ALA A C 1
ATOM 2465 O O . ALA A 1 312 ? -6.250 -16.605 13.712 1.00 97.00 312 ALA A O 1
ATOM 2466 N N . GLU A 1 313 ? -5.514 -15.203 15.296 1.00 98.00 313 GLU A N 1
ATOM 2467 C CA . GLU A 1 313 ? -6.724 -15.303 16.109 1.00 98.00 313 GLU A CA 1
ATOM 2468 C C . GLU A 1 313 ? -7.935 -14.678 15.403 1.00 98.00 313 GLU A C 1
ATOM 2470 O O . GLU A 1 313 ? -9.029 -15.231 15.475 1.00 98.00 313 GLU A O 1
ATOM 2475 N N . ALA A 1 314 ? -7.743 -13.582 14.666 1.00 98.44 314 ALA A N 1
ATOM 2476 C CA . ALA A 1 314 ? -8.791 -12.878 13.944 1.00 98.44 314 ALA A CA 1
ATOM 2477 C C . ALA A 1 314 ? -8.297 -12.304 12.606 1.00 98.44 314 ALA A C 1
ATOM 2479 O O . ALA A 1 314 ? -7.122 -11.988 12.419 1.00 98.44 314 ALA A O 1
ATOM 2480 N N . ALA A 1 315 ? -9.234 -12.126 11.675 1.00 98.56 315 ALA A N 1
ATOM 2481 C CA . ALA A 1 315 ? -9.016 -11.489 10.382 1.00 98.56 315 ALA A CA 1
ATOM 2482 C C . ALA A 1 315 ? -10.171 -10.532 10.068 1.00 98.56 315 ALA A C 1
ATOM 2484 O O . ALA A 1 315 ? -11.330 -10.839 10.369 1.00 98.56 315 ALA A O 1
ATOM 2485 N N . LEU A 1 316 ? -9.858 -9.381 9.473 1.00 98.38 316 LEU A N 1
ATOM 2486 C CA . LEU A 1 316 ? -10.831 -8.352 9.107 1.00 98.38 316 LEU A CA 1
ATOM 2487 C C . LEU A 1 316 ? -10.567 -7.837 7.691 1.00 98.38 316 LEU A C 1
ATOM 2489 O O . LEU A 1 316 ? -9.497 -7.293 7.410 1.00 98.38 316 LEU A O 1
ATOM 2493 N N . VAL A 1 317 ? -11.543 -8.015 6.799 1.00 98.25 317 VAL A N 1
ATOM 2494 C CA . VAL A 1 317 ? -11.409 -7.691 5.371 1.00 98.25 317 VAL A CA 1
ATOM 2495 C C . VAL A 1 317 ? -11.783 -6.234 5.075 1.00 98.25 317 VAL A C 1
ATOM 2497 O O . VAL A 1 317 ? -12.826 -5.740 5.506 1.00 98.25 317 VAL A O 1
ATOM 2500 N N . PHE A 1 318 ? -10.950 -5.578 4.263 1.00 98.12 318 PHE A N 1
ATOM 2501 C CA . PHE A 1 318 ? -11.095 -4.210 3.756 1.00 98.12 318 PHE A CA 1
ATOM 2502 C C . PHE A 1 318 ? -11.119 -4.185 2.222 1.00 98.12 318 PHE A C 1
ATOM 2504 O O . PHE A 1 318 ? -10.620 -5.092 1.555 1.00 98.12 318 PHE A O 1
ATOM 2511 N N . ASN A 1 319 ? -11.640 -3.099 1.644 1.00 97.12 319 ASN A N 1
ATOM 2512 C CA . ASN A 1 319 ? -11.712 -2.928 0.187 1.00 97.12 319 ASN A CA 1
ATOM 2513 C C . ASN A 1 319 ? -10.347 -2.755 -0.489 1.00 97.12 319 ASN A C 1
ATOM 2515 O O . ASN A 1 319 ? -10.204 -3.035 -1.678 1.00 97.12 319 ASN A O 1
ATOM 2519 N N . SER A 1 320 ? -9.343 -2.291 0.251 1.00 97.94 320 SER A N 1
ATOM 2520 C CA . SER A 1 320 ? -7.982 -2.112 -0.240 1.00 97.94 320 SER A CA 1
ATOM 2521 C C . SER A 1 320 ? -6.983 -2.117 0.916 1.00 97.94 320 SER A C 1
ATOM 2523 O O . SER A 1 320 ? -7.347 -1.871 2.068 1.00 97.94 320 SER A O 1
ATOM 2525 N N . GLY A 1 321 ? -5.701 -2.345 0.610 1.00 98.00 321 GLY A N 1
ATOM 2526 C CA . GLY A 1 321 ? -4.629 -2.209 1.605 1.00 98.00 321 GLY A CA 1
ATOM 2527 C C . GLY A 1 321 ? -4.484 -0.778 2.123 1.00 98.00 321 GLY A C 1
ATOM 2528 O O . GLY A 1 321 ? -4.158 -0.562 3.287 1.00 98.00 321 GLY A O 1
ATOM 2529 N N . PHE A 1 322 ? -4.814 0.209 1.283 1.00 98.38 322 PHE A N 1
ATOM 2530 C CA . PHE A 1 322 ? -4.845 1.608 1.689 1.00 98.38 322 PHE A CA 1
ATOM 2531 C C . PHE A 1 322 ? -5.891 1.840 2.788 1.00 98.38 322 PHE A C 1
ATOM 2533 O O . PHE A 1 322 ? -5.565 2.393 3.837 1.00 98.38 322 PHE A O 1
ATOM 2540 N N . ASP A 1 323 ? -7.123 1.366 2.579 1.00 98.00 323 ASP A N 1
ATOM 2541 C CA . ASP A 1 323 ? -8.219 1.506 3.546 1.00 98.00 323 ASP A CA 1
ATOM 2542 C C . ASP A 1 323 ? -7.927 0.788 4.864 1.00 98.00 323 ASP A C 1
ATOM 2544 O O . ASP A 1 323 ? -8.290 1.295 5.928 1.00 98.00 323 ASP A O 1
ATOM 2548 N N . ALA A 1 324 ? -7.265 -0.369 4.797 1.00 98.44 324 ALA A N 1
ATOM 2549 C CA . ALA A 1 324 ? -6.858 -1.144 5.961 1.00 98.44 324 ALA A CA 1
ATOM 2550 C C . ALA A 1 324 ? -5.823 -0.398 6.816 1.00 98.44 324 ALA A C 1
ATOM 2552 O O . ALA A 1 324 ? -6.053 -0.194 8.008 1.00 98.44 324 ALA A O 1
ATOM 2553 N N . ASN A 1 325 ? -4.736 0.088 6.204 1.00 98.69 325 ASN A N 1
ATOM 2554 C CA . ASN A 1 325 ? -3.712 0.877 6.895 1.00 98.69 325 ASN A CA 1
ATOM 2555 C C . ASN A 1 325 ? -4.293 2.172 7.480 1.00 98.69 325 ASN A C 1
ATOM 2557 O O . ASN A 1 325 ? -4.092 2.466 8.658 1.00 98.69 325 ASN A O 1
ATOM 2561 N N . VAL A 1 326 ? -5.071 2.930 6.695 1.00 98.56 326 VAL A N 1
ATOM 2562 C CA . VAL A 1 326 ? -5.736 4.143 7.199 1.00 98.56 326 VAL A CA 1
ATOM 2563 C C . VAL A 1 326 ? -6.673 3.803 8.357 1.00 98.56 326 VAL A C 1
ATOM 2565 O O . VAL A 1 326 ? -6.677 4.498 9.372 1.00 98.56 326 VAL A O 1
ATOM 2568 N N . GLY A 1 327 ? -7.446 2.723 8.233 1.00 98.12 327 GLY A N 1
ATOM 2569 C CA . GLY A 1 327 ? -8.352 2.242 9.270 1.00 98.12 327 GLY A CA 1
ATOM 2570 C C . GLY A 1 327 ? -7.621 1.936 10.571 1.00 98.12 327 GLY A C 1
ATOM 2571 O O . GLY A 1 327 ? -7.998 2.475 11.605 1.00 98.12 327 GLY A O 1
ATOM 2572 N N . PHE A 1 328 ? -6.544 1.154 10.500 1.00 98.62 328 PHE A N 1
ATOM 2573 C CA . PHE A 1 328 ? -5.742 0.761 11.656 1.00 98.62 328 PHE A CA 1
ATOM 2574 C C . PHE A 1 328 ? -5.099 1.966 12.345 1.00 98.62 328 PHE A C 1
ATOM 2576 O O . PHE A 1 328 ? -5.393 2.254 13.505 1.00 98.62 328 PHE A O 1
ATOM 2583 N N . PHE A 1 329 ? -4.266 2.720 11.622 1.00 98.56 329 PHE A N 1
ATOM 2584 C CA . PHE A 1 329 ? -3.468 3.793 12.221 1.00 98.56 329 PHE A CA 1
ATOM 2585 C C . PHE A 1 329 ? -4.306 5.002 12.649 1.00 98.56 329 PHE A C 1
ATOM 2587 O O . PHE A 1 329 ? -3.870 5.767 13.505 1.00 98.56 329 PHE A O 1
ATOM 2594 N N . SER A 1 330 ? -5.519 5.174 12.110 1.00 97.88 330 SER A N 1
ATOM 2595 C CA . SER A 1 330 ? -6.415 6.252 12.546 1.00 97.88 330 SER A CA 1
ATOM 2596 C C . SER A 1 330 ? -7.138 5.974 13.868 1.00 97.88 330 SER A C 1
ATOM 2598 O O . SER A 1 330 ? -7.611 6.929 14.492 1.00 97.88 330 SER A O 1
ATOM 2600 N N . CYS A 1 331 ? -7.256 4.710 14.299 1.00 97.06 331 CYS A N 1
ATOM 2601 C CA . CYS A 1 331 ? -8.052 4.372 15.481 1.00 97.06 331 CYS A CA 1
ATOM 2602 C C . CYS A 1 331 ? -7.385 3.477 16.522 1.00 97.06 331 CYS A C 1
ATOM 2604 O O . CYS A 1 331 ? -7.818 3.550 17.666 1.00 97.06 331 CYS A O 1
ATOM 2606 N N . ILE A 1 332 ? -6.408 2.635 16.166 1.00 98.12 332 ILE A N 1
ATOM 2607 C CA . ILE A 1 332 ? -5.793 1.697 17.117 1.00 98.12 332 ILE A CA 1
ATOM 2608 C C . ILE A 1 332 ? -4.815 2.400 18.063 1.00 98.12 332 ILE A C 1
ATOM 2610 O O . ILE A 1 332 ? -5.025 2.286 19.270 1.00 98.12 332 ILE A O 1
ATOM 2614 N N . PRO A 1 333 ? -3.829 3.182 17.584 1.00 97.31 333 PRO A N 1
ATOM 2615 C CA . PRO A 1 333 ? -3.048 4.034 18.475 1.00 97.31 333 PRO A CA 1
ATOM 2616 C C . PRO A 1 333 ? -3.953 5.032 19.218 1.00 97.31 333 PRO A C 1
ATOM 2618 O O . PRO A 1 333 ? -4.719 5.779 18.594 1.00 97.31 333 PRO A O 1
ATOM 2621 N N . GLN A 1 334 ? -3.892 5.028 20.549 1.00 95.44 334 GLN A N 1
ATOM 2622 C CA . GLN A 1 334 ? -4.713 5.858 21.427 1.00 95.44 334 GLN A CA 1
ATOM 2623 C C . GLN A 1 334 ? -4.005 7.176 21.789 1.00 95.44 334 GLN A C 1
ATOM 2625 O O . GLN A 1 334 ? -2.794 7.322 21.609 1.00 95.44 334 GLN A O 1
ATOM 2630 N N . PRO A 1 335 ? -4.741 8.184 22.299 1.00 94.88 335 PRO A N 1
ATOM 2631 C CA . PRO A 1 335 ? -4.121 9.393 22.832 1.00 94.88 335 PRO A CA 1
ATOM 2632 C C . PRO A 1 335 ? -3.076 9.068 23.908 1.00 94.88 335 PRO A C 1
ATOM 2634 O O . PRO A 1 335 ? -3.369 8.345 24.857 1.00 94.88 335 PRO A O 1
ATOM 2637 N N . GLY A 1 336 ? -1.881 9.640 23.772 1.00 93.94 336 GLY A N 1
ATOM 2638 C CA . GLY A 1 336 ? -0.740 9.377 24.652 1.00 93.94 336 GLY A CA 1
ATOM 2639 C C . GLY A 1 336 ? 0.218 8.302 24.134 1.00 93.94 336 GLY A C 1
ATOM 2640 O O . GLY A 1 336 ? 1.372 8.294 24.546 1.00 93.94 336 GLY A O 1
ATOM 2641 N N . ASP A 1 337 ? -0.202 7.451 23.199 1.00 97.12 337 ASP A N 1
ATOM 2642 C CA . ASP A 1 337 ? 0.699 6.473 22.587 1.00 97.12 337 ASP A CA 1
ATOM 2643 C C . ASP A 1 337 ? 1.713 7.141 21.645 1.00 97.12 337 ASP A C 1
ATOM 2645 O O . ASP A 1 337 ? 1.549 8.285 21.209 1.00 97.12 337 ASP A O 1
ATOM 2649 N N . THR A 1 338 ? 2.767 6.401 21.303 1.00 97.88 338 THR A N 1
ATOM 2650 C CA . THR A 1 338 ? 3.788 6.817 20.333 1.00 97.88 338 THR A CA 1
ATOM 2651 C C . THR A 1 338 ? 3.799 5.876 19.137 1.00 97.88 338 THR A C 1
ATOM 2653 O O . THR A 1 338 ? 3.720 4.661 19.300 1.00 97.88 338 THR A O 1
ATOM 2656 N N . ILE A 1 339 ? 3.930 6.424 17.927 1.00 98.50 339 ILE A N 1
ATOM 2657 C CA . ILE A 1 339 ? 4.123 5.642 16.703 1.00 98.50 339 ILE A CA 1
ATOM 2658 C C . ILE A 1 339 ? 5.541 5.889 16.199 1.00 98.50 339 ILE A C 1
ATOM 2660 O O . ILE A 1 339 ? 5.889 7.009 15.821 1.00 98.50 339 ILE A O 1
ATOM 2664 N N . VAL A 1 340 ? 6.345 4.833 16.193 1.00 98.62 340 VAL A N 1
ATOM 2665 C CA . VAL A 1 340 ? 7.673 4.782 15.591 1.00 98.62 340 VAL A CA 1
ATOM 2666 C C . VAL A 1 340 ? 7.540 4.114 14.225 1.00 98.62 340 VAL A C 1
ATOM 2668 O O . VAL A 1 340 ? 6.964 3.035 14.128 1.00 98.62 340 VAL A O 1
ATOM 2671 N N . TYR A 1 341 ? 8.012 4.741 13.154 1.00 98.75 341 TYR A N 1
ATOM 2672 C CA . TYR A 1 341 ? 7.799 4.218 11.801 1.00 98.75 341 TYR A CA 1
ATOM 2673 C C . TYR A 1 341 ? 9.017 4.412 10.904 1.00 98.75 341 TYR A C 1
ATOM 2675 O O . TYR A 1 341 ? 9.748 5.393 11.040 1.00 98.75 341 TYR A O 1
ATOM 2683 N N . ASP A 1 342 ? 9.218 3.472 9.986 1.00 98.50 342 ASP A N 1
ATOM 2684 C CA . ASP A 1 342 ? 10.256 3.573 8.961 1.00 98.50 342 ASP A CA 1
ATOM 2685 C C . ASP A 1 342 ? 9.951 4.752 8.028 1.00 98.50 342 ASP A C 1
ATOM 2687 O O . ASP A 1 342 ? 8.807 4.932 7.605 1.00 98.50 342 ASP A O 1
ATOM 2691 N N . GLU A 1 343 ? 10.947 5.573 7.698 1.00 96.31 343 GLU A N 1
ATOM 2692 C CA . GLU A 1 343 ? 10.745 6.752 6.847 1.00 96.31 343 GLU A CA 1
ATOM 2693 C C . GLU A 1 343 ? 10.160 6.439 5.456 1.00 96.31 343 GLU A C 1
ATOM 2695 O O . GLU A 1 343 ? 9.587 7.338 4.833 1.00 96.31 343 GLU A O 1
ATOM 2700 N N . TYR A 1 344 ? 10.286 5.198 4.962 1.00 95.25 344 TYR A N 1
ATOM 2701 C CA . TYR A 1 344 ? 9.775 4.757 3.655 1.00 95.25 344 TYR A CA 1
ATOM 2702 C C . TYR A 1 344 ? 8.457 3.989 3.738 1.00 95.25 344 TYR A C 1
ATOM 2704 O O . TYR A 1 344 ? 7.993 3.480 2.716 1.00 95.25 344 TYR A O 1
ATOM 2712 N N . ILE A 1 345 ? 7.825 3.937 4.914 1.00 97.38 345 ILE A N 1
ATOM 2713 C CA . ILE A 1 345 ? 6.509 3.322 5.083 1.00 97.38 345 ILE A CA 1
ATOM 2714 C C . ILE A 1 345 ? 5.480 3.903 4.095 1.00 97.38 345 ILE A C 1
ATOM 2716 O O . ILE A 1 345 ? 5.441 5.104 3.807 1.00 97.38 345 ILE A O 1
ATOM 2720 N N . HIS A 1 346 ? 4.597 3.049 3.584 1.00 96.25 346 HIS A N 1
ATOM 2721 C CA . HIS A 1 346 ? 3.617 3.422 2.576 1.00 96.25 346 HIS A CA 1
ATOM 2722 C C . HIS A 1 346 ? 2.767 4.649 2.957 1.00 96.25 346 HIS A C 1
ATOM 2724 O O . HIS A 1 346 ? 2.331 4.837 4.098 1.00 96.25 346 HIS A O 1
ATOM 2730 N N . ALA A 1 347 ? 2.404 5.447 1.947 1.00 94.94 347 ALA A N 1
ATOM 2731 C CA . ALA A 1 347 ? 1.594 6.659 2.100 1.00 94.94 347 ALA A CA 1
ATOM 2732 C C . ALA A 1 347 ? 0.266 6.441 2.855 1.00 94.94 347 ALA A C 1
ATOM 2734 O O . ALA A 1 347 ? -0.214 7.349 3.533 1.00 94.94 347 ALA A O 1
ATOM 2735 N N . SER A 1 348 ? -0.321 5.241 2.785 1.00 97.88 348 SER A N 1
ATOM 2736 C CA . SER A 1 348 ? -1.527 4.902 3.553 1.00 97.88 348 SER A CA 1
ATOM 2737 C C . SER A 1 348 ? -1.308 4.937 5.065 1.00 97.88 348 SER A C 1
ATOM 2739 O O . SER A 1 348 ? -2.214 5.325 5.797 1.00 97.88 348 SER A O 1
ATOM 2741 N N . VAL A 1 349 ? -0.119 4.554 5.542 1.00 98.31 349 VAL A N 1
ATOM 2742 C CA . VAL A 1 349 ? 0.229 4.627 6.967 1.00 98.31 349 VAL A CA 1
ATOM 2743 C C . VAL A 1 349 ? 0.357 6.088 7.382 1.00 98.31 349 VAL A C 1
ATOM 2745 O O . VAL A 1 349 ? -0.250 6.496 8.368 1.00 98.31 349 VAL A O 1
ATOM 2748 N N . HIS A 1 350 ? 1.021 6.921 6.575 1.00 97.81 350 HIS A N 1
ATOM 2749 C CA . HIS A 1 350 ? 1.068 8.369 6.805 1.00 97.81 350 HIS A CA 1
ATOM 2750 C C . HIS A 1 350 ? -0.318 9.023 6.849 1.00 97.81 350 HIS A C 1
ATOM 2752 O O . HIS A 1 350 ? -0.566 9.893 7.687 1.00 97.81 350 HIS A O 1
ATOM 2758 N N . ASP A 1 351 ? -1.228 8.625 5.963 1.00 97.81 351 ASP A N 1
ATOM 2759 C CA . ASP A 1 351 ? -2.594 9.148 5.942 1.00 97.81 351 ASP A CA 1
ATOM 2760 C C . ASP A 1 351 ? -3.408 8.668 7.155 1.00 97.81 351 ASP A C 1
ATOM 2762 O O . ASP A 1 351 ? -4.156 9.459 7.736 1.00 97.81 351 ASP A O 1
ATOM 2766 N N . GLY A 1 352 ? -3.196 7.426 7.601 1.00 98.00 352 GLY A N 1
ATOM 2767 C CA . GLY A 1 352 ? -3.743 6.903 8.852 1.00 98.00 352 GLY A CA 1
ATOM 2768 C C . GLY A 1 352 ? -3.230 7.661 10.078 1.00 98.00 352 GLY A C 1
ATOM 2769 O O . GLY A 1 352 ? -4.033 8.160 10.863 1.00 98.00 352 GLY A O 1
ATOM 2770 N N . MET A 1 353 ? -1.911 7.856 10.193 1.00 98.00 353 MET A N 1
ATOM 2771 C CA . MET A 1 353 ? -1.289 8.641 11.267 1.00 98.00 353 MET A CA 1
ATOM 2772 C C . MET A 1 353 ? -1.786 10.091 11.280 1.00 98.00 353 MET A C 1
ATOM 2774 O O . MET A 1 353 ? -2.058 10.642 12.345 1.00 98.00 353 MET A O 1
ATOM 2778 N N . ARG A 1 354 ? -1.983 10.712 10.106 1.00 96.62 354 ARG A N 1
ATOM 2779 C CA . ARG A 1 354 ? -2.537 12.074 10.000 1.00 96.62 354 ARG A CA 1
ATOM 2780 C C . ARG A 1 354 ? -3.976 12.164 10.513 1.00 96.62 354 ARG A C 1
ATOM 2782 O O . ARG A 1 354 ? -4.376 13.225 10.989 1.00 96.62 354 ARG A O 1
ATOM 2789 N N . ALA A 1 355 ? -4.747 11.088 10.376 1.00 95.38 355 ALA A N 1
ATOM 2790 C CA . ALA A 1 355 ? -6.116 10.983 10.870 1.00 95.38 355 ALA A CA 1
ATOM 2791 C C . ALA A 1 355 ? -6.208 10.457 12.317 1.00 95.38 355 ALA A C 1
ATOM 2793 O O . ALA A 1 355 ? -7.304 10.453 12.881 1.00 95.38 355 ALA A O 1
ATOM 2794 N N . SER A 1 356 ? -5.089 10.013 12.897 1.00 95.00 356 SER A N 1
ATOM 2795 C CA . SER A 1 356 ? -5.016 9.459 14.249 1.00 95.00 356 SER A CA 1
ATOM 2796 C C . SER A 1 356 ? -5.242 10.516 15.334 1.00 95.00 356 SER A C 1
ATOM 2798 O O . SER A 1 356 ? -5.238 11.724 15.080 1.00 95.00 356 SER A O 1
ATOM 2800 N N . ARG A 1 357 ? -5.435 10.048 16.572 1.00 92.12 357 ARG A N 1
ATOM 2801 C CA . ARG A 1 357 ? -5.506 10.901 17.772 1.00 92.12 357 ARG A CA 1
ATOM 2802 C C . ARG A 1 357 ? -4.162 11.029 18.495 1.00 92.12 357 ARG A C 1
ATOM 2804 O O . ARG A 1 357 ? -4.113 11.660 19.548 1.00 92.12 357 ARG A O 1
ATOM 2811 N N . VAL A 1 358 ? -3.108 10.428 17.948 1.00 95.56 358 VAL A N 1
ATOM 2812 C CA . VAL A 1 358 ? -1.747 10.542 18.472 1.00 95.56 358 VAL A CA 1
ATOM 2813 C C . VAL A 1 358 ? -1.216 11.940 18.170 1.00 95.56 358 VAL A C 1
ATOM 2815 O O . VAL A 1 358 ? -1.451 12.506 17.098 1.00 95.56 358 VAL A O 1
ATOM 2818 N N . GLU A 1 359 ? -0.514 12.527 19.134 1.00 93.81 359 GLU A N 1
ATOM 2819 C CA . GLU A 1 359 ? 0.094 13.839 18.954 1.00 93.81 359 GLU A CA 1
ATOM 2820 C C . GLU A 1 359 ? 1.195 13.787 17.891 1.00 93.81 359 GLU A C 1
ATOM 2822 O O . GLU A 1 359 ? 1.967 12.835 17.815 1.00 93.81 359 GLU A O 1
ATOM 2827 N N . ARG A 1 360 ? 1.334 14.850 17.089 1.00 94.12 360 ARG A N 1
ATOM 2828 C CA . ARG A 1 360 ? 2.375 14.902 16.044 1.00 94.12 360 ARG A CA 1
ATOM 2829 C C . ARG A 1 360 ? 3.793 14.755 16.600 1.00 94.12 360 ARG A C 1
ATOM 2831 O O . ARG A 1 360 ? 4.653 14.225 15.912 1.00 94.12 360 ARG A O 1
ATOM 2838 N N . SER A 1 361 ? 4.030 15.218 17.825 1.00 94.06 361 SER A N 1
ATOM 2839 C CA . SER A 1 361 ? 5.287 15.083 18.576 1.00 94.06 361 SER A CA 1
ATOM 2840 C C . SER A 1 361 ? 5.614 13.646 18.998 1.00 94.06 361 SER A C 1
ATOM 2842 O O . SER A 1 361 ? 6.759 13.382 19.382 1.00 94.06 361 SER A O 1
ATOM 2844 N N . SER A 1 362 ? 4.629 12.749 18.925 1.00 96.00 362 SER A N 1
ATOM 2845 C CA . SER A 1 362 ? 4.718 11.316 19.227 1.00 96.00 362 SER A CA 1
ATOM 2846 C C . SER A 1 362 ? 4.678 10.459 17.955 1.00 96.00 362 SER A C 1
ATOM 2848 O O . SER A 1 362 ? 4.507 9.246 18.023 1.00 96.00 362 SER A O 1
ATOM 2850 N N . LEU A 1 363 ? 4.848 11.078 16.782 1.00 97.75 363 LEU A N 1
ATOM 2851 C CA . LEU A 1 363 ? 5.127 10.393 15.523 1.00 97.75 363 LEU A CA 1
ATOM 2852 C C . LEU A 1 363 ? 6.630 10.506 15.255 1.00 97.75 363 LEU A C 1
ATOM 2854 O O . LEU A 1 363 ? 7.122 11.585 14.922 1.00 97.75 363 LEU A O 1
ATOM 2858 N N . ILE A 1 364 ? 7.364 9.411 15.428 1.00 98.06 364 ILE A N 1
ATOM 2859 C CA . ILE A 1 364 ? 8.827 9.390 15.365 1.00 98.06 364 ILE A CA 1
ATOM 2860 C C . ILE A 1 364 ? 9.254 8.541 14.168 1.00 98.06 364 ILE A C 1
ATOM 2862 O O . ILE A 1 364 ? 9.117 7.323 14.187 1.00 98.06 364 ILE A O 1
ATOM 2866 N N . SER A 1 365 ? 9.780 9.176 13.122 1.00 98.44 365 SER A N 1
ATOM 2867 C CA . SER A 1 365 ? 10.399 8.444 12.015 1.00 98.44 365 SER A CA 1
ATOM 2868 C C . SER A 1 365 ? 11.792 7.943 12.403 1.00 98.44 365 SER A C 1
ATOM 2870 O O . SER A 1 365 ? 12.496 8.614 13.166 1.00 98.44 365 SER A O 1
ATOM 2872 N N . PHE A 1 366 ? 12.216 6.819 11.834 1.00 98.62 366 PHE A N 1
ATOM 2873 C CA . PHE A 1 366 ? 13.607 6.365 11.859 1.00 98.62 366 PHE A CA 1
ATOM 2874 C C . PHE A 1 366 ? 14.105 6.051 10.444 1.00 98.62 366 PHE A C 1
ATOM 2876 O O . PHE A 1 366 ? 13.302 5.812 9.540 1.00 98.62 366 PHE A O 1
ATOM 2883 N N . ASP A 1 367 ? 15.426 6.095 10.267 1.00 97.38 367 ASP A N 1
ATOM 2884 C CA . ASP A 1 367 ? 16.075 5.893 8.970 1.00 97.38 367 ASP A CA 1
ATOM 2885 C C . ASP A 1 367 ? 15.789 4.497 8.413 1.00 97.38 367 ASP A C 1
ATOM 2887 O O . ASP A 1 367 ? 15.790 3.504 9.148 1.00 97.38 367 ASP A O 1
ATOM 2891 N N . HIS A 1 368 ? 15.582 4.431 7.101 1.00 95.50 368 HIS A N 1
ATOM 2892 C CA . HIS A 1 368 ? 15.068 3.247 6.427 1.00 95.50 368 HIS A CA 1
ATOM 2893 C C . HIS A 1 368 ? 15.875 1.976 6.744 1.00 95.50 368 HIS A C 1
ATOM 2895 O O . HIS A 1 368 ? 17.093 1.942 6.556 1.00 95.50 368 HIS A O 1
ATOM 2901 N N . ASN A 1 369 ? 15.191 0.925 7.212 1.00 94.75 369 ASN A N 1
ATOM 2902 C CA . ASN A 1 369 ? 15.752 -0.378 7.595 1.00 94.75 369 ASN A CA 1
ATOM 2903 C C . ASN A 1 369 ? 16.901 -0.340 8.624 1.00 94.75 369 ASN A C 1
ATOM 2905 O O . ASN A 1 369 ? 17.583 -1.344 8.832 1.00 94.75 369 ASN A O 1
ATOM 2909 N N . SER A 1 370 ? 17.116 0.781 9.317 1.00 97.38 370 SER A N 1
ATOM 2910 C CA . SER A 1 370 ? 18.207 0.923 10.280 1.00 97.38 370 SER A CA 1
ATOM 2911 C C . SER A 1 370 ? 17.773 0.509 11.685 1.00 97.38 370 SER A C 1
ATOM 2913 O O . SER A 1 370 ? 17.076 1.244 12.387 1.00 97.38 370 SER A O 1
ATOM 2915 N N . VAL A 1 371 ? 18.252 -0.652 12.139 1.00 98.06 371 VAL A N 1
ATOM 2916 C CA . VAL A 1 371 ? 18.032 -1.151 13.511 1.00 98.06 371 VAL A CA 1
ATOM 2917 C C . VAL A 1 371 ? 18.579 -0.167 14.555 1.00 98.06 371 VAL A C 1
ATOM 2919 O O . VAL A 1 371 ? 17.951 0.078 15.585 1.00 98.06 371 VAL A O 1
ATOM 2922 N N . GLN A 1 372 ? 19.716 0.476 14.272 1.00 98.31 372 GLN A N 1
ATOM 2923 C CA . GLN A 1 372 ? 20.314 1.467 15.169 1.00 98.31 372 GLN A CA 1
ATOM 2924 C C . GLN A 1 372 ? 19.484 2.759 15.251 1.00 98.31 372 GLN A C 1
ATOM 2926 O O . GLN A 1 372 ? 19.323 3.341 16.333 1.00 98.31 372 GLN A O 1
ATOM 2931 N N . ALA A 1 373 ? 18.932 3.217 14.122 1.00 98.56 373 ALA A N 1
ATOM 2932 C CA . ALA A 1 373 ? 18.031 4.365 14.112 1.00 98.56 373 ALA A CA 1
ATOM 2933 C C . ALA A 1 373 ? 16.711 4.032 14.821 1.00 98.56 373 ALA A C 1
ATOM 2935 O O . ALA A 1 373 ? 16.229 4.854 15.603 1.00 98.56 373 ALA A O 1
ATOM 2936 N N . LEU A 1 374 ? 16.181 2.817 14.634 1.00 98.69 374 LEU A N 1
ATOM 2937 C CA . LEU A 1 374 ? 15.032 2.313 15.385 1.00 98.69 374 LEU A CA 1
ATOM 2938 C C . LEU A 1 374 ? 15.313 2.343 16.891 1.00 98.69 374 LEU A C 1
ATOM 2940 O O . LEU A 1 374 ? 14.538 2.943 17.632 1.00 98.69 374 LEU A O 1
ATOM 2944 N N . ARG A 1 375 ? 16.449 1.801 17.355 1.00 98.44 375 ARG A N 1
ATOM 2945 C CA . ARG A 1 375 ? 16.853 1.851 18.776 1.00 98.44 375 ARG A CA 1
ATOM 2946 C C . ARG A 1 375 ? 16.852 3.284 19.312 1.00 98.44 375 ARG A C 1
ATOM 2948 O O . ARG A 1 375 ? 16.337 3.559 20.394 1.00 98.44 375 ARG A O 1
ATOM 2955 N N . SER A 1 376 ? 17.381 4.215 18.522 1.00 98.25 376 SER A N 1
ATOM 2956 C CA . SER A 1 376 ? 17.421 5.641 18.861 1.00 98.25 376 SER A CA 1
ATOM 2957 C C . SER A 1 376 ? 16.029 6.279 18.925 1.00 98.25 376 SER A C 1
ATOM 2959 O O . SER A 1 376 ? 15.763 7.099 19.804 1.00 98.25 376 SER A O 1
ATOM 2961 N N . ALA A 1 377 ? 15.120 5.903 18.025 1.00 98.25 377 ALA A N 1
ATOM 2962 C CA . ALA A 1 377 ? 13.728 6.345 18.039 1.00 98.25 377 ALA A CA 1
ATOM 2963 C C . ALA A 1 377 ? 12.943 5.757 19.223 1.00 98.25 377 ALA A C 1
ATOM 2965 O O . ALA A 1 377 ? 12.181 6.478 19.867 1.00 98.25 377 ALA A O 1
ATOM 2966 N N . LEU A 1 378 ? 13.181 4.489 19.562 1.00 97.81 378 LEU A N 1
ATOM 2967 C CA . LEU A 1 378 ? 12.598 3.805 20.716 1.00 97.81 378 LEU A CA 1
ATOM 2968 C C . LEU A 1 378 ? 13.048 4.428 22.044 1.00 97.81 378 LEU A C 1
ATOM 2970 O O . LEU A 1 378 ? 12.217 4.612 22.929 1.00 97.81 378 LEU A O 1
ATOM 2974 N N . MET A 1 379 ? 14.318 4.836 22.172 1.00 96.50 379 MET A N 1
ATOM 2975 C CA . MET A 1 379 ? 14.787 5.614 23.330 1.00 96.50 379 MET A CA 1
ATOM 2976 C C . MET A 1 379 ? 13.992 6.916 23.485 1.00 96.50 379 MET A C 1
ATOM 2978 O O . MET A 1 379 ? 13.426 7.172 24.544 1.00 96.50 379 MET A O 1
ATOM 2982 N N . LYS A 1 380 ? 13.848 7.688 22.400 1.00 95.25 380 LYS A N 1
ATOM 2983 C CA . LYS A 1 380 ? 13.055 8.931 22.402 1.00 95.25 380 LYS A CA 1
ATOM 2984 C C . LYS A 1 380 ? 11.580 8.692 22.736 1.00 95.25 380 LYS A C 1
ATOM 2986 O O . LYS A 1 380 ? 10.957 9.550 23.359 1.00 95.25 380 LYS A O 1
ATOM 2991 N N . ALA A 1 381 ? 11.013 7.574 22.282 1.00 95.06 381 ALA A N 1
ATOM 2992 C CA . ALA A 1 381 ? 9.647 7.175 22.605 1.00 95.06 381 ALA A CA 1
ATOM 2993 C C . ALA A 1 381 ? 9.511 6.867 24.100 1.00 95.06 381 ALA A C 1
ATOM 2995 O O . ALA A 1 381 ? 8.620 7.401 24.755 1.00 95.06 381 ALA A O 1
ATOM 2996 N N . ARG A 1 382 ? 10.434 6.067 24.647 1.00 92.12 382 ARG A N 1
ATOM 2997 C CA . ARG A 1 382 ? 10.470 5.672 26.058 1.00 92.12 382 ARG A CA 1
ATOM 2998 C C . ARG A 1 382 ? 10.561 6.875 26.993 1.00 92.12 382 ARG A C 1
ATOM 3000 O O . ARG A 1 382 ? 9.819 6.928 27.965 1.00 92.12 382 ARG A O 1
ATOM 3007 N N . ASP A 1 383 ? 11.408 7.852 26.678 1.00 88.94 383 ASP A N 1
ATOM 3008 C CA . ASP A 1 383 ? 11.613 9.038 27.523 1.00 88.94 383 ASP A CA 1
ATOM 3009 C C . ASP A 1 383 ? 10.359 9.927 27.630 1.00 88.94 383 ASP A C 1
ATOM 3011 O O . ASP A 1 383 ? 10.211 10.701 28.574 1.00 88.94 383 ASP A O 1
ATOM 3015 N N . LYS A 1 384 ? 9.439 9.815 26.664 1.00 84.75 384 LYS A N 1
ATOM 3016 C CA . LYS A 1 384 ? 8.154 10.528 26.647 1.00 84.75 384 LYS A CA 1
ATOM 3017 C C . LYS A 1 384 ? 6.997 9.701 27.205 1.00 84.75 384 LYS A C 1
ATOM 3019 O O . LYS A 1 384 ? 5.903 10.239 27.371 1.00 84.75 384 LYS A O 1
ATOM 3024 N N . LEU A 1 385 ? 7.213 8.410 27.442 1.00 86.94 385 LEU A N 1
ATOM 3025 C CA . LEU A 1 385 ? 6.144 7.464 27.704 1.00 86.94 385 LEU A CA 1
ATOM 3026 C C . LEU A 1 385 ? 5.678 7.565 29.161 1.00 86.94 385 LEU A C 1
ATOM 3028 O O . LEU A 1 385 ? 6.400 7.250 30.105 1.00 86.94 385 LEU A O 1
ATOM 3032 N N . GLY A 1 386 ? 4.440 8.003 29.342 1.00 82.75 386 GLY A N 1
ATOM 3033 C CA . GLY A 1 386 ? 3.728 7.965 30.608 1.00 82.75 386 GLY A CA 1
ATOM 3034 C C . GLY A 1 386 ? 3.233 6.561 30.965 1.00 82.75 386 GLY A C 1
ATOM 3035 O O . GLY A 1 386 ? 3.192 5.638 30.148 1.00 82.75 386 GLY A O 1
ATOM 3036 N N . LYS A 1 387 ? 2.801 6.396 32.218 1.00 81.81 387 LYS A N 1
ATOM 3037 C CA . LYS A 1 387 ? 2.253 5.128 32.715 1.00 81.81 387 LYS A CA 1
ATOM 3038 C C . LYS A 1 387 ? 1.014 4.716 31.906 1.00 81.81 387 LYS A C 1
ATOM 3040 O O . LYS A 1 387 ? 0.065 5.487 31.801 1.00 81.81 387 LYS A O 1
ATOM 3045 N N . GLY A 1 388 ? 1.014 3.483 31.394 1.00 82.19 388 GLY A N 1
ATOM 3046 C CA . GLY A 1 388 ? -0.108 2.908 30.640 1.00 82.19 388 GLY A CA 1
ATOM 3047 C C . GLY A 1 388 ? -0.164 3.287 29.156 1.00 82.19 388 GLY A C 1
ATOM 3048 O O . GLY A 1 388 ? -1.149 2.958 28.504 1.00 82.19 388 GLY A O 1
ATOM 3049 N N . GLN A 1 389 ? 0.860 3.962 28.626 1.00 93.31 389 GLN A N 1
ATOM 3050 C CA . GLN A 1 389 ? 0.983 4.270 27.199 1.00 93.31 389 GLN A CA 1
ATOM 3051 C C . GLN A 1 389 ? 1.782 3.189 26.462 1.00 93.31 389 GLN A C 1
ATOM 3053 O O . GLN A 1 389 ? 2.622 2.494 27.048 1.00 93.31 389 GLN A O 1
ATOM 3058 N N . SER A 1 390 ? 1.513 3.068 25.166 1.00 96.75 390 SER A N 1
ATOM 3059 C CA . SER A 1 390 ? 2.094 2.059 24.284 1.00 96.75 390 SER A CA 1
ATOM 3060 C C . SER A 1 390 ? 2.935 2.675 23.169 1.00 96.75 390 SER A C 1
ATOM 3062 O O . SER A 1 390 ? 2.757 3.833 22.780 1.00 96.75 390 SER A O 1
ATOM 3064 N N . VAL A 1 391 ? 3.841 1.870 22.620 1.00 98.06 391 VAL A N 1
ATOM 3065 C CA . VAL A 1 391 ? 4.627 2.196 21.429 1.00 98.06 391 VAL A CA 1
ATOM 3066 C C . VAL A 1 391 ? 4.219 1.274 20.286 1.00 98.06 391 VAL A C 1
ATOM 3068 O O . VAL A 1 391 ? 4.175 0.059 20.436 1.00 98.06 391 VAL A O 1
ATOM 3071 N N . PHE A 1 392 ? 3.930 1.843 19.124 1.00 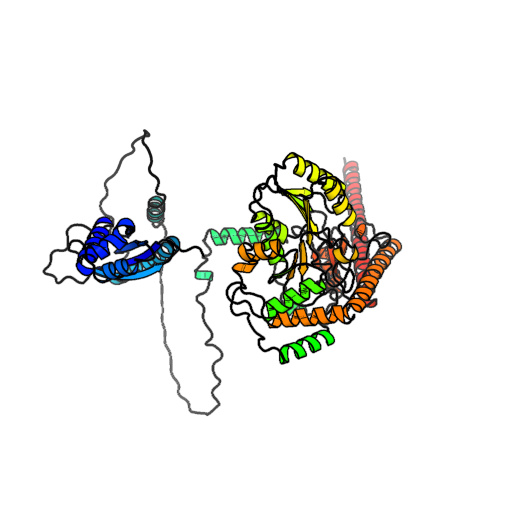98.50 392 PHE A N 1
ATOM 3072 C CA . PHE A 1 392 ? 3.616 1.102 17.906 1.00 98.50 392 PHE A CA 1
ATOM 3073 C C . PHE A 1 392 ? 4.778 1.250 16.930 1.00 98.50 392 PHE A C 1
ATOM 3075 O O . PHE A 1 392 ? 5.113 2.374 16.566 1.00 98.50 392 PHE A O 1
ATOM 3082 N N . VAL A 1 393 ? 5.379 0.141 16.501 1.00 98.75 393 VAL A N 1
ATOM 3083 C CA . VAL A 1 393 ? 6.461 0.114 15.510 1.00 98.75 393 VAL A CA 1
ATOM 3084 C C . VAL A 1 393 ? 5.895 -0.331 14.164 1.00 98.75 393 VAL A C 1
ATOM 3086 O O . VAL A 1 393 ? 5.409 -1.453 14.040 1.00 98.75 393 VAL A O 1
ATOM 3089 N N . ALA A 1 394 ? 5.927 0.550 13.164 1.00 98.81 394 ALA A N 1
ATOM 3090 C CA . ALA A 1 394 ? 5.343 0.317 11.844 1.00 98.81 394 ALA A CA 1
ATOM 3091 C C . ALA A 1 394 ? 6.416 0.205 10.753 1.00 98.81 394 ALA A C 1
ATOM 3093 O O . ALA A 1 394 ? 7.197 1.138 10.552 1.00 98.81 394 ALA A O 1
ATOM 3094 N N . VAL A 1 395 ? 6.417 -0.916 10.027 1.00 98.75 395 VAL A N 1
ATOM 3095 C CA . VAL A 1 395 ? 7.377 -1.221 8.948 1.00 98.75 395 VAL A CA 1
ATOM 3096 C C . VAL A 1 395 ? 6.699 -1.961 7.790 1.00 98.75 395 VAL A C 1
ATOM 3098 O O . VAL A 1 395 ? 5.658 -2.594 7.979 1.00 98.75 395 VAL A O 1
ATOM 3101 N N . GLU A 1 396 ? 7.286 -1.922 6.592 1.00 98.56 396 GLU A N 1
ATOM 3102 C CA . GLU A 1 396 ? 6.960 -2.884 5.527 1.00 98.56 396 GLU A CA 1
ATOM 3103 C C . GLU A 1 396 ? 7.921 -4.072 5.606 1.00 98.56 396 GLU A C 1
ATOM 3105 O O . GLU A 1 396 ? 9.103 -3.923 5.900 1.00 98.56 396 GLU A O 1
ATOM 3110 N N . SER A 1 397 ? 7.427 -5.271 5.321 1.00 97.44 397 SER A N 1
ATOM 3111 C CA . SER A 1 397 ? 8.280 -6.459 5.200 1.00 97.44 397 SER A CA 1
ATOM 3112 C C . SER A 1 397 ? 9.157 -6.418 3.942 1.00 97.44 397 SER A C 1
ATOM 3114 O O . SER A 1 397 ? 10.334 -6.764 4.005 1.00 97.44 397 SER A O 1
ATOM 3116 N N . LEU A 1 398 ? 8.578 -5.986 2.815 1.00 97.06 398 LEU A N 1
ATOM 3117 C CA . LEU A 1 398 ? 9.212 -5.746 1.519 1.00 97.06 398 LEU A CA 1
ATOM 3118 C C . LEU A 1 398 ? 8.721 -4.395 0.992 1.00 97.06 398 LEU A C 1
ATOM 3120 O O . LEU A 1 398 ? 7.533 -4.243 0.702 1.00 97.06 398 LEU A O 1
ATOM 3124 N N . TYR A 1 399 ? 9.633 -3.438 0.840 1.00 95.62 399 TYR A N 1
ATOM 3125 C CA . TYR A 1 399 ? 9.289 -2.068 0.478 1.00 95.62 399 TYR A CA 1
ATOM 3126 C C . TYR A 1 399 ? 9.022 -1.906 -1.014 1.00 95.62 399 TYR A C 1
ATOM 3128 O O . TYR A 1 399 ? 9.816 -2.286 -1.879 1.00 95.62 399 TYR A O 1
ATOM 3136 N N . SER A 1 400 ? 7.894 -1.263 -1.307 1.00 91.94 400 SER A N 1
ATOM 3137 C CA . SER A 1 400 ? 7.315 -1.188 -2.650 1.00 91.94 400 SER A CA 1
ATOM 3138 C C . SER A 1 400 ? 8.221 -0.607 -3.743 1.00 91.94 400 SER A C 1
ATOM 3140 O O . SER A 1 400 ? 8.118 -1.046 -4.891 1.00 91.94 400 SER A O 1
ATOM 3142 N N . MET A 1 401 ? 9.055 0.393 -3.439 1.00 90.38 401 MET A N 1
ATOM 3143 C CA . MET A 1 401 ? 9.847 1.135 -4.437 1.00 90.38 401 MET A CA 1
ATOM 3144 C C . MET A 1 401 ? 11.281 0.625 -4.565 1.00 90.38 401 MET A C 1
ATOM 3146 O O . MET A 1 401 ? 11.808 0.550 -5.676 1.00 90.38 401 MET A O 1
ATOM 3150 N N . ASP A 1 402 ? 11.887 0.279 -3.433 1.00 86.56 402 ASP A N 1
ATOM 3151 C CA . ASP A 1 402 ? 13.319 0.003 -3.326 1.00 86.56 402 ASP A CA 1
ATOM 3152 C C . ASP A 1 402 ? 13.598 -1.503 -3.361 1.00 86.56 402 ASP A C 1
ATOM 3154 O O . ASP A 1 402 ? 14.733 -1.912 -3.588 1.00 86.56 402 ASP A O 1
ATOM 3158 N N . GLY A 1 403 ? 12.566 -2.333 -3.171 1.00 92.12 403 GLY A N 1
ATOM 3159 C CA . GLY A 1 403 ? 12.710 -3.784 -3.145 1.00 92.12 403 GLY A CA 1
ATOM 3160 C C . GLY A 1 403 ? 13.545 -4.292 -1.972 1.00 92.12 403 GLY A C 1
ATOM 3161 O O . GLY A 1 403 ? 14.015 -5.425 -2.016 1.00 92.12 403 GLY A O 1
ATOM 3162 N N . THR A 1 404 ? 13.742 -3.454 -0.954 1.00 93.31 404 THR A N 1
ATOM 3163 C CA . THR A 1 404 ? 14.473 -3.742 0.278 1.00 93.31 404 THR A CA 1
ATOM 3164 C C . THR A 1 404 ? 13.584 -4.488 1.270 1.00 93.31 404 THR A C 1
ATOM 3166 O O . THR A 1 404 ? 12.357 -4.354 1.253 1.00 93.31 404 THR A O 1
ATOM 3169 N N . PHE A 1 405 ? 14.204 -5.241 2.175 1.00 94.88 405 PHE A N 1
ATOM 3170 C CA . PHE A 1 405 ? 13.510 -5.963 3.238 1.00 94.88 405 PHE A CA 1
ATOM 3171 C C . PHE A 1 405 ? 13.829 -5.364 4.600 1.00 94.88 405 PHE A C 1
ATOM 3173 O O . PHE A 1 405 ? 14.984 -5.032 4.866 1.00 94.88 405 PHE A O 1
ATOM 3180 N N . ALA A 1 406 ? 12.824 -5.271 5.471 1.00 95.69 406 ALA A N 1
ATOM 3181 C CA . ALA A 1 406 ? 13.076 -4.930 6.864 1.00 95.69 406 ALA A CA 1
ATOM 3182 C C . ALA A 1 406 ? 13.844 -6.066 7.567 1.00 95.69 406 ALA A C 1
ATOM 3184 O O . ALA A 1 406 ? 13.437 -7.230 7.434 1.00 95.69 406 ALA A O 1
ATOM 3185 N N . PRO A 1 407 ? 14.897 -5.759 8.353 1.00 96.12 407 PRO A N 1
ATOM 3186 C CA . PRO A 1 407 ? 15.545 -6.712 9.258 1.00 96.12 407 PRO A CA 1
ATOM 3187 C C . PRO A 1 407 ? 14.618 -6.998 10.453 1.00 96.12 407 PRO A C 1
ATOM 3189 O O . PRO A 1 407 ? 14.801 -6.509 11.567 1.00 96.12 407 PRO A O 1
ATOM 3192 N N . LEU A 1 408 ? 13.516 -7.707 10.181 1.00 97.62 408 LEU A N 1
ATOM 3193 C CA . LEU A 1 408 ? 12.387 -7.851 11.104 1.00 97.62 408 LEU A CA 1
ATOM 3194 C C . LEU A 1 408 ? 12.779 -8.556 12.402 1.00 97.62 408 LEU A C 1
ATOM 3196 O O . LEU A 1 408 ? 12.241 -8.208 13.449 1.00 97.62 408 LEU A O 1
ATOM 3200 N N . ARG A 1 409 ? 13.688 -9.537 12.347 1.00 97.31 409 ARG A N 1
ATOM 3201 C CA . ARG A 1 409 ? 14.107 -10.285 13.537 1.00 97.31 409 ARG A CA 1
ATOM 3202 C C . ARG A 1 409 ? 14.855 -9.363 14.497 1.00 97.31 409 ARG A C 1
ATOM 3204 O O . ARG A 1 409 ? 14.455 -9.230 15.647 1.00 97.31 409 ARG A O 1
ATOM 3211 N N . GLU A 1 410 ? 15.837 -8.641 13.981 1.00 97.88 410 GLU A N 1
ATOM 3212 C CA . GLU A 1 410 ? 16.671 -7.694 14.714 1.00 97.88 410 GLU A CA 1
ATOM 3213 C C . GLU A 1 410 ? 15.844 -6.515 15.251 1.00 97.88 410 GLU A C 1
ATOM 3215 O O . GLU A 1 410 ? 16.024 -6.069 16.384 1.00 97.88 410 GLU A O 1
ATOM 3220 N N . MET A 1 411 ? 14.893 -6.012 14.455 1.00 98.38 411 MET A N 1
ATOM 3221 C CA . MET A 1 411 ? 13.988 -4.941 14.878 1.00 98.38 411 MET A CA 1
ATOM 3222 C C . MET A 1 411 ? 13.061 -5.380 16.019 1.00 98.38 411 MET A C 1
ATOM 3224 O O . MET A 1 411 ? 12.854 -4.613 16.966 1.00 98.38 411 MET A O 1
ATOM 3228 N N . VAL A 1 412 ? 12.509 -6.597 15.946 1.00 98.06 412 VAL A N 1
ATOM 3229 C CA . VAL A 1 412 ? 11.691 -7.178 17.021 1.00 98.06 412 VAL A CA 1
ATOM 3230 C C . VAL A 1 412 ? 12.532 -7.357 18.282 1.00 98.06 412 VAL A C 1
ATOM 3232 O O . VAL A 1 412 ? 12.133 -6.860 19.333 1.00 98.06 412 VAL A O 1
ATOM 3235 N N . GLU A 1 413 ? 13.713 -7.968 18.175 1.00 97.50 413 GLU A N 1
ATOM 3236 C CA . GLU A 1 413 ? 14.626 -8.205 19.302 1.00 97.50 413 GLU A CA 1
ATOM 3237 C C . GLU A 1 413 ? 14.986 -6.909 20.041 1.00 97.50 413 GLU A C 1
ATOM 3239 O O . GLU A 1 413 ? 14.810 -6.820 21.256 1.00 97.50 413 GLU A O 1
ATOM 3244 N N . VAL A 1 414 ? 15.399 -5.863 19.315 1.00 97.69 414 VAL A N 1
ATOM 3245 C CA . VAL A 1 414 ? 15.725 -4.560 19.920 1.00 97.69 414 VAL A CA 1
ATOM 3246 C C . VAL A 1 414 ? 14.504 -3.918 20.575 1.00 97.69 414 VAL A C 1
ATOM 3248 O O . VAL A 1 414 ? 14.625 -3.241 21.595 1.00 97.69 414 VAL A O 1
ATOM 3251 N N . THR A 1 415 ? 13.312 -4.106 20.019 1.00 97.06 415 THR A N 1
ATOM 3252 C CA . THR A 1 415 ? 12.097 -3.533 20.607 1.00 97.06 415 THR A CA 1
ATOM 3253 C C . THR A 1 415 ? 11.707 -4.240 21.899 1.00 97.06 415 THR A C 1
ATOM 3255 O O . THR A 1 415 ? 11.353 -3.564 22.864 1.00 97.06 415 THR A O 1
ATOM 3258 N N . GLU A 1 416 ? 11.812 -5.570 21.949 1.00 95.75 416 GLU A N 1
ATOM 3259 C CA . GLU A 1 416 ? 11.573 -6.348 23.170 1.00 95.75 416 GLU A CA 1
ATOM 3260 C C . GLU A 1 416 ? 12.617 -6.034 24.253 1.00 95.75 416 GLU A C 1
ATOM 3262 O O . GLU A 1 416 ? 12.251 -5.867 25.416 1.00 95.75 416 GLU A O 1
ATOM 3267 N N . GLU A 1 417 ? 13.890 -5.857 23.877 1.00 96.12 417 GLU A N 1
ATOM 3268 C CA . GLU A 1 417 ? 14.959 -5.410 24.784 1.00 96.12 417 GLU A CA 1
ATOM 3269 C C . GLU A 1 417 ? 14.649 -4.030 25.390 1.00 96.12 417 GLU A C 1
ATOM 3271 O O . GLU A 1 417 ? 14.825 -3.803 26.588 1.00 96.12 417 GLU A O 1
ATOM 3276 N N . MET A 1 418 ? 14.171 -3.094 24.567 1.00 95.25 418 MET A N 1
ATOM 3277 C CA . MET A 1 418 ? 13.885 -1.716 24.979 1.00 95.25 418 MET A CA 1
ATOM 3278 C C . MET A 1 418 ? 12.582 -1.574 25.782 1.00 95.25 418 MET A C 1
ATOM 3280 O O . MET A 1 418 ? 12.455 -0.628 26.567 1.00 95.25 418 MET A O 1
ATOM 3284 N N . PHE A 1 419 ? 11.631 -2.494 25.596 1.00 94.75 419 PHE A N 1
ATOM 3285 C CA . PHE A 1 419 ? 10.310 -2.501 26.234 1.00 94.75 419 PHE A CA 1
ATOM 3286 C C . PHE A 1 419 ? 9.973 -3.877 26.842 1.00 94.75 419 PHE A C 1
ATOM 3288 O O . PHE A 1 419 ? 8.967 -4.489 26.473 1.00 94.75 419 PHE A O 1
ATOM 3295 N N . PRO A 1 420 ? 10.741 -4.352 27.843 1.00 92.25 420 PRO A N 1
ATOM 3296 C CA . PRO A 1 420 ? 10.556 -5.683 28.433 1.00 92.25 420 PRO A CA 1
ATOM 3297 C C . PRO A 1 420 ? 9.216 -5.839 29.174 1.00 92.25 420 PRO A C 1
ATOM 3299 O O . PRO A 1 420 ? 8.784 -6.951 29.458 1.00 92.25 420 PRO A O 1
ATOM 3302 N N . GLY A 1 421 ? 8.537 -4.726 29.478 1.00 88.12 421 GLY A N 1
ATOM 3303 C CA . GLY A 1 421 ? 7.190 -4.704 30.054 1.00 88.12 421 GLY A CA 1
ATOM 3304 C C . GLY A 1 421 ? 6.060 -4.991 29.056 1.00 88.12 421 GLY A C 1
ATOM 3305 O O . GLY A 1 421 ? 4.900 -4.984 29.461 1.00 88.12 421 GLY A O 1
ATOM 3306 N N . GLY A 1 422 ? 6.369 -5.219 27.773 1.00 88.81 422 GLY A N 1
ATOM 3307 C CA . GLY A 1 422 ? 5.397 -5.674 26.773 1.00 88.81 422 GLY A CA 1
ATOM 3308 C C . GLY A 1 422 ? 4.439 -4.598 26.253 1.00 88.81 422 GLY A C 1
ATOM 3309 O O . GLY A 1 422 ? 3.365 -4.924 25.760 1.00 88.81 422 GLY A O 1
ATOM 3310 N N . ASN A 1 423 ? 4.797 -3.317 26.355 1.00 94.12 423 ASN A N 1
ATOM 3311 C CA . ASN A 1 423 ? 3.985 -2.196 25.868 1.00 94.12 423 ASN A CA 1
ATOM 3312 C C . ASN A 1 423 ? 4.456 -1.633 24.514 1.00 94.12 423 ASN A C 1
ATOM 3314 O O . ASN A 1 423 ? 4.097 -0.508 24.161 1.00 94.12 423 ASN A O 1
ATOM 3318 N N . ALA A 1 424 ? 5.245 -2.399 23.755 1.00 97.19 424 ALA A N 1
ATOM 3319 C CA . ALA A 1 424 ? 5.622 -2.083 22.382 1.00 97.19 424 ALA A CA 1
ATOM 3320 C C . ALA A 1 424 ? 5.106 -3.156 21.412 1.00 97.19 424 ALA A C 1
ATOM 3322 O O . ALA A 1 424 ? 5.229 -4.348 21.679 1.00 97.19 424 ALA A O 1
ATOM 3323 N N . TYR A 1 425 ? 4.534 -2.733 20.284 1.00 97.81 425 TYR A N 1
ATOM 3324 C CA . TYR A 1 425 ? 3.816 -3.606 19.357 1.00 97.81 425 TYR A CA 1
ATOM 3325 C C . TYR A 1 425 ? 4.253 -3.385 17.912 1.00 97.81 425 TYR A C 1
ATOM 3327 O O . TYR A 1 425 ? 4.246 -2.252 17.431 1.00 97.81 425 TYR A O 1
ATOM 3335 N N . PHE A 1 426 ? 4.556 -4.468 17.194 1.00 97.94 426 PHE A N 1
ATOM 3336 C CA . PHE A 1 426 ? 4.861 -4.411 15.764 1.00 97.94 426 PHE A CA 1
ATOM 3337 C C . PHE A 1 426 ? 3.618 -4.470 14.887 1.00 97.94 426 PHE A C 1
ATOM 3339 O O . PHE A 1 426 ? 2.709 -5.271 15.114 1.00 97.94 426 PHE A O 1
ATOM 3346 N N . ILE A 1 427 ? 3.643 -3.668 13.827 1.00 98.69 427 ILE A N 1
ATOM 3347 C CA . ILE A 1 427 ? 2.670 -3.658 12.744 1.00 98.69 427 ILE A CA 1
ATOM 3348 C C . ILE A 1 427 ? 3.445 -3.755 11.444 1.00 98.69 427 ILE A C 1
ATOM 3350 O O . ILE A 1 427 ? 4.247 -2.876 11.127 1.00 98.69 427 ILE A O 1
ATOM 3354 N N . VAL A 1 428 ? 3.210 -4.838 10.710 1.00 98.81 428 VAL A N 1
ATOM 3355 C CA . VAL A 1 428 ? 3.979 -5.151 9.505 1.00 98.81 428 VAL A CA 1
ATOM 3356 C C . VAL A 1 428 ? 3.068 -5.135 8.287 1.00 98.81 428 VAL A C 1
ATOM 3358 O O . VAL A 1 428 ? 2.078 -5.866 8.214 1.00 98.81 428 VAL A O 1
ATOM 3361 N N . ASP A 1 429 ? 3.417 -4.308 7.307 1.00 98.75 429 ASP A N 1
ATOM 3362 C CA . ASP A 1 429 ? 2.792 -4.335 5.991 1.00 98.75 429 ASP A CA 1
ATOM 3363 C C . ASP A 1 429 ? 3.419 -5.456 5.137 1.00 98.75 429 ASP A C 1
ATOM 3365 O O . ASP A 1 429 ? 4.610 -5.450 4.813 1.00 98.75 429 ASP A O 1
ATOM 3369 N N . GLU A 1 430 ? 2.616 -6.462 4.796 1.00 98.44 430 GLU A N 1
ATOM 3370 C CA . GLU A 1 430 ? 2.979 -7.627 3.977 1.00 98.44 430 GLU A CA 1
ATOM 3371 C C . GLU A 1 430 ? 2.377 -7.523 2.563 1.00 98.44 430 GLU A C 1
ATOM 3373 O O . GLU A 1 430 ? 2.229 -8.511 1.836 1.00 98.44 430 GLU A O 1
ATOM 3378 N N . ALA A 1 431 ? 2.030 -6.307 2.128 1.00 97.94 431 ALA A N 1
ATOM 3379 C CA . ALA A 1 431 ? 1.427 -6.037 0.831 1.00 97.94 431 ALA A CA 1
ATOM 3380 C C . ALA A 1 431 ? 2.209 -6.622 -0.351 1.00 97.94 431 ALA A C 1
ATOM 3382 O O . ALA A 1 431 ? 1.581 -7.146 -1.271 1.00 97.94 431 ALA A O 1
ATOM 3383 N N . HIS A 1 432 ? 3.539 -6.499 -0.349 1.00 97.94 432 HIS A N 1
ATOM 3384 C CA . HIS A 1 432 ? 4.419 -6.951 -1.434 1.00 97.94 432 HIS A CA 1
ATOM 3385 C C . HIS A 1 432 ? 5.015 -8.346 -1.216 1.00 97.94 432 HIS A C 1
ATOM 3387 O O . HIS A 1 432 ? 5.606 -8.895 -2.139 1.00 97.94 432 HIS A O 1
ATOM 3393 N N . SER A 1 433 ? 4.838 -8.935 -0.035 1.00 97.19 433 SER A N 1
ATOM 3394 C CA . SER A 1 433 ? 5.363 -10.259 0.311 1.00 97.19 433 SER A CA 1
ATOM 3395 C C . SER A 1 433 ? 4.310 -11.372 0.247 1.00 97.19 433 SER A C 1
ATOM 3397 O O . SER A 1 433 ? 4.654 -12.536 0.025 1.00 97.19 433 SER A O 1
ATOM 3399 N N . THR A 1 434 ? 3.030 -11.022 0.428 1.00 97.62 434 THR A N 1
ATOM 3400 C CA . THR A 1 434 ? 1.893 -11.953 0.364 1.00 97.62 434 THR A CA 1
ATOM 3401 C C . THR A 1 434 ? 1.902 -12.727 -0.953 1.00 97.62 434 THR A C 1
ATOM 3403 O O . THR A 1 434 ? 1.994 -12.135 -2.025 1.00 97.62 434 THR A O 1
ATOM 3406 N N . GLY A 1 435 ? 1.770 -14.048 -0.874 1.00 97.00 435 GLY A N 1
ATOM 3407 C CA . GLY A 1 435 ? 1.780 -14.979 -2.002 1.00 97.00 435 GLY A CA 1
ATOM 3408 C C . GLY A 1 435 ? 3.175 -15.414 -2.459 1.00 97.00 435 GLY A C 1
ATOM 3409 O O . GLY A 1 435 ? 3.292 -16.442 -3.117 1.00 97.00 435 GLY A O 1
ATOM 3410 N N . ILE A 1 436 ? 4.229 -14.676 -2.096 1.00 97.75 436 ILE A N 1
ATOM 3411 C CA . ILE A 1 436 ? 5.593 -14.918 -2.587 1.00 97.75 436 ILE A CA 1
ATOM 3412 C C . ILE A 1 436 ? 6.436 -15.628 -1.529 1.00 97.75 436 ILE A C 1
ATOM 3414 O O . ILE A 1 436 ? 7.062 -16.647 -1.818 1.00 97.75 436 ILE A O 1
ATOM 3418 N N . TYR A 1 437 ? 6.437 -15.113 -0.299 1.00 97.69 437 TYR A N 1
ATOM 3419 C CA . TYR A 1 437 ? 7.340 -15.574 0.756 1.00 97.69 437 TYR A CA 1
ATOM 3420 C C . TYR A 1 437 ? 6.629 -16.419 1.807 1.00 97.69 437 TYR A C 1
ATOM 3422 O O . TYR A 1 437 ? 5.425 -16.287 2.035 1.00 97.69 437 TYR A O 1
ATOM 3430 N N . GLY A 1 438 ? 7.418 -17.240 2.497 1.00 95.69 438 GLY A N 1
ATOM 3431 C CA . GLY A 1 438 ? 6.962 -18.068 3.604 1.00 95.69 438 GLY A CA 1
ATOM 3432 C C . GLY A 1 438 ? 6.146 -19.293 3.181 1.00 95.69 438 GLY A C 1
ATOM 3433 O O . GLY A 1 438 ? 5.861 -19.492 1.996 1.00 95.69 438 GLY A O 1
ATOM 3434 N N . PRO A 1 439 ? 5.772 -20.138 4.154 1.00 94.88 439 PRO A N 1
ATOM 3435 C CA . PRO A 1 439 ? 4.984 -21.339 3.903 1.00 94.88 439 PRO A CA 1
ATOM 3436 C C . PRO A 1 439 ? 3.687 -20.992 3.170 1.00 94.88 439 PRO A C 1
ATOM 3438 O O . PRO A 1 439 ? 2.958 -20.106 3.612 1.00 94.88 439 PRO A O 1
ATOM 3441 N N . GLU A 1 440 ? 3.422 -21.655 2.041 1.00 94.50 440 GLU A N 1
ATOM 3442 C CA . GLU A 1 440 ? 2.228 -21.434 1.203 1.00 94.50 440 GLU A CA 1
ATOM 3443 C C . GLU A 1 440 ? 2.019 -19.964 0.769 1.00 94.50 440 GLU A C 1
ATOM 3445 O O . GLU A 1 440 ? 0.907 -19.571 0.429 1.00 94.50 440 GLU A O 1
ATOM 3450 N N . GLY A 1 441 ? 3.059 -19.119 0.794 1.00 96.62 441 GLY A N 1
ATOM 3451 C CA . GLY A 1 441 ? 2.944 -17.694 0.465 1.00 96.62 441 GLY A CA 1
ATOM 3452 C C . GLY A 1 441 ? 2.325 -16.827 1.573 1.00 96.62 441 GLY A C 1
ATOM 3453 O O . GLY A 1 441 ? 1.781 -15.759 1.289 1.00 96.62 441 GLY A O 1
ATOM 3454 N N . ARG A 1 442 ? 2.374 -17.251 2.842 1.00 97.06 442 ARG A N 1
ATOM 3455 C CA . ARG A 1 442 ? 1.798 -16.504 3.983 1.00 97.06 442 ARG A CA 1
ATOM 3456 C C . ARG A 1 442 ? 2.493 -15.176 4.315 1.00 97.06 442 ARG A C 1
ATOM 3458 O O . ARG A 1 442 ? 1.948 -14.411 5.104 1.00 97.06 442 ARG A O 1
ATOM 3465 N N . GLY A 1 443 ? 3.643 -14.872 3.718 1.00 97.44 443 GLY A N 1
ATOM 3466 C CA . GLY A 1 443 ? 4.403 -13.637 3.936 1.00 97.44 443 GLY A CA 1
ATOM 3467 C C . GLY A 1 443 ? 5.723 -13.854 4.679 1.00 97.44 443 GLY A C 1
ATOM 3468 O O . GLY A 1 443 ? 6.041 -14.958 5.136 1.00 97.44 443 GLY A O 1
ATOM 3469 N N . ARG A 1 444 ? 6.524 -12.788 4.796 1.00 97.25 444 ARG A N 1
ATOM 3470 C CA . ARG A 1 444 ? 7.853 -12.843 5.424 1.00 97.25 444 ARG A CA 1
ATOM 3471 C C . ARG A 1 444 ? 7.781 -13.010 6.935 1.00 97.25 444 ARG A C 1
ATOM 3473 O O . ARG A 1 444 ? 8.658 -13.656 7.497 1.00 97.25 444 ARG A O 1
ATOM 3480 N N . VAL A 1 445 ? 6.756 -12.487 7.605 1.00 98.31 445 VAL A N 1
ATOM 3481 C CA . VAL A 1 445 ? 6.587 -12.685 9.054 1.00 98.31 445 VAL A CA 1
ATOM 3482 C C . VAL A 1 445 ? 6.441 -14.177 9.365 1.00 98.31 445 VAL A C 1
ATOM 3484 O O . VAL A 1 445 ? 7.089 -14.671 10.286 1.00 98.31 445 VAL A O 1
ATOM 3487 N N . ALA A 1 446 ? 5.668 -14.909 8.555 1.00 97.94 446 ALA A N 1
ATOM 3488 C CA . ALA A 1 446 ? 5.546 -16.363 8.667 1.00 97.94 446 ALA A CA 1
ATOM 3489 C C . ALA A 1 446 ? 6.857 -17.080 8.302 1.00 97.94 446 ALA A C 1
ATOM 3491 O O . ALA A 1 446 ? 7.277 -17.989 9.011 1.00 97.94 446 ALA A O 1
ATOM 3492 N N . MET A 1 447 ? 7.546 -16.637 7.243 1.00 97.12 447 MET A N 1
ATOM 3493 C CA . MET A 1 447 ? 8.864 -17.165 6.850 1.00 97.12 447 MET A CA 1
ATOM 3494 C C . MET A 1 447 ? 9.901 -17.092 7.981 1.00 97.12 447 MET A C 1
ATOM 3496 O O . MET A 1 447 ? 10.701 -18.008 8.142 1.00 97.12 447 MET A O 1
ATOM 3500 N N . LEU A 1 448 ? 9.877 -16.012 8.765 1.00 97.19 448 LEU A N 1
ATOM 3501 C CA . LEU A 1 448 ? 10.819 -15.762 9.857 1.00 97.19 448 LEU A CA 1
ATOM 3502 C C . LEU A 1 448 ? 10.369 -16.339 11.210 1.00 97.19 448 LEU A C 1
ATOM 3504 O O . LEU A 1 448 ? 11.134 -16.257 12.175 1.00 97.19 448 LEU A O 1
ATOM 3508 N N . GLY A 1 449 ? 9.155 -16.899 11.293 1.00 97.62 449 GLY A N 1
ATOM 3509 C CA . GLY A 1 449 ? 8.570 -17.428 12.530 1.00 97.62 449 GLY A CA 1
ATOM 3510 C C . GLY A 1 449 ? 8.135 -16.354 13.536 1.00 97.62 449 GLY A C 1
ATOM 3511 O O . GLY A 1 449 ? 8.070 -16.621 14.732 1.00 97.62 449 GLY A O 1
ATOM 3512 N N . LEU A 1 450 ? 7.852 -15.131 13.076 1.00 97.81 450 LEU A N 1
ATOM 3513 C CA . LEU A 1 450 ? 7.572 -13.962 13.925 1.00 97.81 450 LEU A CA 1
ATOM 3514 C C . LEU A 1 450 ? 6.070 -13.711 14.159 1.00 97.81 450 LEU A C 1
ATOM 3516 O O . LEU A 1 450 ? 5.685 -12.666 14.678 1.00 97.81 450 LEU A O 1
ATOM 3520 N N . GLU A 1 451 ? 5.199 -14.651 13.794 1.00 96.31 451 GLU A N 1
ATOM 3521 C CA . GLU A 1 451 ? 3.737 -14.473 13.833 1.00 96.31 451 GLU A CA 1
ATOM 3522 C C . GLU A 1 451 ? 3.208 -14.152 15.239 1.00 96.31 451 GLU A C 1
ATOM 3524 O O . GLU A 1 451 ? 2.299 -13.341 15.381 1.00 96.31 451 GLU A O 1
ATOM 3529 N N . ASN A 1 452 ? 3.840 -14.706 16.279 1.00 95.44 452 ASN A N 1
ATOM 3530 C CA . ASN A 1 452 ? 3.493 -14.461 17.686 1.00 95.44 452 ASN A CA 1
ATOM 3531 C C . ASN A 1 452 ? 4.113 -13.175 18.267 1.00 95.44 452 ASN A C 1
ATOM 3533 O O . ASN A 1 452 ? 3.909 -12.871 19.439 1.00 95.44 452 ASN A O 1
ATOM 3537 N N . LYS A 1 453 ? 4.905 -12.443 17.476 1.00 96.75 453 LYS A N 1
ATOM 3538 C CA . LYS A 1 453 ? 5.638 -11.231 17.882 1.00 96.75 453 LYS A CA 1
ATOM 3539 C C . LYS A 1 453 ? 5.121 -9.966 17.190 1.00 96.75 453 LYS A C 1
ATOM 3541 O O . LYS A 1 453 ? 5.504 -8.855 17.546 1.00 96.75 453 LYS A O 1
ATOM 3546 N N . VAL A 1 454 ? 4.236 -10.123 16.206 1.00 97.88 454 VAL A N 1
ATOM 3547 C CA . VAL A 1 454 ? 3.653 -9.031 15.420 1.00 97.88 454 VAL A CA 1
ATOM 3548 C C . VAL A 1 454 ? 2.169 -8.907 15.756 1.00 97.88 454 VAL A C 1
ATOM 3550 O O . VAL A 1 454 ? 1.394 -9.829 15.520 1.00 97.88 454 VAL A O 1
ATOM 3553 N N . LEU A 1 455 ? 1.756 -7.750 16.282 1.00 98.31 455 LEU A N 1
ATOM 3554 C CA . LEU A 1 455 ? 0.378 -7.503 16.727 1.00 98.31 455 LEU A CA 1
ATOM 3555 C C . LEU A 1 455 ? -0.622 -7.513 15.561 1.00 98.31 455 LEU A C 1
ATOM 3557 O O . LEU A 1 455 ? -1.756 -7.982 15.702 1.00 98.31 455 LEU A O 1
ATOM 3561 N N . ALA A 1 456 ? -0.227 -6.942 14.423 1.00 98.62 456 ALA A N 1
ATOM 3562 C CA . ALA A 1 456 ? -1.070 -6.857 13.240 1.00 98.62 456 ALA A CA 1
ATOM 3563 C C . ALA A 1 456 ? -0.247 -6.955 11.954 1.00 98.62 456 ALA A C 1
ATOM 3565 O O . ALA A 1 456 ? 0.802 -6.321 11.822 1.00 98.62 456 ALA A O 1
ATOM 3566 N N . ARG A 1 457 ? -0.760 -7.717 10.986 1.00 98.69 457 ARG A N 1
ATOM 3567 C CA . ARG A 1 457 ? -0.196 -7.808 9.634 1.00 98.69 457 ARG A CA 1
ATOM 3568 C C . ARG A 1 457 ? -1.228 -7.391 8.600 1.00 98.69 457 ARG A C 1
ATOM 3570 O O . ARG A 1 457 ? -2.386 -7.811 8.684 1.00 98.69 457 ARG A O 1
ATOM 3577 N N . LEU A 1 458 ? -0.806 -6.599 7.618 1.00 98.75 458 LEU A N 1
ATOM 3578 C CA . LEU A 1 458 ? -1.623 -6.263 6.454 1.00 98.75 458 LEU A CA 1
ATOM 3579 C C . LEU A 1 458 ? -1.248 -7.149 5.265 1.00 98.75 458 LEU A C 1
ATOM 3581 O O . LEU A 1 458 ? -0.128 -7.075 4.779 1.00 98.75 458 LEU A O 1
ATOM 3585 N N . HIS A 1 459 ? -2.211 -7.885 4.717 1.00 98.75 459 HIS A N 1
ATOM 3586 C CA . HIS A 1 459 ? -2.042 -8.635 3.470 1.00 98.75 459 HIS A CA 1
ATOM 3587 C C . HIS A 1 459 ? -2.964 -8.075 2.384 1.00 98.75 459 HIS A C 1
ATOM 3589 O O . HIS A 1 459 ? -4.138 -7.803 2.639 1.00 98.75 459 HIS A O 1
ATOM 3595 N N . THR A 1 460 ? -2.459 -7.898 1.159 1.00 97.88 460 THR A N 1
ATOM 3596 C CA . THR A 1 460 ? -3.243 -7.329 0.043 1.00 97.88 460 THR A CA 1
ATOM 3597 C C . THR A 1 460 ? -3.496 -8.346 -1.057 1.00 97.88 460 THR A C 1
ATOM 3599 O O . THR A 1 460 ? -2.605 -9.119 -1.392 1.00 97.88 460 THR A O 1
ATOM 3602 N N . PHE A 1 461 ? -4.682 -8.304 -1.666 1.00 97.75 461 PHE A N 1
ATOM 3603 C CA . PHE A 1 461 ? -5.074 -9.264 -2.705 1.00 97.75 461 PHE A CA 1
ATOM 3604 C C . PHE A 1 461 ? -4.799 -8.749 -4.128 1.00 97.75 461 PHE A C 1
ATOM 3606 O O . PHE A 1 461 ? -4.644 -9.532 -5.058 1.00 97.75 461 PHE A O 1
ATOM 3613 N N . GLY A 1 462 ? -4.674 -7.429 -4.298 1.00 96.00 462 GLY A N 1
ATOM 3614 C CA . GLY A 1 462 ? -4.464 -6.767 -5.597 1.00 96.00 462 GLY A CA 1
ATOM 3615 C C . GLY A 1 462 ? -3.039 -6.751 -6.133 1.00 96.00 462 GLY A C 1
ATOM 3616 O O . GLY A 1 462 ? -2.686 -5.830 -6.865 1.00 96.00 462 GLY A O 1
ATOM 3617 N N . LYS A 1 463 ? -2.209 -7.712 -5.726 1.00 97.31 463 LYS A N 1
ATOM 3618 C CA . LYS A 1 463 ? -0.838 -7.885 -6.228 1.00 97.31 463 LYS A CA 1
ATOM 3619 C C . LYS A 1 463 ? -0.636 -9.329 -6.679 1.00 97.31 463 LYS A C 1
ATOM 3621 O O . LYS A 1 463 ? -1.303 -9.753 -7.613 1.00 97.31 463 LYS A O 1
ATOM 3626 N N . ALA A 1 464 ? 0.174 -10.107 -5.958 1.00 97.25 464 ALA A N 1
ATOM 3627 C CA . ALA A 1 464 ? 0.468 -11.507 -6.266 1.00 97.25 464 ALA A CA 1
ATOM 3628 C C . ALA A 1 464 ? -0.778 -12.402 -6.395 1.00 97.25 464 ALA A C 1
ATOM 3630 O O . ALA A 1 464 ? -0.722 -13.419 -7.072 1.00 97.25 464 ALA A O 1
ATOM 3631 N N . LEU A 1 465 ? -1.892 -12.039 -5.747 1.00 97.19 465 LEU A N 1
ATOM 3632 C CA . LEU A 1 465 ? -3.124 -12.831 -5.735 1.00 97.19 465 LEU A CA 1
ATOM 3633 C C . LEU A 1 465 ? -4.132 -12.428 -6.820 1.00 97.19 465 LEU A C 1
ATOM 3635 O O . LEU A 1 465 ? -5.216 -12.997 -6.845 1.00 97.19 465 LEU A O 1
ATOM 3639 N N . ALA A 1 466 ? -3.824 -11.458 -7.687 1.00 95.81 466 ALA A N 1
ATOM 3640 C CA . ALA A 1 466 ? -4.679 -11.046 -8.810 1.00 95.81 466 ALA A CA 1
ATOM 3641 C C . ALA A 1 466 ? -6.178 -10.838 -8.474 1.00 95.81 466 ALA A C 1
ATOM 3643 O O . ALA A 1 466 ? -7.055 -11.086 -9.300 1.00 95.81 466 ALA A O 1
ATOM 3644 N N . ALA A 1 467 ? -6.485 -10.369 -7.262 1.00 96.38 467 ALA A N 1
ATOM 3645 C CA . ALA A 1 467 ? -7.846 -10.098 -6.801 1.00 96.38 467 ALA A CA 1
ATOM 3646 C C . ALA A 1 467 ? -7.971 -8.648 -6.301 1.00 96.38 467 ALA A C 1
ATOM 3648 O O . ALA A 1 467 ? -7.164 -7.786 -6.630 1.00 96.38 467 ALA A O 1
ATOM 3649 N N . SER A 1 468 ? -9.010 -8.314 -5.540 1.00 96.38 468 SER A N 1
ATOM 3650 C CA . SER A 1 468 ? -9.186 -6.976 -4.959 1.00 96.38 468 SER A CA 1
ATOM 3651 C C . SER A 1 468 ? -9.555 -7.086 -3.491 1.00 96.38 468 SER A C 1
ATOM 3653 O O . SER A 1 468 ? -10.271 -8.002 -3.100 1.00 96.38 468 SER A O 1
ATOM 3655 N N . GLY A 1 469 ? -9.067 -6.148 -2.682 1.00 97.88 469 GLY A N 1
ATOM 3656 C CA . GLY A 1 469 ? -9.220 -6.188 -1.232 1.00 97.88 469 GLY A CA 1
ATOM 3657 C C . GLY A 1 469 ? -7.906 -6.336 -0.480 1.00 97.88 469 GLY A C 1
ATOM 3658 O O . GLY A 1 469 ? -6.815 -6.416 -1.057 1.00 97.88 469 GLY A O 1
ATOM 3659 N N . ALA A 1 470 ? -8.034 -6.341 0.838 1.00 98.50 470 ALA A N 1
ATOM 3660 C CA . ALA A 1 470 ? -6.968 -6.632 1.777 1.00 98.50 470 ALA A CA 1
ATOM 3661 C C . ALA A 1 470 ? -7.550 -7.193 3.075 1.00 98.50 470 ALA A C 1
ATOM 3663 O O . ALA A 1 470 ? -8.754 -7.100 3.321 1.00 98.50 470 ALA A O 1
ATOM 3664 N N . VAL A 1 471 ? -6.686 -7.731 3.924 1.00 98.75 471 VAL A N 1
ATOM 3665 C CA . VAL A 1 471 ? -7.043 -8.218 5.252 1.00 98.75 471 VAL A CA 1
ATOM 3666 C C . VAL A 1 471 ? -6.026 -7.744 6.276 1.00 98.75 471 VAL A C 1
ATOM 3668 O O . VAL A 1 471 ? -4.821 -7.796 6.034 1.00 98.75 471 VAL A O 1
ATOM 3671 N N . VAL A 1 472 ? -6.527 -7.294 7.423 1.00 98.81 472 VAL A N 1
ATOM 3672 C CA . VAL A 1 472 ? -5.723 -7.154 8.638 1.00 98.81 472 VAL A CA 1
ATOM 3673 C C . VAL A 1 472 ? -5.915 -8.420 9.455 1.00 98.81 472 VAL A C 1
ATOM 3675 O O . VAL A 1 472 ? -7.047 -8.739 9.828 1.00 98.81 472 VAL A O 1
ATOM 3678 N N . VAL A 1 473 ? -4.830 -9.143 9.718 1.00 98.69 473 VAL A N 1
ATOM 3679 C CA . VAL A 1 473 ? -4.830 -10.291 10.633 1.00 98.69 473 VAL A CA 1
ATOM 3680 C C . VAL A 1 473 ? -4.209 -9.878 11.964 1.00 98.69 473 VAL A C 1
ATOM 3682 O O . VAL A 1 473 ? -3.167 -9.223 11.991 1.00 98.69 473 VAL A O 1
ATOM 3685 N N . THR A 1 474 ? -4.905 -10.178 13.058 1.00 98.50 474 THR A N 1
ATOM 3686 C CA . THR A 1 474 ? -4.630 -9.664 14.412 1.00 98.50 474 THR A CA 1
ATOM 3687 C C . THR A 1 474 ? -5.415 -10.489 15.451 1.00 98.50 474 THR A C 1
ATOM 3689 O O . THR A 1 474 ? -5.769 -11.633 15.166 1.00 98.50 474 THR A O 1
ATOM 3692 N N . ASN A 1 475 ? -5.691 -9.949 16.642 1.00 97.75 475 ASN A N 1
ATOM 3693 C CA . ASN A 1 475 ? -6.522 -10.578 17.675 1.00 97.75 475 ASN A CA 1
ATOM 3694 C C . ASN A 1 475 ? -7.981 -10.084 17.676 1.00 97.75 475 ASN A C 1
ATOM 3696 O O . ASN A 1 475 ? -8.323 -9.096 17.016 1.00 97.75 475 ASN A O 1
ATOM 3700 N N . SER A 1 476 ? -8.856 -10.777 18.411 1.00 98.19 476 SER A N 1
ATOM 3701 C CA . SER A 1 476 ? -10.295 -10.477 18.435 1.00 98.19 476 SER A CA 1
ATOM 3702 C C . SER A 1 476 ? -10.581 -9.084 18.991 1.00 98.19 476 SER A C 1
ATOM 3704 O O . SER A 1 476 ? -11.415 -8.371 18.442 1.00 98.19 476 SER A O 1
ATOM 3706 N N . LEU A 1 477 ? -9.825 -8.644 20.005 1.00 98.31 477 LEU A N 1
ATOM 3707 C CA . LEU A 1 477 ? -9.971 -7.310 20.592 1.00 98.31 477 LEU A CA 1
ATOM 3708 C C . LEU A 1 477 ? -9.707 -6.200 19.563 1.00 98.31 477 LEU A C 1
ATOM 3710 O O . LEU A 1 477 ? -10.498 -5.264 19.443 1.00 98.31 477 LEU A O 1
ATOM 3714 N N . ILE A 1 478 ? -8.612 -6.298 18.804 1.00 98.38 478 ILE A N 1
ATOM 3715 C CA . ILE A 1 478 ? -8.268 -5.317 17.770 1.00 98.38 478 ILE A CA 1
ATOM 3716 C C . ILE A 1 478 ? -9.286 -5.371 16.630 1.00 98.38 478 ILE A C 1
ATOM 3718 O O . ILE A 1 478 ? -9.748 -4.315 16.195 1.00 98.38 478 ILE A O 1
ATOM 3722 N N . LYS A 1 479 ? -9.696 -6.568 16.182 1.00 98.31 479 LYS A N 1
ATOM 3723 C CA . LYS A 1 479 ? -10.765 -6.718 15.180 1.00 98.31 479 LYS A CA 1
ATOM 3724 C C . LYS A 1 479 ? -12.045 -6.006 15.630 1.00 98.31 479 LYS A C 1
ATOM 3726 O O . LYS A 1 479 ? -12.563 -5.170 14.888 1.00 98.31 479 LYS A O 1
ATOM 3731 N N . ASP A 1 480 ? -12.519 -6.281 16.841 1.00 98.06 480 ASP A N 1
ATOM 3732 C CA . ASP A 1 480 ? -13.751 -5.703 17.386 1.00 98.06 480 ASP A CA 1
ATOM 3733 C C . ASP A 1 480 ? -13.648 -4.185 17.549 1.00 98.06 480 ASP A C 1
ATOM 3735 O O . ASP A 1 480 ? -14.586 -3.445 17.224 1.00 98.06 480 ASP A O 1
ATOM 3739 N N . TYR A 1 481 ? -12.487 -3.685 17.979 1.00 98.31 481 TYR A N 1
ATOM 3740 C CA . TYR A 1 481 ? -12.239 -2.250 18.046 1.00 98.31 481 TYR A CA 1
ATOM 3741 C C . TYR A 1 481 ? -12.291 -1.618 16.647 1.00 98.31 481 TYR A C 1
ATOM 3743 O O . TYR A 1 481 ? -12.995 -0.629 16.430 1.00 98.31 481 TYR A O 1
ATOM 3751 N N . MET A 1 482 ? -11.610 -2.198 15.656 1.00 98.06 482 MET A N 1
ATOM 3752 C CA . MET A 1 482 ? -11.628 -1.688 14.282 1.00 98.06 482 MET A CA 1
ATOM 3753 C C . MET A 1 482 ? -13.041 -1.683 13.689 1.00 98.06 482 MET A C 1
ATOM 3755 O O . MET A 1 482 ? -13.418 -0.704 13.048 1.00 98.06 482 MET A O 1
ATOM 3759 N N . ILE A 1 483 ? -13.863 -2.700 13.955 1.00 97.25 483 ILE A N 1
ATOM 3760 C CA . ILE A 1 483 ? -15.265 -2.742 13.504 1.00 97.25 483 ILE A CA 1
ATOM 3761 C C . ILE A 1 483 ? -16.071 -1.532 14.016 1.00 97.25 483 ILE A C 1
ATOM 3763 O O . ILE A 1 483 ? -16.954 -1.033 13.315 1.00 97.25 483 ILE A O 1
ATOM 3767 N N . ASN A 1 484 ? -15.737 -1.008 15.198 1.00 97.25 484 ASN A N 1
ATOM 3768 C CA . ASN A 1 484 ? -16.434 0.119 15.822 1.00 97.25 484 ASN A CA 1
ATOM 3769 C C . ASN A 1 484 ? -15.841 1.498 15.487 1.00 97.25 484 ASN A C 1
ATOM 3771 O O . ASN A 1 484 ? -16.566 2.500 15.511 1.00 97.25 484 ASN A O 1
ATOM 3775 N N . TYR A 1 485 ? -14.548 1.573 15.156 1.00 97.56 485 TYR A N 1
ATOM 3776 C CA . TYR A 1 485 ? -13.838 2.851 15.026 1.00 97.56 485 TYR A CA 1
ATOM 3777 C C . TYR A 1 485 ? -13.158 3.089 13.669 1.00 97.56 485 TYR A C 1
ATOM 3779 O O . TYR A 1 485 ? -12.963 4.254 13.299 1.00 97.56 485 TYR A O 1
ATOM 3787 N N . ALA A 1 486 ? -12.861 2.047 12.886 1.00 97.50 486 ALA A N 1
ATOM 3788 C CA . ALA A 1 486 ? -12.218 2.183 11.580 1.00 97.50 486 ALA A CA 1
ATOM 3789 C C . ALA A 1 486 ? -13.209 2.737 10.545 1.00 97.50 486 ALA A C 1
ATOM 3791 O O . ALA A 1 486 ? -13.992 2.028 9.911 1.00 97.50 486 ALA A O 1
ATOM 3792 N N . ARG A 1 487 ? -13.171 4.056 10.343 1.00 96.44 487 ARG A N 1
ATOM 3793 C CA . ARG A 1 487 ? -14.090 4.768 9.438 1.00 96.44 487 ARG A CA 1
ATOM 3794 C C . ARG A 1 487 ? -14.028 4.264 7.995 1.00 96.44 487 ARG A C 1
ATOM 3796 O O . ARG A 1 487 ? -15.057 4.290 7.322 1.00 96.44 487 ARG A O 1
ATOM 3803 N N . SER A 1 488 ? -12.849 3.831 7.545 1.00 96.12 488 SER A N 1
ATOM 3804 C CA . SER A 1 488 ? -12.618 3.262 6.213 1.00 96.12 488 SER A CA 1
ATOM 3805 C C . SER A 1 488 ? -13.317 1.916 6.003 1.00 96.12 488 SER A C 1
ATOM 3807 O O . SER A 1 488 ? -13.554 1.554 4.861 1.00 96.12 488 SER A O 1
ATOM 3809 N N . LEU A 1 489 ? -13.709 1.214 7.074 1.00 95.94 489 LEU A N 1
ATOM 3810 C CA . LEU A 1 489 ? -14.575 0.031 7.027 1.00 95.94 489 LEU A CA 1
ATOM 3811 C C . LEU A 1 489 ? -16.060 0.414 7.143 1.00 95.94 489 LEU A C 1
ATOM 3813 O O . LEU A 1 489 ? -16.909 -0.079 6.407 1.00 95.94 489 LEU A O 1
ATOM 3817 N N . ILE A 1 490 ? -16.380 1.309 8.082 1.00 96.50 490 ILE A N 1
ATOM 3818 C CA . ILE A 1 490 ? -17.761 1.610 8.497 1.00 96.50 490 ILE A CA 1
ATOM 3819 C C . ILE A 1 490 ? -18.545 2.388 7.431 1.00 96.50 490 ILE A C 1
ATOM 3821 O O . ILE A 1 490 ? -19.738 2.148 7.234 1.00 96.50 490 ILE A O 1
ATOM 3825 N N . TYR A 1 491 ? -17.895 3.352 6.773 1.00 95.62 491 TYR A N 1
ATOM 3826 C CA . TYR A 1 491 ? -18.545 4.319 5.878 1.00 95.62 491 TYR A CA 1
ATOM 3827 C C . TYR A 1 491 ? -18.250 4.066 4.396 1.00 95.62 491 TYR A C 1
ATOM 3829 O O . TYR A 1 491 ? -18.322 4.991 3.587 1.00 95.62 491 TYR A O 1
ATOM 3837 N N . THR A 1 492 ? -17.924 2.825 4.040 1.00 95.56 492 THR A N 1
ATOM 3838 C CA . THR A 1 492 ? -17.713 2.393 2.656 1.00 95.56 492 THR A CA 1
ATOM 3839 C C . THR A 1 492 ? -18.583 1.185 2.340 1.00 95.56 492 THR A C 1
ATOM 3841 O O . THR A 1 492 ? -18.910 0.412 3.235 1.00 95.56 492 THR A O 1
ATOM 3844 N N . THR A 1 493 ? -18.959 1.013 1.074 1.00 96.25 493 THR A N 1
ATOM 3845 C CA . THR A 1 493 ? -19.639 -0.214 0.628 1.00 96.25 493 THR A CA 1
ATOM 3846 C C . THR A 1 493 ? -18.635 -1.359 0.634 1.00 96.25 493 THR A C 1
ATOM 3848 O O . THR A 1 493 ? -17.517 -1.174 0.167 1.00 96.25 493 THR A O 1
ATOM 3851 N N . SER A 1 494 ? -19.004 -2.520 1.166 1.00 95.19 494 SER A N 1
ATOM 3852 C CA . SER A 1 494 ? -18.106 -3.675 1.297 1.00 95.19 494 SER A CA 1
ATOM 3853 C C . SER A 1 494 ? -17.694 -4.244 -0.061 1.00 95.19 494 SER A C 1
ATOM 3855 O O . SER A 1 494 ? -18.421 -4.062 -1.042 1.00 95.19 494 SER A O 1
ATOM 3857 N N . LEU A 1 495 ? -16.603 -5.019 -0.103 1.00 95.69 495 LEU A N 1
ATOM 3858 C CA . LEU A 1 495 ? -16.223 -5.814 -1.278 1.00 95.69 495 LEU A CA 1
ATOM 3859 C C . LEU A 1 495 ? -17.435 -6.555 -1.856 1.00 95.69 495 LEU A C 1
ATOM 3861 O O . LEU A 1 495 ? -18.221 -7.129 -1.100 1.00 95.69 495 LEU A O 1
ATOM 3865 N N . SER A 1 496 ? -17.576 -6.529 -3.183 1.00 95.88 496 SER A N 1
ATOM 3866 C CA . SER A 1 496 ? -18.585 -7.313 -3.897 1.00 95.88 496 SER A CA 1
ATOM 3867 C C . SER A 1 496 ? -18.337 -8.810 -3.728 1.00 95.88 496 SER A C 1
ATOM 3869 O O . SER A 1 496 ? -17.204 -9.238 -3.491 1.00 95.88 496 SER A O 1
ATOM 3871 N N . TYR A 1 497 ? -19.383 -9.615 -3.912 1.00 96.44 497 TYR A N 1
ATOM 3872 C CA . TYR A 1 497 ? -19.263 -11.067 -3.813 1.00 96.44 497 TYR A CA 1
ATOM 3873 C C . TYR A 1 497 ? -18.329 -11.636 -4.889 1.00 96.44 497 TYR A C 1
ATOM 3875 O O . TYR A 1 497 ? -17.493 -12.478 -4.581 1.00 96.44 497 TYR A O 1
ATOM 3883 N N . ALA A 1 498 ? -18.339 -11.084 -6.107 1.00 96.81 498 ALA A N 1
ATOM 3884 C CA . ALA A 1 498 ? -17.367 -11.429 -7.147 1.00 96.81 498 ALA A CA 1
ATOM 3885 C C . ALA A 1 498 ? -15.907 -11.221 -6.704 1.00 96.81 498 ALA A C 1
ATOM 3887 O O . ALA A 1 498 ? -15.058 -12.058 -7.003 1.00 96.81 498 ALA A O 1
ATOM 3888 N N . ASN A 1 499 ? -15.603 -10.150 -5.959 1.00 96.88 499 ASN A N 1
ATOM 3889 C CA . ASN A 1 499 ? -14.245 -9.915 -5.454 1.00 96.88 499 ASN A CA 1
ATOM 3890 C C . ASN A 1 499 ? -13.856 -10.912 -4.354 1.00 96.88 499 ASN A C 1
ATOM 3892 O O . ASN A 1 499 ? -12.701 -11.329 -4.300 1.00 96.88 499 ASN A O 1
ATOM 3896 N N . ILE A 1 500 ? -14.807 -11.317 -3.507 1.00 97.25 500 ILE A N 1
ATOM 3897 C CA . ILE A 1 500 ? -14.595 -12.373 -2.505 1.00 97.25 500 ILE A CA 1
ATOM 3898 C C . ILE A 1 500 ? -14.296 -13.700 -3.200 1.00 97.25 500 ILE A C 1
ATOM 3900 O O . ILE A 1 500 ? -13.290 -14.330 -2.897 1.00 97.25 500 ILE A O 1
ATOM 3904 N N . ILE A 1 501 ? -15.117 -14.078 -4.181 1.00 97.56 501 ILE A N 1
ATOM 3905 C CA . ILE A 1 501 ? -14.958 -15.312 -4.958 1.00 97.56 501 ILE A CA 1
ATOM 3906 C C . ILE A 1 501 ? -13.611 -15.329 -5.697 1.00 97.56 501 ILE A C 1
ATOM 3908 O O . ILE A 1 501 ? -12.937 -16.359 -5.729 1.00 97.56 501 ILE A O 1
ATOM 3912 N N . ALA A 1 502 ? -13.194 -14.191 -6.263 1.00 97.62 502 ALA A N 1
ATOM 3913 C CA . ALA A 1 502 ? -11.882 -14.047 -6.889 1.00 97.62 502 ALA A CA 1
ATOM 3914 C C . ALA A 1 502 ? -10.746 -14.258 -5.879 1.00 97.62 502 ALA A C 1
ATOM 3916 O O . ALA A 1 502 ? -9.841 -15.044 -6.144 1.00 97.62 502 ALA A O 1
ATOM 3917 N N . ALA A 1 503 ? -10.819 -13.623 -4.703 1.00 97.69 503 ALA A N 1
ATOM 3918 C CA . ALA A 1 503 ? -9.830 -13.827 -3.648 1.00 97.69 503 ALA A CA 1
ATOM 3919 C C . ALA A 1 503 ? -9.777 -15.299 -3.211 1.00 97.69 503 ALA A C 1
ATOM 3921 O O . ALA A 1 503 ? -8.695 -15.877 -3.142 1.00 97.69 503 ALA A O 1
ATOM 3922 N N . GLU A 1 504 ? -10.926 -15.936 -2.983 1.00 97.25 504 GLU A N 1
ATOM 3923 C CA . GLU A 1 504 ? -10.996 -17.354 -2.629 1.00 97.25 504 GLU A CA 1
ATOM 3924 C C . GLU A 1 504 ? -10.345 -18.270 -3.667 1.00 97.25 504 GLU A C 1
ATOM 3926 O O . GLU A 1 504 ? -9.624 -19.192 -3.291 1.00 97.25 504 GLU A O 1
ATOM 3931 N N . ALA A 1 505 ? -10.586 -18.028 -4.959 1.00 97.62 505 ALA A N 1
ATOM 3932 C CA . ALA A 1 505 ? -9.959 -18.790 -6.035 1.00 97.62 505 ALA A CA 1
ATOM 3933 C C . ALA A 1 505 ? -8.430 -18.629 -6.021 1.00 97.62 505 ALA A C 1
ATOM 3935 O O . ALA A 1 505 ? -7.707 -19.613 -6.152 1.00 97.62 505 ALA A O 1
ATOM 3936 N N . SER A 1 506 ? -7.927 -17.419 -5.777 1.00 97.12 506 SER A N 1
ATOM 3937 C CA . SER A 1 506 ? -6.486 -17.176 -5.663 1.00 97.12 506 SER A CA 1
ATOM 3938 C C . SER A 1 506 ? -5.868 -17.833 -4.428 1.00 97.12 506 SER A C 1
ATOM 3940 O O . SER A 1 506 ? -4.764 -18.367 -4.502 1.00 97.12 506 SER A O 1
ATOM 3942 N N . PHE A 1 507 ? -6.575 -17.857 -3.293 1.00 96.94 507 PHE A N 1
ATOM 3943 C CA . PHE A 1 507 ? -6.119 -18.589 -2.107 1.00 96.94 507 PHE A CA 1
ATOM 3944 C C . PHE A 1 507 ? -6.172 -20.113 -2.292 1.00 96.94 507 PHE A C 1
ATOM 3946 O O . PHE A 1 507 ? -5.437 -20.820 -1.603 1.00 96.94 507 PHE A O 1
ATOM 3953 N N . ASP A 1 508 ? -7.014 -20.645 -3.184 1.00 96.00 508 ASP A N 1
ATOM 3954 C CA . ASP A 1 508 ? -6.977 -22.073 -3.532 1.00 96.00 508 ASP A CA 1
ATOM 3955 C C . ASP A 1 508 ? -5.649 -22.414 -4.231 1.00 96.00 508 ASP A C 1
ATOM 3957 O O . ASP A 1 508 ? -5.012 -23.395 -3.855 1.00 96.00 508 ASP A O 1
ATOM 3961 N N . MET A 1 509 ? -5.168 -21.541 -5.127 1.00 95.62 509 MET A N 1
ATOM 3962 C CA . MET A 1 509 ? -3.878 -21.711 -5.818 1.00 95.62 509 MET A CA 1
ATOM 3963 C C . MET A 1 509 ? -2.654 -21.639 -4.897 1.00 95.62 509 MET A C 1
ATOM 3965 O O . MET A 1 509 ? -1.588 -22.170 -5.215 1.00 95.62 509 MET A O 1
ATOM 3969 N N . LEU A 1 510 ? -2.767 -20.944 -3.761 1.00 94.81 510 LEU A N 1
ATOM 3970 C CA . LEU A 1 510 ? -1.737 -20.987 -2.720 1.00 94.81 510 LEU A CA 1
ATOM 3971 C C . LEU A 1 510 ? -1.693 -22.363 -2.058 1.00 94.81 510 LEU A C 1
ATOM 3973 O O . LEU A 1 510 ? -0.614 -22.919 -1.857 1.00 94.81 510 LEU A O 1
ATOM 3977 N N . LYS A 1 511 ? -2.870 -22.921 -1.763 1.00 93.06 511 LYS A N 1
ATOM 3978 C CA . LYS A 1 511 ? -3.023 -24.183 -1.039 1.00 93.06 511 LYS A CA 1
ATOM 3979 C C . LYS A 1 511 ? -2.707 -25.413 -1.893 1.00 93.06 511 LYS A C 1
ATOM 3981 O O . LYS A 1 511 ? -2.174 -26.382 -1.365 1.00 93.06 511 LYS A O 1
ATOM 3986 N N . ASP A 1 512 ? -3.025 -25.394 -3.185 1.00 93.25 512 ASP A N 1
ATOM 3987 C CA . ASP A 1 512 ? -2.735 -26.511 -4.099 1.00 93.25 512 ASP A CA 1
ATOM 3988 C C . ASP A 1 512 ? -1.268 -26.565 -4.575 1.00 93.25 512 ASP A C 1
ATOM 3990 O O . ASP A 1 512 ? -0.867 -27.508 -5.255 1.00 93.25 512 ASP A O 1
ATOM 3994 N N . GLY A 1 513 ? -0.453 -25.575 -4.191 1.00 93.50 513 GLY A N 1
ATOM 3995 C CA . GLY A 1 513 ? 0.973 -25.501 -4.506 1.00 93.50 513 GLY A CA 1
ATOM 3996 C C . GLY A 1 513 ? 1.307 -24.815 -5.835 1.00 93.50 513 GLY A C 1
ATOM 3997 O O . GLY A 1 513 ? 2.483 -24.525 -6.074 1.00 93.50 513 GLY A O 1
ATOM 3998 N N . THR A 1 514 ? 0.317 -24.468 -6.664 1.00 94.94 514 THR A N 1
ATOM 3999 C CA . THR A 1 514 ? 0.540 -23.798 -7.957 1.00 94.94 514 THR A CA 1
ATOM 4000 C C . THR A 1 514 ? 1.280 -22.474 -7.780 1.00 94.94 514 THR A C 1
ATOM 4002 O O . THR A 1 514 ? 2.304 -22.228 -8.419 1.00 94.94 514 THR A O 1
ATOM 4005 N N . ALA A 1 515 ? 0.816 -21.632 -6.855 1.00 94.75 515 ALA A N 1
ATOM 4006 C CA . ALA A 1 515 ? 1.453 -20.351 -6.563 1.00 94.75 515 ALA A CA 1
ATOM 4007 C C . ALA A 1 515 ? 2.864 -20.512 -5.968 1.00 94.75 515 ALA A C 1
ATOM 4009 O O . ALA A 1 515 ? 3.734 -19.682 -6.219 1.00 94.75 515 ALA A O 1
ATOM 4010 N N . SER A 1 516 ? 3.124 -21.606 -5.243 1.00 96.00 516 SER A N 1
ATOM 4011 C CA . SER A 1 516 ? 4.457 -21.896 -4.697 1.00 96.00 516 SER A CA 1
ATOM 4012 C C . SER A 1 516 ? 5.469 -22.211 -5.805 1.00 96.00 516 SER A C 1
ATOM 4014 O O . SER A 1 516 ? 6.621 -21.786 -5.719 1.00 96.00 516 SER A O 1
ATOM 4016 N N . HIS A 1 517 ? 5.059 -22.919 -6.864 1.00 96.75 517 HIS A N 1
ATOM 4017 C CA . HIS A 1 517 ? 5.910 -23.136 -8.040 1.00 96.75 517 HIS A CA 1
ATOM 4018 C C . HIS A 1 517 ? 6.201 -21.820 -8.777 1.00 96.75 517 HIS A C 1
ATOM 4020 O O . HIS A 1 517 ? 7.359 -21.524 -9.076 1.00 96.75 517 HIS A O 1
ATOM 4026 N N . LEU A 1 518 ? 5.167 -21.000 -8.990 1.00 97.81 518 LEU A N 1
ATOM 4027 C CA . LEU A 1 518 ? 5.285 -19.684 -9.625 1.00 97.81 518 LEU A CA 1
ATOM 4028 C C . LEU A 1 518 ? 6.207 -18.744 -8.833 1.00 97.81 518 LEU A C 1
ATOM 4030 O O . LEU A 1 518 ? 7.064 -18.092 -9.424 1.00 97.81 518 LEU A O 1
ATOM 4034 N N . SER A 1 519 ? 6.087 -18.721 -7.502 1.00 97.81 519 SER A N 1
ATOM 4035 C CA . SER A 1 519 ? 6.962 -17.928 -6.631 1.00 97.81 519 SER A CA 1
ATOM 4036 C C . SER A 1 519 ? 8.426 -18.366 -6.746 1.00 97.81 519 SER A C 1
ATOM 4038 O O . SER A 1 519 ? 9.302 -17.534 -6.966 1.00 97.81 519 SER A O 1
ATOM 4040 N N . LYS A 1 520 ? 8.718 -19.675 -6.693 1.00 97.12 520 LYS A N 1
ATOM 4041 C CA . LYS A 1 520 ? 10.093 -20.185 -6.859 1.00 97.12 520 LYS A CA 1
ATOM 4042 C C . LYS A 1 520 ? 10.706 -19.776 -8.197 1.00 97.12 520 LYS A C 1
ATOM 4044 O O . LYS A 1 520 ? 11.863 -19.361 -8.236 1.00 97.12 520 LYS A O 1
ATOM 4049 N N . HIS A 1 521 ? 9.935 -19.873 -9.279 1.00 97.94 521 HIS A N 1
ATOM 4050 C CA . HIS A 1 521 ? 10.386 -19.441 -10.601 1.00 97.94 521 HIS A CA 1
ATOM 4051 C C . HIS A 1 521 ? 10.639 -17.929 -10.650 1.00 97.94 521 HIS A C 1
ATOM 4053 O O . HIS A 1 521 ? 11.730 -17.518 -11.042 1.00 97.94 521 HIS A O 1
ATOM 4059 N N . LEU A 1 522 ? 9.705 -17.110 -10.156 1.00 98.19 522 LEU A N 1
ATOM 4060 C CA . LEU A 1 522 ? 9.873 -15.658 -10.021 1.00 98.19 522 LEU A CA 1
ATOM 4061 C C . LEU A 1 522 ? 11.167 -15.295 -9.280 1.00 98.19 522 LEU A C 1
ATOM 4063 O O . LEU A 1 522 ? 11.963 -14.501 -9.774 1.00 98.19 522 LEU A O 1
ATOM 4067 N N . LEU A 1 523 ? 11.400 -15.896 -8.113 1.00 96.69 523 LEU A N 1
ATOM 4068 C CA . LEU A 1 523 ? 12.588 -15.619 -7.309 1.00 96.69 523 LEU A CA 1
ATOM 4069 C C . LEU A 1 523 ? 13.877 -16.068 -8.014 1.00 96.69 523 LEU A C 1
ATOM 4071 O O . LEU A 1 523 ? 14.899 -15.391 -7.910 1.00 96.69 523 LEU A O 1
ATOM 4075 N N . SER A 1 524 ? 13.832 -17.155 -8.792 1.00 97.19 524 SER A N 1
ATOM 4076 C CA . SER A 1 524 ? 14.965 -17.568 -9.630 1.00 97.19 524 SER A CA 1
ATOM 4077 C C . SER A 1 524 ? 15.267 -16.562 -10.748 1.00 97.19 524 SER A C 1
ATOM 4079 O O . SER A 1 524 ? 16.435 -16.308 -11.040 1.00 97.19 524 SER A O 1
ATOM 4081 N N . LEU A 1 525 ? 14.238 -15.935 -11.332 1.00 97.88 525 LEU A N 1
ATOM 4082 C CA . LEU A 1 525 ? 14.409 -14.868 -12.320 1.00 97.88 525 LEU A CA 1
ATOM 4083 C C . LEU A 1 525 ? 14.968 -13.596 -11.687 1.00 97.88 525 LEU A C 1
ATOM 4085 O O . LEU A 1 525 ? 15.784 -12.929 -12.315 1.00 97.88 525 LEU A O 1
ATOM 4089 N N . SER A 1 526 ? 14.573 -13.274 -10.453 1.00 96.50 526 SER A N 1
ATOM 4090 C CA . SER A 1 526 ? 15.150 -12.161 -9.693 1.00 96.50 526 SER A CA 1
ATOM 4091 C C . SER A 1 526 ? 16.648 -12.319 -9.492 1.00 96.50 526 SER A C 1
ATOM 4093 O O . SER A 1 526 ? 17.389 -11.388 -9.796 1.00 96.50 526 SER A O 1
ATOM 4095 N N . VAL A 1 527 ? 17.093 -13.496 -9.040 1.00 95.38 527 VAL A N 1
ATOM 4096 C CA . VAL A 1 527 ? 18.527 -13.805 -8.914 1.00 95.38 527 VAL A CA 1
ATOM 4097 C C . VAL A 1 527 ? 19.209 -13.730 -10.278 1.00 95.38 527 VAL A C 1
ATOM 4099 O O . VAL A 1 527 ? 20.257 -13.109 -10.409 1.00 95.38 527 VAL A O 1
ATOM 4102 N N . TYR A 1 528 ? 18.596 -14.311 -11.312 1.00 96.75 528 TYR A N 1
ATOM 4103 C CA . TYR A 1 528 ? 19.152 -14.280 -12.662 1.00 96.75 528 TYR A CA 1
ATOM 4104 C C . TYR A 1 528 ? 19.331 -12.847 -13.187 1.00 96.75 528 TYR A C 1
ATOM 4106 O O . TYR A 1 528 ? 20.403 -12.514 -13.678 1.00 96.75 528 TYR A O 1
ATOM 4114 N N . LEU A 1 529 ? 18.329 -11.973 -13.039 1.00 96.50 529 LEU A N 1
ATOM 4115 C CA . LEU A 1 529 ? 18.428 -10.576 -13.465 1.00 96.50 529 LEU A CA 1
ATOM 4116 C C . LEU A 1 529 ? 19.537 -9.837 -12.711 1.00 96.50 529 LEU A C 1
ATOM 4118 O O . LEU A 1 529 ? 20.341 -9.157 -13.345 1.00 96.50 529 LEU A O 1
ATOM 4122 N N . THR A 1 530 ? 19.591 -9.941 -11.379 1.00 95.25 530 THR A N 1
ATOM 4123 C CA . THR A 1 530 ? 20.581 -9.187 -10.598 1.00 95.25 530 THR A CA 1
ATOM 4124 C C . THR A 1 530 ? 22.001 -9.672 -10.866 1.00 95.25 530 THR A C 1
ATOM 4126 O O . THR A 1 530 ? 22.884 -8.835 -11.054 1.00 95.25 530 THR A O 1
ATOM 4129 N N . THR A 1 531 ? 22.228 -10.985 -10.974 1.00 94.44 531 THR A N 1
ATOM 4130 C CA . THR A 1 531 ? 23.537 -11.546 -11.340 1.00 94.44 531 THR A CA 1
ATOM 4131 C C . THR A 1 531 ? 23.947 -11.121 -12.749 1.00 94.44 531 THR A C 1
ATOM 4133 O O . THR A 1 531 ? 25.002 -10.515 -12.913 1.00 94.44 531 THR A O 1
ATOM 4136 N N . THR A 1 532 ? 23.102 -11.359 -13.756 1.00 96.38 532 THR A N 1
ATOM 4137 C CA . THR A 1 532 ? 23.442 -11.078 -15.159 1.00 96.38 532 THR A CA 1
ATOM 4138 C C . THR A 1 532 ? 23.645 -9.588 -15.415 1.00 96.38 532 THR A C 1
ATOM 4140 O O . THR A 1 532 ? 24.579 -9.212 -16.122 1.00 96.38 532 THR A O 1
ATOM 4143 N N . LEU A 1 533 ? 22.816 -8.720 -14.825 1.00 96.25 533 LEU A N 1
ATOM 4144 C CA . LEU A 1 533 ? 22.984 -7.275 -14.964 1.00 96.25 533 LEU A CA 1
ATOM 4145 C C . LEU A 1 533 ? 24.260 -6.786 -14.274 1.00 96.25 533 LEU A C 1
ATOM 4147 O O . LEU A 1 533 ? 24.962 -5.966 -14.854 1.00 96.25 533 LEU A O 1
ATOM 4151 N N . THR A 1 534 ? 24.585 -7.294 -13.081 1.00 94.94 534 THR A N 1
ATOM 4152 C CA . THR A 1 534 ? 25.827 -6.918 -12.382 1.00 94.94 534 THR A CA 1
ATOM 4153 C C . THR A 1 534 ? 27.051 -7.292 -13.215 1.00 94.94 534 THR A C 1
ATOM 4155 O O . THR A 1 534 ? 27.855 -6.416 -13.516 1.00 94.94 534 THR A O 1
ATOM 4158 N N . SER A 1 535 ? 27.138 -8.544 -13.682 1.00 95.38 535 SER A N 1
ATOM 4159 C CA . SER A 1 535 ? 28.248 -8.991 -14.535 1.00 95.38 535 SER A CA 1
ATOM 4160 C C . SER A 1 535 ? 28.325 -8.207 -15.847 1.00 95.38 535 SER A C 1
ATOM 4162 O O . SER A 1 535 ? 29.398 -7.769 -16.237 1.00 95.38 535 SER A O 1
ATOM 4164 N N . SER A 1 536 ? 27.188 -7.930 -16.494 1.00 97.25 536 SER A N 1
ATOM 4165 C CA . SER A 1 536 ? 27.183 -7.169 -17.754 1.00 97.25 536 SER A CA 1
ATOM 4166 C C . SER A 1 536 ? 27.626 -5.713 -17.571 1.00 97.25 536 SER A C 1
ATOM 4168 O O . SER A 1 536 ? 28.253 -5.148 -18.463 1.00 97.25 536 SER A O 1
ATOM 4170 N N . LEU A 1 537 ? 27.303 -5.080 -16.436 1.00 96.56 537 LEU A N 1
ATOM 4171 C CA . LEU A 1 537 ? 27.776 -3.726 -16.128 1.00 96.56 537 LEU A CA 1
ATOM 4172 C C . LEU A 1 537 ? 29.302 -3.698 -15.965 1.00 96.56 537 LEU A C 1
ATOM 4174 O O . LEU A 1 537 ? 29.938 -2.757 -16.440 1.00 96.56 537 LEU A O 1
ATOM 4178 N N . GLU A 1 538 ? 29.875 -4.728 -15.338 1.00 95.44 538 GLU A N 1
ATOM 4179 C CA . GLU A 1 538 ? 31.324 -4.892 -15.177 1.00 95.44 538 GLU A CA 1
ATOM 4180 C C . GLU A 1 538 ? 32.014 -5.171 -16.520 1.00 95.44 538 GLU A C 1
ATOM 4182 O O . GLU A 1 538 ? 32.922 -4.431 -16.900 1.00 95.44 538 GLU A O 1
ATOM 4187 N N . ASP A 1 539 ? 31.531 -6.154 -17.287 1.00 97.12 539 ASP A N 1
ATOM 4188 C CA . ASP A 1 539 ? 32.101 -6.556 -18.582 1.00 97.12 539 ASP A CA 1
ATOM 4189 C C . ASP A 1 539 ? 32.128 -5.398 -19.595 1.00 97.12 539 ASP A C 1
ATOM 4191 O O . ASP A 1 539 ? 33.092 -5.219 -20.344 1.00 97.12 539 ASP A O 1
ATOM 4195 N N . HIS A 1 540 ? 31.083 -4.564 -19.596 1.00 96.81 540 HIS A N 1
ATOM 4196 C CA . HIS A 1 540 ? 30.971 -3.394 -20.472 1.00 96.81 540 HIS A CA 1
ATOM 4197 C C . HIS A 1 540 ? 31.587 -2.114 -19.878 1.00 96.81 540 HIS A C 1
ATOM 4199 O O . HIS A 1 540 ? 31.503 -1.053 -20.499 1.00 96.81 540 HIS A O 1
ATOM 4205 N N . ASN A 1 541 ? 32.230 -2.188 -18.706 1.00 95.88 541 ASN A N 1
ATOM 4206 C CA . ASN A 1 541 ? 32.839 -1.050 -18.007 1.00 95.88 541 ASN A CA 1
ATOM 4207 C C . ASN A 1 541 ? 31.870 0.135 -17.801 1.00 95.88 541 ASN A C 1
ATOM 4209 O O . ASN A 1 541 ? 32.253 1.306 -17.912 1.00 95.88 541 ASN A O 1
ATOM 4213 N N . ILE A 1 542 ? 30.597 -0.153 -17.509 1.00 96.94 542 ILE A N 1
ATOM 4214 C CA . ILE A 1 542 ? 29.588 0.875 -17.247 1.00 96.94 542 ILE A CA 1
ATOM 4215 C C . ILE A 1 542 ? 29.804 1.434 -15.833 1.00 96.94 542 ILE A C 1
ATOM 4217 O O . ILE A 1 542 ? 29.769 0.684 -14.857 1.00 96.94 542 ILE A O 1
ATOM 4221 N N . PRO A 1 543 ? 30.005 2.754 -15.669 1.00 94.75 543 PRO A N 1
ATOM 4222 C CA . PRO A 1 543 ? 30.271 3.325 -14.359 1.00 94.75 543 PRO A CA 1
ATOM 4223 C C . PRO A 1 543 ? 29.022 3.278 -13.470 1.00 94.75 543 PRO A C 1
ATOM 4225 O O . PRO A 1 543 ? 27.921 3.642 -13.894 1.00 94.75 543 PRO A O 1
ATOM 4228 N N . SER A 1 544 ? 29.214 2.942 -12.192 1.00 93.12 544 SER A N 1
ATOM 4229 C CA . SER A 1 544 ? 28.145 2.867 -11.180 1.00 93.12 544 SER A CA 1
ATOM 4230 C C . SER A 1 544 ? 27.403 4.192 -10.951 1.00 93.12 544 SER A C 1
ATOM 4232 O O . SER A 1 544 ? 26.272 4.207 -10.459 1.00 93.12 544 SER A O 1
ATOM 4234 N N . THR A 1 545 ? 28.022 5.313 -11.339 1.00 92.69 545 THR A N 1
ATOM 4235 C CA . THR A 1 545 ? 27.423 6.654 -11.331 1.00 92.69 545 THR A CA 1
ATOM 4236 C C . THR A 1 545 ? 26.350 6.845 -12.405 1.00 92.69 545 THR A C 1
ATOM 4238 O O . THR A 1 545 ? 25.505 7.729 -12.255 1.00 92.69 545 THR A O 1
ATOM 4241 N N . LEU A 1 546 ? 26.362 6.037 -13.472 1.00 94.44 546 LEU A N 1
ATOM 4242 C CA . LEU A 1 546 ? 25.378 6.081 -14.555 1.00 94.44 546 LEU A CA 1
ATOM 4243 C C . LEU A 1 546 ? 24.280 5.029 -14.372 1.00 94.44 546 LEU A C 1
ATOM 4245 O O . LEU A 1 546 ? 23.095 5.361 -14.480 1.00 94.44 546 LEU A O 1
ATOM 4249 N N . VAL A 1 547 ? 24.673 3.784 -14.096 1.00 95.69 547 VAL A N 1
ATOM 4250 C CA . VAL A 1 547 ? 23.760 2.676 -13.794 1.00 95.69 547 VAL A CA 1
ATOM 4251 C C . VAL A 1 547 ? 24.318 1.868 -12.634 1.00 95.69 547 VAL A C 1
ATOM 4253 O O . VAL A 1 547 ? 25.461 1.429 -12.668 1.00 95.69 547 VAL A O 1
ATOM 4256 N N . SER A 1 548 ? 23.494 1.633 -11.621 1.00 93.69 548 SER A N 1
ATOM 4257 C CA . SER A 1 548 ? 23.804 0.702 -10.537 1.00 93.69 548 SER A CA 1
ATOM 4258 C C . SER A 1 548 ? 22.549 -0.003 -10.037 1.00 93.69 548 SER A C 1
ATOM 4260 O O . SER A 1 548 ? 21.418 0.426 -10.282 1.00 93.69 548 SER A O 1
ATOM 4262 N N . LEU A 1 549 ? 22.752 -1.112 -9.333 1.00 90.88 549 LEU A N 1
ATOM 4263 C CA . LEU A 1 549 ? 21.715 -1.780 -8.558 1.00 90.88 549 LEU A CA 1
ATOM 4264 C C . LEU A 1 549 ? 21.791 -1.343 -7.096 1.00 90.88 549 LEU A C 1
ATOM 4266 O O . LEU A 1 549 ? 22.829 -0.885 -6.616 1.00 90.88 549 LEU A O 1
ATOM 4270 N N . HIS A 1 550 ? 20.680 -1.475 -6.375 1.00 83.69 550 HIS A N 1
ATOM 4271 C CA . HIS A 1 550 ? 20.681 -1.187 -4.945 1.00 83.69 550 HIS A CA 1
ATOM 4272 C C . HIS A 1 550 ? 21.529 -2.238 -4.199 1.00 83.69 550 HIS A C 1
ATOM 4274 O O . HIS A 1 550 ? 21.354 -3.428 -4.466 1.00 83.69 550 HIS A O 1
ATOM 4280 N N . PRO A 1 551 ? 22.394 -1.862 -3.237 1.00 75.56 551 PRO A N 1
ATOM 4281 C CA . PRO A 1 551 ? 23.274 -2.815 -2.554 1.00 75.56 551 PRO A CA 1
ATOM 4282 C C . PRO A 1 551 ? 22.541 -3.999 -1.914 1.00 75.56 551 PRO A C 1
ATOM 4284 O O . PRO A 1 551 ? 23.046 -5.109 -1.927 1.00 75.56 551 PRO A O 1
ATOM 4287 N N . SER A 1 552 ? 21.314 -3.798 -1.424 1.00 69.62 552 SER A N 1
ATOM 4288 C CA . SER A 1 552 ? 20.505 -4.877 -0.834 1.00 69.62 552 SER A CA 1
ATOM 4289 C C . SER A 1 552 ? 19.930 -5.878 -1.845 1.00 69.62 552 SER A C 1
ATOM 4291 O O . SER A 1 552 ? 19.284 -6.835 -1.433 1.00 69.62 552 SER A O 1
ATOM 4293 N N . THR A 1 553 ? 20.063 -5.623 -3.150 1.00 67.56 553 THR A N 1
ATOM 4294 C CA . THR A 1 553 ? 19.576 -6.519 -4.216 1.00 67.56 553 THR A CA 1
ATOM 4295 C C . THR A 1 553 ? 20.649 -7.480 -4.716 1.00 67.56 553 THR A C 1
ATOM 4297 O O . THR A 1 553 ? 20.365 -8.321 -5.570 1.00 67.56 553 THR A O 1
ATOM 4300 N N . THR A 1 554 ? 21.873 -7.384 -4.188 1.00 60.34 554 THR A N 1
ATOM 4301 C CA . THR A 1 554 ? 22.935 -8.328 -4.524 1.00 60.34 554 THR A CA 1
ATOM 4302 C C . THR A 1 554 ? 22.650 -9.689 -3.861 1.00 60.34 554 THR A C 1
ATOM 4304 O O . THR A 1 554 ? 22.264 -9.736 -2.690 1.00 60.34 554 THR A O 1
ATOM 4307 N N . PRO A 1 555 ? 22.807 -10.815 -4.583 1.00 53.09 555 PRO A N 1
ATOM 4308 C CA . PRO A 1 555 ? 22.362 -12.137 -4.118 1.00 53.09 555 PRO A C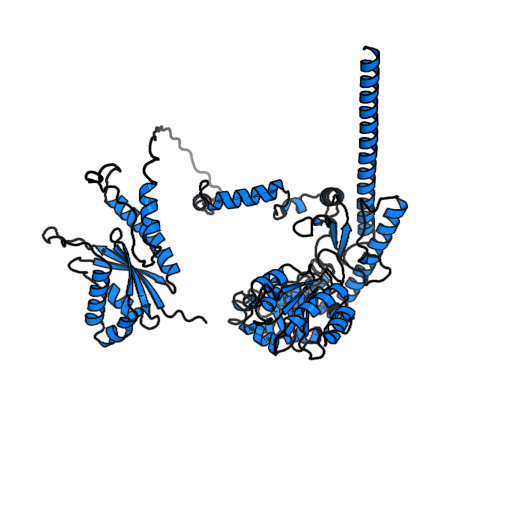A 1
ATOM 4309 C C . PRO A 1 555 ? 23.070 -12.686 -2.873 1.00 53.09 555 PRO A C 1
ATOM 4311 O O . PRO A 1 555 ? 22.645 -13.707 -2.343 1.00 53.09 555 PRO A O 1
ATOM 4314 N N . HIS A 1 556 ? 24.180 -12.081 -2.445 1.00 46.19 556 HIS A N 1
ATOM 4315 C CA . HIS A 1 556 ? 25.126 -12.755 -1.558 1.00 46.19 556 HIS A CA 1
ATOM 4316 C C . HIS A 1 556 ? 24.693 -12.841 -0.088 1.00 46.19 556 HIS A C 1
ATOM 4318 O O . HIS A 1 556 ? 25.264 -13.656 0.630 1.00 46.19 556 HIS A O 1
ATOM 4324 N N . GLU A 1 557 ? 23.678 -12.090 0.359 1.00 51.41 557 GLU A N 1
ATOM 4325 C CA . GLU A 1 557 ? 23.300 -12.069 1.787 1.00 51.41 557 GLU A CA 1
ATOM 4326 C C . GLU A 1 557 ? 21.788 -11.981 2.080 1.00 51.41 557 GLU A C 1
ATOM 4328 O O . GLU A 1 557 ? 21.389 -12.171 3.225 1.00 51.41 557 GLU A O 1
ATOM 4333 N N . ASN A 1 558 ? 20.920 -11.748 1.084 1.00 65.56 558 ASN A N 1
ATOM 4334 C CA . ASN A 1 558 ? 19.491 -11.476 1.311 1.00 65.56 558 ASN A CA 1
ATOM 4335 C C . ASN A 1 558 ? 18.566 -12.332 0.435 1.00 65.56 558 ASN A C 1
ATOM 4337 O O . ASN A 1 558 ? 18.925 -12.725 -0.675 1.00 65.56 558 ASN A O 1
ATOM 4341 N N . ASP A 1 559 ? 17.337 -12.572 0.909 1.00 87.25 559 ASP A N 1
ATOM 4342 C CA . ASP A 1 559 ? 16.283 -13.187 0.094 1.00 87.25 559 ASP A CA 1
ATOM 4343 C C . ASP A 1 559 ? 16.081 -12.395 -1.216 1.00 87.25 559 ASP A C 1
ATOM 4345 O O . ASP A 1 559 ? 16.063 -11.162 -1.182 1.00 87.25 559 ASP A O 1
ATOM 4349 N N . PRO A 1 560 ? 15.880 -13.046 -2.376 1.00 92.50 560 PRO A N 1
ATOM 4350 C CA . PRO A 1 560 ? 15.682 -12.338 -3.636 1.00 92.50 560 PRO A CA 1
ATOM 4351 C C . PRO A 1 560 ? 14.389 -11.516 -3.635 1.00 92.50 560 PRO A C 1
ATOM 4353 O O . PRO A 1 560 ? 13.341 -11.960 -3.159 1.00 92.50 560 PRO A O 1
ATOM 4356 N N . SER A 1 561 ? 14.452 -10.322 -4.226 1.00 94.75 561 SER A N 1
ATOM 4357 C CA . SER A 1 561 ? 13.308 -9.422 -4.390 1.00 94.75 561 SER A CA 1
ATOM 4358 C C . SER A 1 561 ? 12.793 -9.438 -5.832 1.00 94.75 561 SER A C 1
ATOM 4360 O O . SER A 1 561 ? 13.591 -9.313 -6.764 1.00 94.75 561 SER A O 1
ATOM 4362 N N . PRO A 1 562 ? 11.472 -9.542 -6.071 1.00 95.94 562 PRO A N 1
ATOM 4363 C CA . PRO A 1 562 ? 10.884 -9.352 -7.399 1.00 95.94 562 PRO A CA 1
ATOM 4364 C C . PRO A 1 562 ? 10.858 -7.881 -7.823 1.00 95.94 562 PRO A C 1
ATOM 4366 O O . PRO A 1 562 ? 10.516 -7.585 -8.964 1.00 95.94 562 PRO A O 1
ATOM 4369 N N . ILE A 1 563 ? 11.190 -6.956 -6.918 1.00 96.00 563 ILE A N 1
ATOM 4370 C CA . ILE A 1 563 ? 11.246 -5.518 -7.168 1.00 96.00 563 ILE A CA 1
ATOM 4371 C C . ILE A 1 563 ? 12.720 -5.126 -7.231 1.00 96.00 563 ILE A C 1
ATOM 4373 O O . ILE A 1 563 ? 13.409 -5.127 -6.215 1.00 96.00 563 ILE A O 1
ATOM 4377 N N . ILE A 1 564 ? 13.206 -4.785 -8.420 1.00 95.38 564 ILE A N 1
ATOM 4378 C CA . ILE A 1 564 ? 14.617 -4.483 -8.660 1.00 95.38 564 ILE A CA 1
ATOM 4379 C C . ILE A 1 564 ? 14.715 -3.039 -9.169 1.00 95.38 564 ILE A C 1
ATOM 4381 O O . ILE A 1 564 ? 14.344 -2.747 -10.309 1.00 95.38 564 ILE A O 1
ATOM 4385 N N . PRO A 1 565 ? 15.148 -2.082 -8.331 1.00 94.38 565 PRO A N 1
ATOM 4386 C CA . PRO A 1 565 ? 15.369 -0.720 -8.781 1.00 94.38 565 PRO A CA 1
ATOM 4387 C C . PRO A 1 565 ? 16.679 -0.616 -9.568 1.00 94.38 565 PRO A C 1
ATOM 4389 O O . PRO A 1 565 ? 17.758 -0.869 -9.037 1.00 94.38 565 PRO A O 1
ATOM 4392 N N . ILE A 1 566 ? 16.587 -0.157 -10.813 1.00 95.69 566 ILE A N 1
ATOM 4393 C CA . ILE A 1 566 ? 17.751 0.272 -11.589 1.00 95.69 566 ILE A CA 1
ATOM 4394 C C . ILE A 1 566 ? 17.996 1.745 -11.266 1.00 95.69 566 ILE A C 1
ATOM 4396 O O . ILE A 1 566 ? 17.188 2.616 -11.612 1.00 95.69 566 ILE A O 1
ATOM 4400 N N . LEU A 1 567 ? 19.086 2.016 -10.555 1.00 94.38 567 LEU A N 1
ATOM 4401 C CA . LEU A 1 567 ? 19.467 3.350 -10.111 1.00 94.38 567 LEU A CA 1
ATOM 4402 C C . LEU A 1 567 ? 20.195 4.069 -11.244 1.00 94.38 567 LEU A C 1
ATOM 4404 O O . LEU A 1 567 ? 21.152 3.551 -11.813 1.00 94.38 567 LEU A O 1
ATOM 4408 N N . THR A 1 568 ? 19.725 5.266 -11.582 1.00 93.81 568 THR A N 1
ATOM 4409 C CA . THR A 1 568 ? 20.333 6.098 -12.623 1.00 93.81 568 THR A CA 1
ATOM 4410 C C . THR A 1 568 ? 19.925 7.562 -12.435 1.00 93.81 568 THR A C 1
ATOM 4412 O O . THR A 1 568 ? 18.780 7.828 -12.056 1.00 93.81 568 THR A O 1
ATOM 4415 N N . PRO A 1 569 ? 20.794 8.544 -12.745 1.00 91.56 569 PRO A N 1
ATOM 4416 C CA . PRO A 1 569 ? 20.401 9.955 -12.792 1.00 91.56 569 PRO A CA 1
ATOM 4417 C C . PRO A 1 569 ? 19.412 10.269 -13.930 1.00 91.56 569 PRO A C 1
ATOM 4419 O O . PRO A 1 569 ? 18.852 11.368 -13.985 1.00 91.56 569 PRO A O 1
ATOM 4422 N N . HIS A 1 570 ? 19.179 9.328 -14.852 1.00 92.75 570 HIS A N 1
ATOM 4423 C CA . HIS A 1 570 ? 18.366 9.526 -16.052 1.00 92.75 570 HIS A CA 1
ATOM 4424 C C . HIS A 1 570 ? 17.251 8.472 -16.199 1.00 92.75 570 HIS A C 1
ATOM 4426 O O . HIS A 1 570 ? 17.133 7.835 -17.249 1.00 92.75 570 HIS A O 1
ATOM 4432 N N . PRO A 1 571 ? 16.348 8.312 -15.209 1.00 93.00 571 PRO A N 1
ATOM 4433 C CA . PRO A 1 571 ? 15.364 7.227 -15.228 1.00 93.00 571 PRO A CA 1
ATOM 4434 C C . PRO A 1 571 ? 14.343 7.366 -16.361 1.00 93.00 571 PRO A C 1
ATOM 4436 O O . PRO A 1 571 ? 13.866 6.372 -16.898 1.00 93.00 571 PRO A O 1
ATOM 4439 N N . ARG A 1 572 ? 13.982 8.597 -16.744 1.00 91.94 572 ARG A N 1
ATOM 4440 C CA . ARG A 1 572 ? 13.009 8.842 -17.820 1.00 91.94 572 ARG A CA 1
ATOM 4441 C C . ARG A 1 572 ? 13.591 8.546 -19.200 1.00 91.94 572 ARG A C 1
ATOM 4443 O O . ARG A 1 572 ? 12.904 7.848 -19.944 1.00 91.94 572 ARG A O 1
ATOM 4450 N N . PRO A 1 573 ? 14.810 9.013 -19.546 1.00 94.81 573 PRO A N 1
ATOM 4451 C CA . PRO A 1 573 ? 15.498 8.551 -20.746 1.00 94.81 573 PRO A CA 1
ATOM 4452 C C . PRO A 1 573 ? 15.606 7.028 -20.825 1.00 94.81 573 PRO A C 1
ATOM 4454 O O . PRO A 1 573 ? 15.162 6.468 -21.821 1.00 94.81 573 PRO A O 1
ATOM 4457 N N . LEU A 1 574 ? 16.075 6.360 -19.762 1.00 96.44 574 LEU A N 1
ATOM 4458 C CA . LEU A 1 574 ? 16.179 4.898 -19.743 1.00 96.44 574 LEU A CA 1
ATOM 4459 C C . LEU A 1 574 ? 14.811 4.227 -19.944 1.00 96.44 574 LEU A C 1
ATOM 4461 O O . LEU A 1 574 ? 14.656 3.382 -20.815 1.00 96.44 574 LEU A O 1
ATOM 4465 N N . SER A 1 575 ? 13.784 4.639 -19.198 1.00 94.56 575 SER A N 1
ATOM 4466 C CA . SER A 1 575 ? 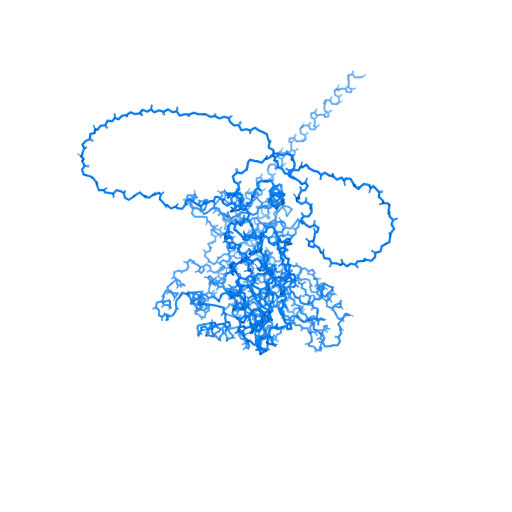12.430 4.086 -19.350 1.00 94.56 575 SER A CA 1
ATOM 4467 C C . SER A 1 575 ? 11.855 4.296 -20.758 1.00 94.56 575 SER A C 1
ATOM 4469 O O . SER A 1 575 ? 11.219 3.397 -21.301 1.00 94.56 575 SER A O 1
ATOM 4471 N N . THR A 1 576 ? 12.103 5.457 -21.372 1.00 93.06 576 THR A N 1
ATOM 4472 C CA . THR A 1 576 ? 11.666 5.749 -22.748 1.00 93.06 576 THR A CA 1
ATOM 4473 C C . THR A 1 576 ? 12.396 4.860 -23.751 1.00 93.06 576 THR A C 1
ATOM 4475 O O . THR A 1 576 ? 11.772 4.344 -24.674 1.00 93.06 576 THR A O 1
ATOM 4478 N N . TYR A 1 577 ? 13.697 4.643 -23.544 1.00 95.31 577 TYR A N 1
ATOM 4479 C CA . TYR A 1 577 ? 14.509 3.753 -24.366 1.00 95.31 577 TYR A CA 1
ATOM 4480 C C . TYR A 1 577 ? 14.019 2.305 -24.278 1.00 95.31 577 TYR A C 1
ATOM 4482 O O . TYR A 1 577 ? 13.778 1.677 -25.306 1.00 95.31 577 TYR A O 1
ATOM 4490 N N . LEU A 1 578 ? 13.788 1.794 -23.065 1.00 95.44 578 LEU A N 1
ATOM 4491 C CA . LEU A 1 578 ? 13.246 0.450 -22.852 1.00 95.44 578 LEU A CA 1
ATOM 4492 C C . LEU A 1 578 ? 11.863 0.292 -23.498 1.00 95.44 578 LEU A C 1
ATOM 4494 O O . LEU A 1 578 ? 11.608 -0.710 -24.164 1.00 95.44 578 LEU A O 1
ATOM 4498 N N . LEU A 1 579 ? 11.000 1.307 -23.378 1.00 92.38 579 LEU A N 1
ATOM 4499 C CA . LEU A 1 579 ? 9.674 1.305 -23.995 1.00 92.38 579 LEU A CA 1
ATOM 4500 C C . LEU A 1 579 ? 9.748 1.234 -25.526 1.00 92.38 579 LEU A C 1
ATOM 4502 O O . LEU A 1 579 ? 9.010 0.457 -26.128 1.00 92.38 579 LEU A O 1
ATOM 4506 N N . ALA A 1 580 ? 10.653 1.997 -26.149 1.00 91.50 580 ALA A N 1
ATOM 4507 C CA . ALA A 1 580 ? 10.886 1.952 -27.595 1.00 91.50 580 ALA A CA 1
ATOM 4508 C C . ALA A 1 580 ? 11.380 0.574 -28.074 1.00 91.50 580 ALA A C 1
ATOM 4510 O O . ALA A 1 580 ? 11.119 0.190 -29.210 1.00 91.50 580 ALA A O 1
ATOM 4511 N N . HIS A 1 581 ? 12.024 -0.190 -27.188 1.00 92.75 581 HIS A N 1
ATOM 4512 C CA . HIS A 1 581 ? 12.483 -1.561 -27.426 1.00 92.75 581 HIS A CA 1
ATOM 4513 C C . HIS A 1 581 ? 11.502 -2.632 -26.914 1.00 92.75 581 HIS A C 1
ATOM 4515 O O . HIS A 1 581 ? 11.868 -3.795 -26.750 1.00 92.75 581 HIS A O 1
ATOM 4521 N N . GLY A 1 582 ? 10.240 -2.264 -26.671 1.00 92.06 582 GLY A N 1
ATOM 4522 C CA . GLY A 1 582 ? 9.173 -3.212 -26.353 1.00 92.06 582 GLY A CA 1
ATOM 4523 C C . GLY A 1 582 ? 9.079 -3.630 -24.882 1.00 92.06 582 GLY A C 1
ATOM 4524 O O . GLY A 1 582 ? 8.394 -4.604 -24.579 1.00 92.06 582 GLY A O 1
ATOM 4525 N N . MET A 1 583 ? 9.730 -2.913 -23.961 1.00 93.56 583 MET A N 1
ATOM 4526 C CA . MET A 1 583 ? 9.771 -3.244 -22.532 1.00 93.56 583 MET A CA 1
ATOM 4527 C C . MET A 1 583 ? 9.138 -2.144 -21.677 1.00 93.56 583 MET A C 1
ATOM 4529 O O . MET A 1 583 ? 9.582 -0.996 -21.662 1.00 93.56 583 MET A O 1
ATOM 4533 N N . ASN A 1 584 ? 8.106 -2.487 -20.909 1.00 91.81 584 ASN A N 1
ATOM 4534 C CA . ASN A 1 584 ? 7.415 -1.544 -20.035 1.00 91.81 584 ASN A CA 1
ATOM 4535 C C . ASN A 1 584 ? 8.021 -1.557 -18.624 1.00 91.81 584 ASN A C 1
ATOM 4537 O O . ASN A 1 584 ? 7.525 -2.254 -17.737 1.00 91.81 584 ASN A O 1
ATOM 4541 N N . ALA A 1 585 ? 9.052 -0.741 -18.405 1.00 92.81 585 ALA A N 1
ATOM 4542 C CA . ALA A 1 585 ? 9.619 -0.453 -17.085 1.00 92.81 585 ALA A CA 1
ATOM 4543 C C . ALA A 1 585 ? 9.447 1.038 -16.762 1.00 92.81 585 ALA A C 1
ATOM 4545 O O . ALA A 1 585 ? 9.799 1.897 -17.576 1.00 92.81 585 ALA A O 1
ATOM 4546 N N . ARG A 1 586 ? 8.876 1.379 -15.599 1.00 89.69 586 ARG A N 1
ATOM 4547 C CA . ARG A 1 586 ? 8.471 2.765 -15.293 1.00 89.69 586 ARG A CA 1
ATOM 4548 C C . ARG A 1 586 ? 9.537 3.556 -14.535 1.00 89.69 586 ARG A C 1
ATOM 4550 O O . ARG A 1 586 ? 10.154 3.028 -13.607 1.00 89.69 586 ARG A O 1
ATOM 4557 N N . PRO A 1 587 ? 9.695 4.857 -14.844 1.00 92.06 587 PRO A N 1
ATOM 4558 C CA . PRO A 1 587 ? 10.562 5.727 -14.078 1.00 92.06 587 PRO A CA 1
ATOM 4559 C C . PRO A 1 587 ? 9.830 6.179 -12.813 1.00 92.06 587 PRO A C 1
ATOM 4561 O O . PRO A 1 587 ? 8.716 6.709 -12.873 1.00 92.06 587 PRO A O 1
ATOM 4564 N N . ILE A 1 588 ? 10.473 6.009 -11.667 1.00 88.94 588 ILE A N 1
ATOM 4565 C CA . ILE A 1 588 ? 10.009 6.505 -10.378 1.00 88.94 588 ILE A CA 1
ATOM 4566 C C . ILE A 1 588 ? 10.908 7.673 -9.988 1.00 88.94 588 ILE A C 1
ATOM 4568 O O . ILE A 1 588 ? 12.088 7.501 -9.689 1.00 88.94 588 ILE A O 1
ATOM 4572 N N . THR A 1 589 ? 10.333 8.873 -10.023 1.00 85.25 589 THR A N 1
ATOM 4573 C CA . THR A 1 589 ? 11.024 10.117 -9.667 1.00 85.25 589 THR A CA 1
ATOM 4574 C C . THR A 1 589 ? 10.355 10.793 -8.481 1.00 85.25 589 THR A C 1
ATOM 4576 O O . THR A 1 589 ? 9.219 10.468 -8.110 1.00 85.25 589 THR A O 1
ATOM 4579 N N . TRP A 1 590 ? 11.010 11.812 -7.931 1.00 81.00 590 TRP A N 1
ATOM 4580 C CA . TRP A 1 590 ? 10.355 12.758 -7.026 1.00 81.00 590 TRP A CA 1
ATOM 4581 C C . TRP A 1 590 ? 8.984 13.222 -7.581 1.00 81.00 590 TRP A C 1
ATOM 4583 O O . TRP A 1 590 ? 8.874 13.488 -8.784 1.00 81.00 590 TRP A O 1
ATOM 4593 N N . PRO A 1 591 ? 7.913 13.321 -6.761 1.00 72.44 591 PRO A N 1
ATOM 4594 C CA . PRO A 1 591 ? 7.871 13.192 -5.300 1.00 72.44 591 PRO A CA 1
ATOM 4595 C C . PRO A 1 591 ? 7.603 11.773 -4.771 1.00 72.44 591 PRO A C 1
ATOM 4597 O O . PRO A 1 591 ? 7.328 11.640 -3.585 1.00 72.44 591 PRO A O 1
ATOM 4600 N N . THR A 1 592 ? 7.598 10.739 -5.618 1.00 75.75 592 THR A N 1
ATOM 4601 C CA . THR A 1 592 ? 7.324 9.361 -5.162 1.00 75.75 592 THR A CA 1
ATOM 4602 C C . THR A 1 592 ? 8.499 8.786 -4.370 1.00 75.75 592 THR A C 1
ATOM 4604 O O . THR A 1 592 ? 8.284 8.095 -3.385 1.00 75.75 592 THR A O 1
ATOM 4607 N N . VAL A 1 593 ? 9.725 9.119 -4.773 1.00 79.31 593 VAL A N 1
ATOM 4608 C CA . VAL A 1 593 ? 10.970 8.820 -4.049 1.00 79.31 593 VAL A CA 1
ATOM 4609 C C . VAL A 1 593 ? 11.688 10.129 -3.683 1.00 79.31 593 VAL A C 1
ATOM 4611 O O . VAL A 1 593 ? 11.427 11.162 -4.318 1.00 79.31 593 VAL A O 1
ATOM 4614 N N . PRO A 1 594 ? 12.570 10.145 -2.664 1.00 77.88 594 PRO A N 1
ATOM 4615 C CA . PRO A 1 594 ? 13.361 11.328 -2.325 1.00 77.88 594 PRO A CA 1
ATOM 4616 C C . PRO A 1 594 ? 14.204 11.840 -3.505 1.00 77.88 594 PRO A C 1
ATOM 4618 O O . PRO A 1 594 ? 14.589 11.079 -4.392 1.00 77.88 594 PRO A O 1
ATOM 4621 N N . LYS A 1 595 ? 14.518 13.144 -3.518 1.00 77.00 595 LYS A N 1
ATOM 4622 C CA . LYS A 1 595 ? 15.375 13.737 -4.562 1.00 77.00 595 LYS A CA 1
ATOM 4623 C C . LYS A 1 595 ? 16.740 13.046 -4.587 1.00 77.00 595 LYS A C 1
ATOM 4625 O O . LYS A 1 595 ? 17.321 12.813 -3.533 1.00 77.00 595 LYS A O 1
ATOM 4630 N N . GLY A 1 596 ? 17.249 12.763 -5.785 1.00 79.12 596 GLY A N 1
ATOM 4631 C CA . GLY A 1 596 ? 18.527 12.066 -5.967 1.00 79.12 596 GLY A CA 1
ATOM 4632 C C . GLY A 1 596 ? 18.447 10.548 -5.781 1.00 79.12 596 GLY A C 1
ATOM 4633 O O . GLY A 1 596 ? 19.432 9.870 -6.034 1.00 79.12 596 GLY A O 1
ATOM 4634 N N . LYS A 1 597 ? 17.281 10.006 -5.401 1.00 83.00 597 LYS A N 1
ATOM 4635 C CA . LYS A 1 597 ? 17.011 8.560 -5.321 1.00 83.00 597 LYS A CA 1
ATOM 4636 C C . LYS A 1 597 ? 16.075 8.091 -6.442 1.00 83.00 597 LYS A C 1
ATOM 4638 O O . LYS A 1 597 ? 15.233 7.212 -6.253 1.00 83.00 597 LYS A O 1
ATOM 4643 N N . ASP A 1 598 ? 16.185 8.756 -7.583 1.00 88.69 598 ASP A N 1
ATOM 4644 C CA . ASP A 1 598 ? 15.441 8.485 -8.806 1.00 88.69 598 ASP A CA 1
ATOM 4645 C C . ASP A 1 598 ? 15.874 7.132 -9.402 1.00 88.69 598 ASP A C 1
ATOM 4647 O O . ASP A 1 598 ? 17.040 6.745 -9.315 1.00 88.69 598 ASP A O 1
ATOM 4651 N N . ARG A 1 599 ? 14.927 6.383 -9.977 1.00 92.69 599 ARG A N 1
ATOM 4652 C CA . ARG A 1 599 ? 15.171 5.006 -10.441 1.00 92.69 599 ARG A CA 1
ATOM 4653 C C . ARG A 1 599 ? 14.196 4.569 -11.525 1.00 92.69 599 ARG A C 1
ATOM 4655 O O . ARG A 1 599 ? 13.116 5.144 -11.662 1.00 92.69 599 ARG A O 1
ATOM 4662 N N . VAL A 1 600 ? 14.537 3.520 -12.262 1.00 95.31 600 VAL A N 1
ATOM 4663 C CA . VAL A 1 600 ? 13.564 2.731 -13.030 1.00 95.31 600 VAL A CA 1
ATOM 4664 C C . VAL A 1 600 ? 13.185 1.526 -12.180 1.00 95.31 600 VAL A C 1
ATOM 4666 O O . VAL A 1 600 ? 14.041 0.728 -11.811 1.00 95.31 600 VAL A O 1
ATOM 4669 N N . ARG A 1 601 ? 11.906 1.421 -11.811 1.00 95.19 601 ARG A N 1
ATOM 4670 C CA . ARG A 1 601 ? 11.413 0.314 -10.984 1.00 95.19 601 ARG A CA 1
ATOM 4671 C C . ARG A 1 601 ? 11.048 -0.849 -11.894 1.00 95.19 601 ARG A C 1
ATOM 4673 O O . ARG A 1 601 ? 10.048 -0.762 -12.606 1.00 95.19 601 ARG A O 1
ATOM 4680 N N . VAL A 1 602 ? 11.841 -1.914 -11.837 1.00 96.62 602 VAL A N 1
ATOM 4681 C CA . VAL A 1 602 ? 11.560 -3.183 -12.511 1.00 96.62 602 VAL A CA 1
ATOM 4682 C C . VAL A 1 602 ? 10.832 -4.096 -11.531 1.00 96.62 602 VAL A C 1
ATOM 4684 O O . VAL A 1 602 ? 11.232 -4.240 -10.378 1.00 96.62 602 VAL A O 1
ATOM 4687 N N . CYS A 1 603 ? 9.730 -4.683 -11.972 1.00 96.88 603 CYS A N 1
ATOM 4688 C CA . CYS A 1 603 ? 9.017 -5.743 -11.274 1.00 96.88 603 CYS A CA 1
ATOM 4689 C C . CYS A 1 603 ? 8.991 -6.967 -12.166 1.00 96.88 603 CYS A C 1
ATOM 4691 O O . CYS A 1 603 ? 8.426 -6.902 -13.253 1.00 96.88 603 CYS A O 1
ATOM 4693 N N . LEU A 1 604 ? 9.613 -8.047 -11.706 1.00 97.44 604 LEU A N 1
ATOM 4694 C CA . LEU A 1 604 ? 9.532 -9.334 -12.374 1.00 97.44 604 LEU A CA 1
ATOM 4695 C C . LEU A 1 604 ? 8.233 -10.045 -12.005 1.00 97.44 604 LEU A C 1
ATOM 4697 O O . LEU A 1 604 ? 7.677 -9.861 -10.916 1.00 97.44 604 LEU A O 1
ATOM 4701 N N . HIS A 1 605 ? 7.793 -10.901 -12.916 1.00 97.81 605 HIS A N 1
ATOM 4702 C CA . HIS A 1 605 ? 6.628 -11.754 -12.776 1.00 97.81 605 HIS A CA 1
ATOM 4703 C C . HIS A 1 605 ? 6.990 -13.207 -13.079 1.00 97.81 605 HIS A C 1
ATOM 4705 O O . HIS A 1 605 ? 7.882 -13.493 -13.876 1.00 97.81 605 HIS A O 1
ATOM 4711 N N . ALA A 1 606 ? 6.261 -14.148 -12.483 1.00 97.56 606 ALA A N 1
ATOM 4712 C CA . ALA A 1 606 ? 6.443 -15.575 -12.740 1.00 97.56 606 ALA A CA 1
ATOM 4713 C C . ALA A 1 606 ? 6.175 -15.960 -14.210 1.00 97.56 606 ALA A C 1
ATOM 4715 O O . ALA A 1 606 ? 6.659 -16.981 -14.683 1.00 97.56 606 ALA A O 1
ATOM 4716 N N . GLY A 1 607 ? 5.410 -15.157 -14.949 1.00 96.00 607 GLY A N 1
ATOM 4717 C CA . GLY A 1 607 ? 5.191 -15.343 -16.380 1.00 96.00 607 GLY A CA 1
ATOM 4718 C C . GLY A 1 607 ? 6.342 -14.864 -17.266 1.00 96.00 607 GLY A C 1
ATOM 4719 O O . GLY A 1 607 ? 6.319 -15.165 -18.458 1.00 96.00 607 GLY A O 1
ATOM 4720 N N . ASN A 1 608 ? 7.331 -14.136 -16.729 1.00 97.31 608 ASN A N 1
ATOM 4721 C CA . ASN A 1 608 ? 8.463 -13.695 -17.536 1.00 97.31 608 ASN A CA 1
ATOM 4722 C C . ASN A 1 608 ? 9.360 -14.875 -17.940 1.00 97.31 608 ASN A C 1
ATOM 4724 O O . ASN A 1 608 ? 9.527 -15.864 -17.219 1.00 97.31 608 ASN A O 1
ATOM 4728 N N . THR A 1 609 ? 9.985 -14.739 -19.103 1.00 97.38 609 THR A N 1
ATOM 4729 C CA . THR A 1 609 ? 10.977 -15.686 -19.623 1.00 97.38 609 THR A CA 1
ATOM 4730 C C . THR A 1 609 ? 12.399 -15.194 -19.365 1.00 97.38 609 THR A C 1
ATOM 4732 O O . THR A 1 609 ? 12.640 -13.997 -19.204 1.00 97.38 609 THR A O 1
ATOM 4735 N N . LYS A 1 610 ? 13.383 -16.102 -19.381 1.00 97.69 610 LYS A N 1
ATOM 4736 C CA . LYS A 1 610 ? 14.797 -15.696 -19.304 1.00 97.69 610 LYS A CA 1
ATOM 4737 C C . LYS A 1 610 ? 15.188 -14.786 -20.469 1.00 97.69 610 LYS A C 1
ATOM 4739 O O . LYS A 1 610 ? 15.853 -13.790 -20.241 1.00 97.69 610 LYS A O 1
ATOM 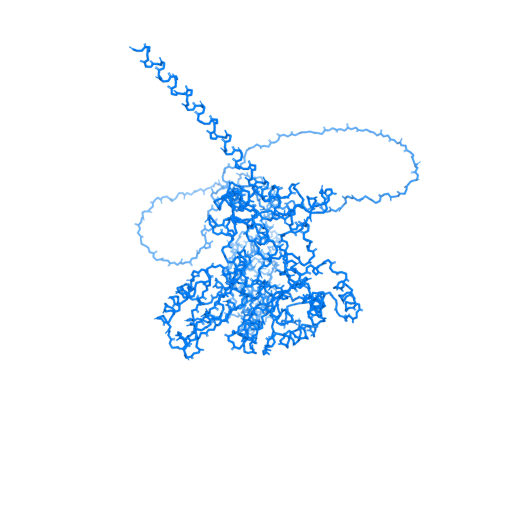4744 N N . GLN A 1 611 ? 14.678 -15.048 -21.674 1.00 97.88 611 GLN A N 1
ATOM 4745 C CA . GLN A 1 611 ? 14.942 -14.221 -22.855 1.00 97.88 611 GLN A CA 1
ATOM 4746 C C . GLN A 1 611 ? 14.396 -12.792 -22.711 1.00 97.88 611 GLN A C 1
ATOM 4748 O O . GLN A 1 611 ? 14.970 -11.842 -23.235 1.00 97.88 611 GLN A O 1
ATOM 4753 N N . GLU A 1 612 ? 13.269 -12.609 -22.021 1.00 97.56 612 GLU A N 1
ATOM 4754 C CA . GLU A 1 612 ? 12.767 -11.277 -21.669 1.00 97.56 612 GLU A CA 1
ATOM 4755 C C . GLU A 1 612 ? 13.690 -10.561 -20.686 1.00 97.56 612 GLU A C 1
ATOM 4757 O O . GLU A 1 612 ? 13.966 -9.376 -20.872 1.00 97.56 612 GLU A O 1
ATOM 4762 N N . VAL A 1 613 ? 14.204 -11.279 -19.686 1.00 98.19 613 VAL A N 1
ATOM 4763 C CA . VAL A 1 613 ? 15.201 -10.746 -18.751 1.00 98.19 613 VAL A CA 1
ATOM 4764 C C . VAL A 1 613 ? 16.498 -10.380 -19.483 1.00 98.19 613 VAL A C 1
ATOM 4766 O O . VAL A 1 613 ? 17.012 -9.283 -19.281 1.00 98.19 613 VAL A O 1
ATOM 4769 N N . ASP A 1 614 ? 16.979 -11.224 -20.396 1.00 98.31 614 ASP A N 1
ATOM 4770 C CA . ASP A 1 614 ? 18.171 -10.957 -21.212 1.00 98.31 614 ASP A CA 1
ATOM 4771 C C . ASP A 1 614 ? 17.987 -9.702 -22.079 1.00 98.31 614 ASP A C 1
ATOM 4773 O O . ASP A 1 614 ? 18.881 -8.861 -22.165 1.00 98.31 614 ASP A O 1
ATOM 4777 N N . ARG A 1 615 ? 16.799 -9.523 -22.678 1.00 97.69 615 ARG A N 1
ATOM 4778 C CA . ARG A 1 615 ? 16.457 -8.308 -23.438 1.00 97.69 615 ARG A CA 1
ATOM 4779 C C . ARG A 1 615 ? 16.447 -7.058 -22.563 1.00 97.69 615 ARG A C 1
ATOM 4781 O O . ARG A 1 615 ? 16.891 -6.005 -23.023 1.00 97.69 615 ARG A O 1
ATOM 4788 N N . LEU A 1 616 ? 15.978 -7.164 -21.318 1.00 98.19 616 LEU A N 1
ATOM 4789 C CA . LEU A 1 616 ? 16.025 -6.062 -20.358 1.00 98.19 616 LEU A CA 1
ATOM 4790 C C . LEU A 1 616 ? 17.467 -5.678 -20.029 1.00 98.19 616 LEU A C 1
ATOM 4792 O O . LEU A 1 616 ? 17.802 -4.497 -20.110 1.00 98.19 616 LEU A O 1
ATOM 4796 N N . VAL A 1 617 ? 18.321 -6.657 -19.718 1.00 98.38 617 VAL A N 1
ATOM 4797 C CA . VAL A 1 617 ? 19.749 -6.416 -19.464 1.00 98.38 617 VAL A CA 1
ATOM 4798 C C . VAL A 1 617 ? 20.400 -5.764 -20.681 1.00 98.38 617 VAL A C 1
ATOM 4800 O O . VAL A 1 617 ? 20.992 -4.694 -20.553 1.00 98.38 617 VAL A O 1
ATOM 4803 N N . TRP A 1 618 ? 20.212 -6.339 -21.872 1.00 98.12 618 TRP A N 1
ATOM 4804 C CA . TRP A 1 618 ? 20.718 -5.779 -23.126 1.00 98.12 618 TRP A CA 1
ATOM 4805 C C . TRP A 1 618 ? 20.282 -4.321 -23.322 1.00 98.12 618 TRP A C 1
ATOM 4807 O O . TRP A 1 618 ? 21.114 -3.470 -23.629 1.00 98.12 618 TRP A O 1
ATOM 4817 N N . GLY A 1 619 ? 19.001 -4.010 -23.099 1.00 97.94 619 GLY A N 1
ATOM 4818 C CA . GLY A 1 619 ? 18.466 -2.661 -23.284 1.00 97.94 619 GLY A CA 1
ATOM 4819 C C . GLY A 1 619 ? 19.062 -1.644 -22.312 1.00 97.94 619 GLY A C 1
ATOM 4820 O O . GLY A 1 619 ? 19.325 -0.508 -22.700 1.00 97.94 619 GLY A O 1
ATOM 4821 N N . VAL A 1 620 ? 19.315 -2.048 -21.064 1.00 98.19 620 VAL A N 1
ATOM 4822 C CA . VAL A 1 620 ? 19.971 -1.201 -20.055 1.00 98.19 620 VAL A CA 1
ATOM 4823 C C . VAL A 1 620 ? 21.428 -0.932 -20.431 1.00 98.19 620 VAL A C 1
ATOM 4825 O O . VAL A 1 620 ? 21.860 0.220 -20.382 1.00 98.19 620 VAL A O 1
ATOM 4828 N N . ILE A 1 621 ? 22.169 -1.967 -20.842 1.00 98.38 621 ILE A N 1
ATOM 4829 C CA . ILE A 1 621 ? 23.578 -1.845 -21.237 1.00 98.38 621 ILE A CA 1
ATOM 4830 C C . ILE A 1 621 ? 23.723 -0.979 -22.489 1.00 98.38 621 ILE A C 1
ATOM 4832 O O . ILE A 1 621 ? 24.497 -0.025 -22.478 1.00 98.38 621 ILE A O 1
ATOM 4836 N N . ARG A 1 622 ? 22.934 -1.232 -23.540 1.00 98.00 622 ARG A N 1
ATOM 4837 C CA . ARG A 1 622 ? 22.997 -0.451 -24.787 1.00 98.00 622 ARG A CA 1
ATOM 4838 C C . ARG A 1 622 ? 22.663 1.013 -24.577 1.00 98.00 622 ARG A C 1
ATOM 4840 O O . ARG A 1 622 ? 23.387 1.881 -25.057 1.00 98.00 622 ARG A O 1
ATOM 4847 N N . TRP A 1 623 ? 21.623 1.291 -23.795 1.00 98.19 623 TRP A N 1
ATOM 4848 C CA . TRP A 1 623 ? 21.305 2.659 -23.410 1.00 98.19 623 TRP A CA 1
ATOM 4849 C C . TRP A 1 623 ? 22.482 3.340 -22.695 1.00 98.19 623 TRP A C 1
ATOM 4851 O O . TRP A 1 623 ? 22.805 4.490 -22.994 1.00 98.19 623 TRP A O 1
ATOM 4861 N N . ALA A 1 624 ? 23.145 2.640 -21.770 1.00 97.56 624 ALA A N 1
ATOM 4862 C CA . ALA A 1 624 ? 24.284 3.187 -21.041 1.00 97.56 624 ALA A CA 1
ATOM 4863 C C . ALA A 1 624 ? 25.488 3.458 -21.964 1.00 97.56 624 ALA A C 1
ATOM 4865 O O . ALA A 1 624 ? 26.075 4.538 -21.889 1.00 97.56 624 ALA A O 1
ATOM 4866 N N . GLU A 1 625 ? 25.818 2.537 -22.873 1.00 97.00 625 GLU A N 1
ATOM 4867 C CA . GLU A 1 625 ? 26.872 2.719 -23.884 1.00 97.00 625 GLU A CA 1
ATOM 4868 C C . GLU A 1 625 ? 26.608 3.937 -24.784 1.00 97.00 625 GLU A C 1
ATOM 4870 O O . GLU A 1 625 ? 27.510 4.744 -25.027 1.00 97.00 625 GLU A O 1
ATOM 4875 N N . GLU A 1 626 ? 25.366 4.115 -25.246 1.00 96.31 626 GLU A N 1
ATOM 4876 C CA . GLU A 1 626 ? 24.967 5.268 -26.061 1.00 96.31 626 GLU A CA 1
ATOM 4877 C C . GLU A 1 626 ? 25.131 6.592 -25.302 1.00 96.31 626 GLU A C 1
ATOM 4879 O O . GLU A 1 626 ? 25.628 7.576 -25.860 1.00 96.31 626 GLU A O 1
ATOM 4884 N N . VAL A 1 627 ? 24.763 6.622 -24.016 1.00 95.31 627 VAL A N 1
ATOM 4885 C CA . VAL A 1 627 ? 24.952 7.801 -23.158 1.00 95.31 627 VAL A CA 1
ATOM 4886 C C . VAL A 1 627 ? 26.439 8.127 -23.005 1.00 95.31 627 VAL A C 1
ATOM 4888 O O . VAL A 1 627 ? 26.827 9.281 -23.203 1.00 95.31 627 VAL A O 1
ATOM 4891 N N . LEU A 1 628 ? 27.282 7.129 -22.724 1.00 94.25 628 LEU A N 1
ATOM 4892 C CA . LEU A 1 628 ? 28.730 7.315 -22.578 1.00 94.25 628 LEU A CA 1
ATOM 4893 C C . LEU A 1 628 ? 29.383 7.806 -23.878 1.00 94.25 628 LEU A C 1
ATOM 4895 O O . LEU A 1 628 ? 30.185 8.742 -23.854 1.00 94.25 628 LEU A O 1
ATOM 4899 N N . SER A 1 629 ? 29.000 7.236 -25.023 1.00 92.62 629 SER A N 1
ATOM 4900 C CA . SER A 1 629 ? 29.476 7.661 -26.346 1.00 92.62 629 SER A CA 1
ATOM 4901 C C . SER A 1 629 ? 29.080 9.111 -26.664 1.00 92.62 629 SER A C 1
ATOM 4903 O O . SER A 1 629 ? 29.905 9.927 -27.101 1.00 92.62 629 SER A O 1
ATOM 4905 N N . ALA A 1 630 ? 27.833 9.489 -26.362 1.00 90.81 630 ALA A N 1
ATOM 4906 C CA . ALA A 1 630 ? 27.355 10.858 -26.535 1.00 90.81 630 ALA A CA 1
ATOM 4907 C C . ALA A 1 630 ? 28.081 11.855 -25.611 1.00 90.81 630 ALA A C 1
ATOM 4909 O O . ALA A 1 630 ? 28.360 12.992 -26.013 1.00 90.81 630 ALA A O 1
ATOM 4910 N N . GLU A 1 631 ? 28.411 11.459 -24.380 1.00 88.44 631 GLU A N 1
ATOM 4911 C CA . GLU A 1 631 ? 29.205 12.272 -23.455 1.00 88.44 631 GLU A CA 1
ATOM 4912 C C . GLU A 1 631 ? 30.659 12.432 -23.910 1.00 88.44 631 GLU A C 1
ATOM 4914 O O . GLU A 1 631 ? 31.186 13.548 -23.862 1.00 88.44 631 GLU A O 1
ATOM 4919 N N . ALA A 1 632 ? 31.291 11.363 -24.402 1.00 86.06 632 ALA A N 1
ATOM 4920 C CA . ALA A 1 632 ? 32.643 11.403 -24.957 1.00 86.06 632 ALA A CA 1
ATOM 4921 C C . ALA A 1 632 ? 32.724 12.358 -26.158 1.00 86.06 632 ALA A C 1
ATOM 4923 O O . ALA A 1 632 ? 33.578 13.247 -26.188 1.00 86.06 632 ALA A O 1
ATOM 4924 N N . THR A 1 633 ? 31.759 12.265 -27.078 1.00 87.25 633 THR A N 1
ATOM 4925 C CA . THR A 1 633 ? 31.650 13.156 -28.245 1.00 87.25 633 THR A CA 1
ATOM 4926 C C . THR A 1 633 ? 31.472 14.620 -27.821 1.00 87.25 633 THR A C 1
ATOM 4928 O O . THR A 1 633 ? 32.142 15.520 -28.328 1.00 87.25 633 THR A O 1
ATOM 4931 N N . LYS A 1 634 ? 30.614 14.897 -26.825 1.00 83.50 634 LYS A N 1
ATOM 4932 C CA . LYS A 1 634 ? 30.438 16.257 -26.279 1.00 83.50 634 LYS A CA 1
ATOM 4933 C C . LYS A 1 634 ? 31.710 16.796 -25.620 1.00 83.50 634 LYS A C 1
ATOM 4935 O O . LYS A 1 634 ? 31.980 17.992 -25.738 1.00 83.50 634 LYS A O 1
ATOM 4940 N N . ARG A 1 635 ? 32.473 15.954 -24.913 1.00 81.19 635 ARG A N 1
ATOM 4941 C CA . ARG A 1 635 ? 33.756 16.341 -24.301 1.00 81.19 635 ARG A CA 1
ATOM 4942 C C . ARG A 1 635 ? 34.800 16.671 -25.367 1.00 81.19 635 ARG A C 1
ATOM 4944 O O . ARG A 1 635 ? 35.416 17.728 -25.261 1.00 81.19 635 ARG A O 1
ATOM 4951 N N . GLN A 1 636 ? 34.925 15.849 -26.411 1.00 77.44 636 GLN A N 1
ATOM 4952 C CA . GLN A 1 636 ? 35.810 16.117 -27.552 1.00 77.44 636 GLN A CA 1
ATOM 4953 C C . GLN A 1 636 ? 35.450 17.434 -28.251 1.00 77.44 636 GLN A C 1
ATOM 4955 O O . GLN A 1 636 ? 36.313 18.295 -28.409 1.00 77.44 636 GLN A O 1
ATOM 4960 N N . ASN A 1 637 ? 34.167 17.664 -28.548 1.00 79.50 637 ASN A N 1
ATOM 4961 C CA . ASN A 1 637 ? 33.718 18.917 -29.162 1.00 79.50 637 ASN A CA 1
ATOM 4962 C C . ASN A 1 637 ? 33.994 20.141 -28.269 1.00 79.50 637 ASN A C 1
ATOM 4964 O O . ASN A 1 637 ? 34.389 21.193 -28.765 1.00 79.50 637 ASN A O 1
ATOM 4968 N N . ARG A 1 638 ? 33.828 20.029 -26.942 1.00 76.31 638 ARG A N 1
ATOM 4969 C CA . ARG A 1 638 ? 34.172 21.118 -26.006 1.00 76.31 638 ARG A CA 1
ATOM 4970 C C . ARG A 1 638 ? 35.673 21.389 -25.947 1.00 76.31 638 ARG A C 1
ATOM 4972 O O . ARG A 1 638 ? 36.048 22.556 -25.878 1.00 76.31 638 ARG A O 1
ATOM 4979 N N . MET A 1 639 ? 36.510 20.352 -25.982 1.00 72.94 639 MET A N 1
ATOM 4980 C CA . MET A 1 639 ? 37.967 20.507 -26.050 1.00 72.94 639 MET A CA 1
ATOM 4981 C C . MET A 1 639 ? 38.384 21.184 -27.355 1.00 72.94 639 MET A C 1
ATOM 4983 O O . MET A 1 639 ? 39.142 22.145 -27.313 1.00 72.94 639 MET A O 1
ATOM 4987 N N . GLN A 1 640 ? 37.813 20.776 -28.490 1.00 69.12 640 GLN A N 1
ATOM 4988 C CA . GLN A 1 640 ? 38.106 21.372 -29.793 1.00 69.12 640 GLN A CA 1
ATOM 4989 C C . GLN A 1 640 ? 37.672 22.847 -29.866 1.00 69.12 640 GLN A C 1
ATOM 4991 O O . GLN A 1 640 ? 38.439 23.696 -30.307 1.00 69.12 640 GLN A O 1
ATOM 4996 N N . VAL A 1 641 ? 36.485 23.195 -29.352 1.00 70.50 641 VAL A N 1
ATOM 4997 C CA . VAL A 1 641 ? 36.019 24.596 -29.275 1.00 70.50 641 VAL A CA 1
ATOM 4998 C C . VAL A 1 641 ? 36.839 25.422 -28.275 1.00 70.50 641 VAL A C 1
ATOM 5000 O O . VAL A 1 641 ? 37.096 26.600 -28.518 1.00 70.50 641 VAL A O 1
ATOM 5003 N N . GLY A 1 642 ? 37.259 24.829 -27.154 1.00 66.81 642 GLY A N 1
ATOM 5004 C CA . GLY A 1 642 ? 38.148 25.472 -26.184 1.00 66.81 642 GLY A CA 1
ATOM 5005 C C . GLY A 1 642 ? 39.528 25.776 -26.768 1.00 66.81 642 GLY A C 1
ATOM 5006 O O . GLY A 1 642 ? 40.039 26.870 -26.557 1.00 66.81 642 GLY A O 1
ATOM 5007 N N . MET A 1 643 ? 40.067 24.850 -27.561 1.00 60.75 643 MET A N 1
ATOM 5008 C CA . MET A 1 643 ? 41.353 24.973 -28.251 1.00 60.75 643 MET A CA 1
ATOM 5009 C C . MET A 1 643 ? 41.304 26.039 -29.361 1.00 60.75 643 MET A C 1
ATOM 5011 O O . MET A 1 643 ? 42.172 26.900 -29.434 1.00 60.75 643 MET A O 1
ATOM 5015 N N . ILE A 1 644 ? 40.209 26.100 -30.130 1.00 65.38 644 ILE A N 1
ATOM 5016 C CA . ILE A 1 644 ? 39.977 27.181 -31.107 1.00 65.38 644 ILE A CA 1
ATOM 5017 C C . ILE A 1 644 ? 39.897 28.555 -30.415 1.00 65.38 644 ILE A C 1
ATOM 5019 O O . ILE A 1 644 ? 40.419 29.543 -30.927 1.00 65.38 644 ILE A O 1
ATOM 5023 N N . ARG A 1 645 ? 39.264 28.638 -29.235 1.00 60.38 645 ARG A N 1
ATOM 5024 C CA . ARG A 1 645 ? 39.183 29.887 -28.458 1.00 60.38 645 ARG A CA 1
ATOM 5025 C C . ARG A 1 645 ? 40.527 30.304 -27.860 1.00 60.38 645 ARG A C 1
ATOM 5027 O O . ARG A 1 645 ? 40.806 31.500 -27.828 1.00 60.38 645 ARG A O 1
ATOM 5034 N N . SER A 1 646 ? 41.354 29.359 -27.409 1.00 58.38 646 SER A N 1
ATOM 5035 C CA . SER A 1 646 ? 42.710 29.673 -26.947 1.00 58.38 646 SER A CA 1
ATOM 5036 C C . SER A 1 646 ? 43.608 30.124 -28.096 1.00 58.38 646 SER A C 1
ATOM 5038 O O . SER A 1 646 ? 44.320 31.109 -27.937 1.00 58.38 646 SER A O 1
ATOM 5040 N N . ASP A 1 647 ? 43.512 29.496 -29.270 1.00 59.19 647 ASP A N 1
ATOM 5041 C CA . ASP A 1 647 ? 44.303 29.879 -30.448 1.00 59.19 647 ASP A CA 1
ATOM 5042 C C . ASP A 1 647 ? 43.904 31.267 -30.978 1.00 59.19 647 ASP A C 1
ATOM 5044 O O . ASP A 1 647 ? 44.765 32.060 -31.365 1.00 59.19 647 ASP A O 1
ATOM 5048 N N . GLN A 1 648 ? 42.614 31.623 -30.914 1.00 56.88 648 GLN A N 1
ATOM 5049 C CA . GLN A 1 648 ? 42.148 32.982 -31.216 1.00 56.88 648 GLN A CA 1
ATOM 5050 C C . GLN A 1 648 ? 42.660 34.022 -30.206 1.00 56.88 648 GLN A C 1
ATOM 5052 O O . GLN A 1 648 ? 43.101 35.092 -30.621 1.00 56.88 648 GLN A O 1
ATOM 5057 N N . GLN A 1 649 ? 42.680 33.708 -28.905 1.00 55.53 649 GLN A N 1
ATOM 5058 C CA . GLN A 1 649 ? 43.235 34.605 -27.881 1.00 55.53 649 GLN A CA 1
ATOM 5059 C C . GLN A 1 649 ? 44.761 34.763 -27.978 1.00 55.53 649 GLN A C 1
ATOM 5061 O O . GLN A 1 649 ? 45.285 35.835 -27.674 1.00 55.53 649 GLN A O 1
ATOM 5066 N N . VAL A 1 650 ? 45.484 33.723 -28.407 1.00 58.28 650 VAL A N 1
ATOM 5067 C CA . VAL A 1 650 ? 46.931 33.793 -28.668 1.00 58.28 650 VAL A CA 1
ATOM 5068 C C . VAL A 1 650 ? 47.212 34.631 -29.920 1.00 58.28 650 VAL A C 1
ATOM 5070 O O . VAL A 1 650 ? 48.094 35.487 -29.885 1.00 58.28 650 VAL A O 1
ATOM 5073 N N . MET A 1 651 ? 46.420 34.486 -30.990 1.00 56.28 651 MET A N 1
ATOM 5074 C CA . MET A 1 651 ? 46.543 35.338 -32.181 1.00 56.28 651 MET A CA 1
ATOM 5075 C C . MET A 1 651 ? 46.192 36.811 -31.927 1.00 56.28 651 MET A C 1
ATOM 5077 O O . MET A 1 651 ? 46.844 37.687 -32.492 1.00 56.28 651 MET A O 1
ATOM 5081 N N . GLU A 1 652 ? 45.194 37.112 -31.091 1.00 54.06 652 GLU A N 1
ATOM 5082 C CA . GLU A 1 652 ? 44.879 38.498 -30.705 1.00 54.06 652 GLU A CA 1
ATOM 5083 C C . GLU A 1 652 ? 45.983 39.124 -29.843 1.00 54.06 652 GLU A C 1
ATOM 5085 O O . GLU A 1 652 ? 46.286 40.302 -30.008 1.00 54.06 652 GLU A O 1
ATOM 5090 N N . ARG A 1 653 ? 46.648 38.339 -28.984 1.00 54.38 653 ARG A N 1
ATOM 5091 C CA . ARG A 1 653 ? 47.797 38.805 -28.189 1.00 54.38 653 ARG A CA 1
ATOM 5092 C C . ARG A 1 653 ? 49.086 38.990 -28.988 1.00 54.38 653 ARG A C 1
ATOM 5094 O O . ARG A 1 653 ? 49.930 39.747 -28.541 1.00 54.38 653 ARG A O 1
ATOM 5101 N N . SER A 1 654 ? 49.241 38.335 -30.140 1.00 53.75 654 SER A N 1
ATOM 5102 C CA . SER A 1 654 ? 50.366 38.567 -31.064 1.00 53.75 654 SER A CA 1
ATOM 5103 C C . SER A 1 654 ? 50.146 39.737 -32.034 1.00 53.75 654 SER A C 1
ATOM 5105 O O . SER A 1 654 ? 51.054 40.062 -32.795 1.00 53.75 654 SER A O 1
ATOM 5107 N N . LYS A 1 655 ? 48.950 40.344 -32.051 1.00 52.22 655 LYS A N 1
ATOM 5108 C CA . LYS A 1 655 ? 48.617 41.533 -32.862 1.00 52.22 655 LYS A CA 1
ATOM 5109 C C . LYS A 1 655 ? 48.627 42.849 -32.067 1.00 52.22 655 LYS A C 1
ATOM 5111 O O . LYS A 1 655 ? 48.438 43.904 -32.671 1.00 52.22 655 LYS A O 1
ATOM 5116 N N . LEU A 1 656 ? 48.827 42.772 -30.753 1.00 41.97 656 LEU A N 1
ATOM 5117 C CA . LEU A 1 656 ? 49.178 43.876 -29.853 1.00 41.97 656 LEU A CA 1
ATOM 5118 C C . LEU A 1 656 ? 50.688 43.849 -29.624 1.00 41.97 656 LEU A C 1
ATOM 5120 O O . LEU A 1 656 ? 51.262 44.950 -29.490 1.00 41.97 656 LEU A O 1
#

Radius of gyration: 35.73 Å; chains: 1; bounding box: 110×89×87 Å

Organism: NCBI:txid56174

Secondary structure (DSSP, 8-state):
----SEEEEEEEEEEPPPPTTSPPPSS---HHHHHHHHHHHHHHHHHHHHHHHHTTT-EEEEEETTTTEEEEEEESTTHHHHHHHHHT--EETTEEEEEEEEEEESSHHHHHHHHHHHHHHHHHHHHHHT---TT-S--------------------TTHHHHHHHTTS-TT----------------------------TT-S--PPPGGGTS-TT-HHHHHHHHHHHHHHHTT----PPPHHHHHSSSSPPEE-S-S-TT--TT-HHHHHHHHHHHHH-S--S---S-TTT---HHHHHHHHHHHHHTT-SEEEEES-HHHHHHHHHHHSSPTT-EEEEETT--HHHHHHHHHSSS-GGGEEEE-TT-HHHHHHHHHHHHHH--TT--EEEEEESB-TTT--B--HHHHHHHHHHH-TTS-EEEEEE-TTTTTTSSGGG--HHHHTT-TTTEEEEEEESSSTT-SS-EEEEE-HHHHHHHHHH-HHHHTS----HHHHHHHHHHHHHHHTSHHHHHHHHHHHHHHHHHHHHHHHHHHTT--TTTSEE-GGGSTTTS---SEEEEE-S-HHHHHHHHHHTTEE-EEE-TTSS-TT--EEEEE--TT--HHHHHHHHHHHHHHHHHHHHHHHHHHHHHHHHHHHHHHHHHHHHT--

InterPro domains:
  IPR001917 Aminotransferase, class-II, pyridoxal-phosphate binding site [PS00599] (460-469)
  IPR002759 RNase P subunit Pop5/Rpp14/Rnp2-like [PF01900] (7-116)
  IPR004839 Aminotransferase, class I/classII, large domain [PF00155] (253-617)
  IPR015421 Pyridoxal phosphate-dependent transferase, major domain [G3DSA:3.40.640.10] (269-511)
  IPR015422 Pyridoxal phosphate-dependent transferase, small domain [G3DSA:3.90.1150.10] (253-617)
  IPR015424 Pyridoxal phosphate-dependent transferase [SSF53383] (242-624)
  IPR038085 RNase P subunit Pop5/Rpp14/Rnp2-like domain superfamily [G3DSA:3.30.70.3250] (1-119)
  IPR038085 RNase P subunit Pop5/Rpp14/Rnp2-like domain superfamily [SSF160350] (1-120)
  IPR050087 8-amino-7-oxononanoate synthase class-II [PTHR13693] (189-617)